Protein AF-A0A1Q7HW95-F1 (afdb_monomer_lite)

pLDDT: mean 87.51, std 7.27, range [52.12, 97.31]

Secondary structure (DSSP, 8-state):
-GGGTPPTT--EEEEEEEEE---HHHHHHHGGGHHHHTEEEEEEESSEEEEEEEPTTSSSEEEEEEEEEGGGEEEEEEETTEEEEEESEE--EEEEES-HHHHHHHHHHHHHHHTTTTTT-GGGPPEEPEEE-TTT--EE-SS-SB-TTT--BB--HHHHHHHHHHSTTHHHHHHT-HHHHHHHHHHHHHHHHHHHHHHHHS-TTTTHHHHHHHHHHHHHHHHHHHHHHHHHHHSS-PBPPTTHHHHHHHHHHHHHHHHHHHHHHHHHHHHHHS----EEEE-TTSTTSEEEESBGGG-SS-TT-TTEEEEEEETTT--EEEEEEEEPPTT--HHHHHHHHHHHHHHH-SEEEEEE----TT-EEEEEEEEEE-TTS-EEEEEEEEEE-TTS-EEEEEEEEEEGGGHHHHHHHHHHHHHH-EEEE----B-

Radius of gyration: 36.48 Å; chains: 1; bounding box: 68×52×101 Å

Sequence (431 aa):
MVRRLLQPGEHVLHVVYAQQAPPLLHCIGLGHFVYAYHQVILVITDQRIIEALLNFRASGAGTRLRSYPYRHLSGLRLSLGKLTAVPAQGRKQGWRLRTRGDKKLLNLLLPRVQTRLLAEGAARAEALPLWHCPRCGAGVPPAPEACSACRTRFRSTRLATVLSLAFPGAGLFYLGYPFLAAHDFLIESMVFVIWLALITGSSETDGIAPALLLGGLFLLLTKIESIHLGRVVGARSIPEPEGRRELAGRLAIAGGVLSALLVVGAFPLAAAVRPRLERDLDVSTVDGAWSGSRRAADWAFSKDDPAARSQWTHARSGARLTVFAHPQSLLHDQEEFHRDYSAEMKQKVVRTLVDDEQIPAPFHGFRYVGEMRSKTGQEVALVSYFLYDQDGHDIHQVSLAVPREDAEAGEALVQDFLHHARFIEAIAPQR

Foldseek 3Di:
DCVLQADVVKAFPDKFWWFWDDDPLLCVLCPVLSRLQRTWIWGDILFWTKTFGAHSVNPGTDFWIWIGGQLQFPDWDADPQKTWTHGLAEDIIIIRTDDPVVSVSCVVCRVVSNVNHNPVHSVPHDYDTFTAGPPRGDTDDFLDQADPPPRFGFQHLVLLLLLCLLAFLRSVVSLPNVVVSVVSRVVLVVLVVVLLVQCLPADPPPRNVVSCVVSVVVNVVSSVSSSSNSVVSSSGRHGDDPPVSVVSVVVSVVSNVVVVCCVVVSVVVSVVNHQDQFKDKDLPPPDPQKDWALALVPDPPCSVPPQWGIWIAGPPPRFIKTKGKDFDDPPADQVNVLVVVVVVVVVAAPDWDDWAFDADPPWGHIWTWGWHADPVRFIKIKTWDWTADPVNGMIMIIIGIGGPVCRVVRNVVSNVSVVSMDMDTRDNRND

Structure (mmCIF, N/CA/C/O backbone):
data_AF-A0A1Q7HW95-F1
#
_entry.id   AF-A0A1Q7HW95-F1
#
loop_
_atom_site.group_PDB
_atom_site.id
_atom_site.type_symbol
_atom_site.label_atom_id
_atom_site.label_alt_id
_atom_site.label_comp_id
_atom_site.label_asym_id
_atom_site.label_entity_id
_atom_site.label_seq_id
_atom_site.pdbx_PDB_ins_code
_atom_site.Cartn_x
_atom_site.Cartn_y
_atom_site.Cartn_z
_atom_site.occupancy
_atom_site.B_iso_or_equiv
_atom_site.auth_seq_id
_atom_site.auth_comp_id
_atom_site.auth_asym_id
_atom_site.auth_atom_id
_atom_site.pdbx_PDB_model_num
ATOM 1 N N . MET A 1 1 ? -25.682 -5.755 26.253 1.00 71.69 1 MET A N 1
ATOM 2 C CA . MET A 1 1 ? -24.246 -5.730 26.617 1.00 71.69 1 MET A CA 1
ATOM 3 C C . MET A 1 1 ? -24.014 -5.030 27.954 1.00 71.69 1 MET A C 1
ATOM 5 O O . MET A 1 1 ? -23.618 -5.706 28.889 1.00 71.69 1 MET A O 1
ATOM 9 N N . VAL A 1 2 ? -24.337 -3.736 28.096 1.00 74.25 2 VAL A N 1
ATOM 10 C CA . VAL A 1 2 ? -24.021 -2.953 29.315 1.00 74.25 2 VAL A CA 1
ATOM 11 C C . VAL A 1 2 ? -24.715 -3.448 30.594 1.00 74.25 2 VAL A C 1
ATOM 13 O O . VAL A 1 2 ? -24.100 -3.415 31.649 1.00 74.25 2 VAL A O 1
ATOM 16 N N . ARG A 1 3 ? -25.934 -4.005 30.519 1.00 80.25 3 ARG A N 1
ATOM 17 C CA . ARG A 1 3 ? -26.644 -4.553 31.697 1.00 80.25 3 ARG A CA 1
ATOM 18 C C . ARG A 1 3 ? -25.838 -5.605 32.477 1.00 80.25 3 ARG A C 1
ATOM 20 O O . ARG A 1 3 ? -26.013 -5.715 33.676 1.00 80.25 3 ARG A O 1
ATOM 27 N N . ARG A 1 4 ? -24.948 -6.348 31.805 1.00 82.50 4 ARG A N 1
ATOM 28 C CA . ARG A 1 4 ? -24.073 -7.355 32.437 1.00 82.50 4 ARG A CA 1
ATOM 29 C C . ARG A 1 4 ? -22.896 -6.742 33.196 1.00 82.50 4 ARG A C 1
ATOM 31 O O . ARG A 1 4 ? -22.261 -7.439 33.970 1.00 82.50 4 ARG A O 1
ATOM 38 N N . LEU A 1 5 ? -22.571 -5.480 32.918 1.00 86.06 5 LEU A N 1
ATOM 39 C CA . LEU A 1 5 ? -21.505 -4.765 33.610 1.00 86.06 5 LEU A CA 1
ATOM 40 C C . LEU A 1 5 ? -21.999 -4.132 34.902 1.00 86.06 5 LEU A C 1
ATOM 42 O O . LEU A 1 5 ? -21.179 -3.968 35.796 1.00 86.06 5 LEU A O 1
ATOM 46 N N . LEU A 1 6 ? -23.284 -3.766 34.985 1.00 90.62 6 LEU A N 1
ATOM 47 C CA . LEU A 1 6 ? -23.845 -3.098 36.157 1.00 90.62 6 LEU A CA 1
ATOM 48 C C . LEU A 1 6 ? -23.667 -3.969 37.401 1.00 90.62 6 LEU A C 1
ATOM 50 O O . LEU A 1 6 ? -24.044 -5.141 37.406 1.00 90.62 6 LEU A O 1
ATOM 54 N N . GLN A 1 7 ? -23.076 -3.386 38.439 1.00 89.25 7 GLN A N 1
ATOM 55 C CA . GLN A 1 7 ? -22.958 -4.030 39.740 1.00 89.25 7 GLN A CA 1
ATOM 56 C C . GLN A 1 7 ? -24.327 -4.064 40.440 1.00 89.25 7 GLN A C 1
ATOM 58 O O . GLN A 1 7 ? -25.201 -3.248 40.128 1.00 89.25 7 GLN A O 1
ATOM 63 N N . PRO A 1 8 ? -24.547 -4.991 41.389 1.00 88.50 8 PRO A N 1
ATOM 64 C CA . PRO A 1 8 ? -25.745 -4.969 42.222 1.00 88.50 8 PRO A CA 1
ATOM 65 C C . PRO A 1 8 ? -25.912 -3.597 42.897 1.00 88.50 8 PRO A C 1
ATOM 67 O O . PRO A 1 8 ? -24.991 -3.113 43.549 1.00 88.50 8 PRO A O 1
ATOM 70 N N . GLY A 1 9 ? -27.069 -2.958 42.702 1.00 90.19 9 GLY A N 1
ATOM 71 C CA . GLY A 1 9 ? -27.355 -1.615 43.229 1.00 90.19 9 GLY A CA 1
ATOM 72 C C . GLY A 1 9 ? -26.767 -0.443 42.428 1.00 90.19 9 GLY A C 1
ATOM 73 O O . GLY A 1 9 ? -26.959 0.702 42.819 1.00 90.19 9 GLY A O 1
ATOM 74 N N . GLU A 1 10 ? -26.074 -0.688 41.311 1.00 93.69 10 GLU A N 1
ATOM 75 C CA . GLU A 1 10 ? -25.609 0.375 40.412 1.00 93.69 10 GLU A CA 1
ATOM 76 C C . GLU A 1 10 ? -26.767 0.871 39.527 1.00 93.69 10 GLU A C 1
ATOM 78 O O . GLU A 1 10 ? -27.371 0.097 38.775 1.00 93.69 10 GLU A O 1
ATOM 83 N N . HIS A 1 11 ? -27.064 2.172 39.581 1.00 93.69 11 HIS A N 1
ATOM 84 C CA . HIS A 1 11 ? -28.187 2.774 38.861 1.00 93.69 11 HIS A CA 1
ATOM 85 C C . HIS A 1 11 ? -27.714 3.597 37.660 1.00 93.69 11 HIS A C 1
ATOM 87 O O . HIS A 1 11 ? -26.792 4.409 37.751 1.00 93.69 11 HIS A O 1
ATOM 93 N N . VAL A 1 12 ? -28.378 3.420 36.514 1.00 95.19 12 VAL A N 1
ATOM 94 C CA . VAL A 1 12 ? -28.127 4.233 35.315 1.00 95.19 12 VAL A CA 1
ATOM 95 C C . VAL A 1 12 ? -28.781 5.600 35.492 1.00 95.19 12 VAL A C 1
ATOM 97 O O . VAL A 1 12 ? -29.993 5.690 35.653 1.00 95.19 12 VAL A O 1
ATOM 100 N N . LEU A 1 13 ? -27.974 6.660 35.431 1.00 94.50 13 LEU A N 1
ATOM 101 C CA . LEU A 1 13 ? -28.434 8.045 35.525 1.00 94.50 13 LEU A CA 1
ATOM 102 C C . LEU A 1 13 ? -28.739 8.630 34.147 1.00 94.50 13 LEU A C 1
ATOM 104 O O . LEU A 1 13 ? -29.725 9.339 33.981 1.00 94.50 13 LEU A O 1
ATOM 108 N N . HIS A 1 14 ? -27.871 8.363 33.165 1.00 94.88 14 HIS A N 1
ATOM 109 C CA . HIS A 1 14 ? -28.048 8.846 31.796 1.00 94.88 14 HIS A CA 1
ATOM 110 C C . HIS A 1 14 ? -27.266 8.014 30.778 1.00 94.88 14 HIS A C 1
ATOM 112 O O . HIS A 1 14 ? -26.239 7.413 31.101 1.00 94.88 14 HIS A O 1
ATOM 118 N N . VAL A 1 15 ? -27.718 8.024 29.526 1.00 93.94 15 VAL A N 1
ATOM 119 C CA . VAL A 1 15 ? -27.044 7.378 28.395 1.00 93.94 15 VAL A CA 1
ATOM 120 C C . VAL A 1 15 ? -26.785 8.415 27.315 1.00 93.94 15 VAL A C 1
ATOM 122 O O . VAL A 1 15 ? -27.698 9.103 26.875 1.00 93.94 15 VAL A O 1
ATOM 125 N N . VAL A 1 16 ? -25.532 8.518 26.882 1.00 94.31 16 VAL A N 1
ATOM 126 C CA . VAL A 1 16 ? -25.067 9.581 25.991 1.00 94.31 16 VAL A CA 1
ATOM 127 C C . VAL A 1 16 ? -24.410 8.986 24.762 1.00 94.31 16 VAL A C 1
ATOM 129 O O . VAL A 1 16 ? -23.506 8.154 24.874 1.00 94.31 16 VAL A O 1
ATOM 132 N N . TYR A 1 17 ? -24.803 9.468 23.586 1.00 93.69 17 TYR A N 1
ATOM 133 C CA . TYR A 1 17 ? -24.079 9.176 22.357 1.00 93.69 17 TYR A CA 1
ATOM 134 C C . TYR A 1 17 ? -22.936 10.176 22.166 1.00 93.69 17 TYR A C 1
ATOM 136 O O . TYR A 1 17 ? -23.133 11.395 22.093 1.00 93.69 17 TYR A O 1
ATOM 144 N N . ALA A 1 18 ? -21.715 9.658 22.087 1.00 94.62 18 ALA A N 1
ATOM 145 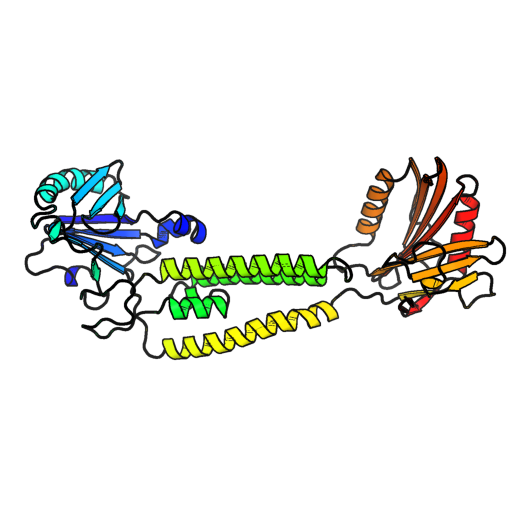C CA . ALA A 1 18 ? -20.519 10.472 22.002 1.00 94.62 18 ALA A CA 1
ATOM 146 C C . ALA A 1 18 ? -19.500 9.879 21.030 1.00 94.62 18 ALA A C 1
ATOM 148 O O . ALA A 1 18 ? -19.612 8.757 20.540 1.00 94.62 18 ALA A O 1
ATOM 149 N N . GLN A 1 19 ? -18.466 10.658 20.759 1.00 92.88 19 GLN A N 1
ATOM 150 C CA . GLN A 1 19 ? -17.311 10.216 20.005 1.00 92.88 19 GLN A CA 1
ATOM 151 C C . GLN A 1 19 ? -16.078 10.311 20.893 1.00 92.88 19 GLN A C 1
ATOM 153 O O . GLN A 1 19 ? -15.790 11.371 21.452 1.00 92.88 19 GLN A O 1
ATOM 158 N N . GLN A 1 20 ? -15.335 9.216 21.022 1.00 91.94 20 GLN A N 1
ATOM 159 C CA . GLN A 1 20 ? -14.041 9.238 21.691 1.00 91.94 20 GLN A CA 1
ATOM 160 C C . GLN A 1 20 ? -13.112 10.180 20.918 1.00 91.94 20 GLN A C 1
ATOM 162 O O . GLN A 1 20 ? -13.013 10.065 19.700 1.00 91.94 20 GLN A O 1
ATOM 167 N N . ALA A 1 21 ? -12.434 11.102 21.603 1.00 85.62 21 ALA A N 1
ATOM 168 C CA . ALA A 1 21 ? -11.427 11.944 20.963 1.00 85.62 21 ALA A CA 1
ATOM 169 C C . ALA A 1 21 ? -10.250 11.055 20.510 1.00 85.62 21 ALA A C 1
ATOM 171 O O . ALA A 1 21 ? -9.570 10.494 21.378 1.00 85.62 21 ALA A O 1
ATOM 172 N N . PRO A 1 22 ? -10.034 10.869 19.194 1.00 80.75 22 PRO A N 1
ATOM 173 C CA . PRO A 1 22 ? -8.967 10.010 18.705 1.00 80.75 22 PRO A CA 1
ATOM 174 C C . PRO A 1 22 ? -7.600 10.692 18.898 1.00 80.75 22 PRO A C 1
ATOM 176 O O . PRO A 1 22 ? -7.502 11.916 18.780 1.00 80.75 22 PRO A O 1
ATOM 179 N N . PRO A 1 23 ? -6.530 9.931 19.187 1.00 81.56 23 PRO A N 1
ATOM 180 C CA . PRO A 1 23 ? -5.159 10.418 19.060 1.00 81.56 23 PRO A CA 1
ATOM 181 C C . PRO A 1 23 ? -4.866 10.905 17.634 1.00 81.56 23 PRO A C 1
ATOM 183 O O . PRO A 1 23 ? -5.392 10.338 16.678 1.00 81.56 23 PRO A O 1
ATOM 186 N N . LEU A 1 24 ? -3.975 11.891 17.478 1.00 82.12 24 LEU A N 1
ATOM 187 C CA . LEU A 1 24 ? -3.622 12.466 16.170 1.00 82.12 24 LEU A CA 1
ATOM 188 C C . LEU A 1 24 ? -3.193 11.398 15.150 1.00 82.12 24 LEU A C 1
ATOM 190 O O . LEU A 1 24 ? -3.670 11.397 14.020 1.00 82.12 24 LEU A O 1
ATOM 194 N N . LEU A 1 25 ? -2.376 10.431 15.576 1.00 79.81 25 LEU A N 1
ATOM 195 C CA . LEU A 1 25 ? -1.922 9.337 14.711 1.00 79.81 25 LEU A CA 1
ATOM 196 C C . LEU A 1 25 ? -3.071 8.450 14.203 1.00 79.81 25 LEU A C 1
ATOM 198 O O . LEU A 1 25 ? -2.942 7.834 13.152 1.00 79.81 25 LEU A O 1
ATOM 202 N N . HIS A 1 26 ? -4.200 8.368 14.917 1.00 82.81 26 HIS A N 1
ATOM 203 C CA . HIS A 1 26 ? -5.373 7.645 14.415 1.00 82.81 26 HIS A CA 1
ATOM 204 C C . HIS A 1 26 ? -6.076 8.443 13.314 1.00 82.81 26 HIS A C 1
ATOM 206 O O . HIS A 1 26 ? -6.631 7.837 12.406 1.00 82.81 26 HIS A O 1
ATOM 212 N N . CYS A 1 27 ? -6.071 9.779 13.394 1.00 83.69 27 CYS A N 1
ATOM 213 C CA . CYS A 1 27 ? -6.643 10.636 12.356 1.00 83.69 27 CYS A CA 1
ATOM 214 C C . CYS A 1 27 ? -5.856 10.540 11.049 1.00 83.69 27 CYS A C 1
ATOM 216 O O . CYS A 1 27 ? -6.475 10.546 9.996 1.00 83.69 27 CYS A O 1
ATOM 218 N N . ILE A 1 28 ? -4.526 10.425 11.126 1.00 79.44 28 ILE A N 1
ATOM 219 C CA . ILE A 1 28 ? -3.669 10.273 9.942 1.00 79.44 28 ILE A CA 1
ATOM 220 C C . ILE A 1 28 ? -3.994 8.955 9.226 1.00 79.44 28 ILE A C 1
ATOM 222 O O . ILE A 1 28 ? -4.388 8.991 8.071 1.00 79.44 28 ILE A O 1
ATOM 226 N N . GLY A 1 29 ? -3.939 7.815 9.926 1.00 76.00 29 GLY A N 1
ATOM 227 C CA . GLY A 1 29 ? -4.148 6.511 9.277 1.00 76.00 29 GLY A CA 1
ATOM 228 C C . GLY A 1 29 ? -5.602 6.193 8.903 1.00 76.00 29 GLY A C 1
ATOM 229 O O . GLY A 1 29 ? -5.857 5.515 7.921 1.00 76.00 29 GLY A O 1
ATOM 230 N N . LEU A 1 30 ? -6.598 6.654 9.671 1.00 80.88 30 LEU A N 1
ATOM 231 C CA . LEU A 1 30 ? -8.010 6.383 9.345 1.00 80.88 30 LEU A CA 1
ATOM 232 C C . LEU A 1 30 ? -8.650 7.478 8.484 1.00 80.88 30 LEU A C 1
ATOM 234 O O . LEU A 1 30 ? -9.785 7.297 8.037 1.00 80.88 30 LEU A O 1
ATOM 238 N N . GLY A 1 31 ? -7.993 8.627 8.310 1.00 85.38 31 GLY A N 1
ATOM 239 C CA . GLY A 1 31 ? -8.571 9.794 7.652 1.00 85.38 31 GLY A CA 1
ATOM 240 C C . GLY A 1 31 ? -9.970 10.121 8.187 1.00 85.38 31 GLY A C 1
ATOM 241 O O . GLY A 1 31 ? -10.226 10.150 9.395 1.00 85.38 31 GLY A O 1
ATOM 242 N N . HIS A 1 32 ? -10.924 10.297 7.274 1.00 83.88 32 HIS A N 1
ATOM 243 C CA . HIS A 1 32 ? -12.322 10.567 7.612 1.00 83.88 32 HIS A CA 1
ATOM 244 C C . HIS A 1 32 ? -13.040 9.376 8.284 1.00 83.88 32 HIS A C 1
ATOM 246 O O . HIS A 1 32 ? -14.024 9.575 9.002 1.00 83.88 32 HIS A O 1
ATOM 252 N N . PHE A 1 33 ? -12.543 8.140 8.159 1.00 85.50 33 PHE A N 1
ATOM 253 C CA . PHE A 1 33 ? -13.134 6.985 8.847 1.00 85.50 33 PHE A CA 1
ATOM 254 C C . PHE A 1 33 ? -12.911 7.016 10.362 1.00 85.50 33 PHE A C 1
ATOM 256 O O . PHE A 1 33 ? -13.611 6.315 11.103 1.00 85.50 33 PHE A O 1
ATOM 263 N N . VAL A 1 34 ? -11.996 7.859 10.859 1.00 86.31 34 VAL A N 1
ATOM 264 C CA . VAL A 1 34 ? -11.736 8.005 12.298 1.00 86.31 34 VAL A CA 1
ATOM 265 C C . VAL A 1 34 ? -13.018 8.323 13.074 1.00 86.31 34 VAL A C 1
ATOM 267 O O . VAL A 1 34 ? -13.200 7.820 14.186 1.00 86.31 34 VAL A O 1
ATOM 270 N N . TYR A 1 35 ? -13.939 9.084 12.469 1.00 85.25 35 TYR A N 1
ATOM 271 C CA . TYR A 1 35 ? -15.211 9.471 13.077 1.00 85.25 35 TYR A CA 1
ATOM 272 C C . TYR A 1 35 ? -16.158 8.290 13.271 1.00 85.25 35 TYR A C 1
ATOM 274 O O . TYR A 1 35 ? -16.799 8.206 14.316 1.00 85.25 35 TYR A O 1
ATOM 282 N N . ALA A 1 36 ? -16.219 7.366 12.311 1.00 86.94 36 ALA A N 1
ATOM 283 C CA . ALA A 1 36 ? -17.061 6.175 12.389 1.00 86.94 36 ALA A CA 1
ATOM 284 C C . ALA A 1 36 ? -16.479 5.130 13.355 1.00 86.94 36 ALA A C 1
ATOM 286 O O . ALA A 1 36 ? -17.200 4.505 14.127 1.00 86.94 36 ALA A O 1
ATOM 287 N N . TYR A 1 37 ? -15.152 4.987 13.387 1.00 87.19 37 TYR A N 1
ATOM 288 C CA . TYR A 1 37 ? -14.489 3.979 14.215 1.00 87.19 37 TYR A CA 1
ATOM 289 C C . TYR A 1 37 ? -14.325 4.349 15.693 1.00 87.19 37 TYR A C 1
ATOM 291 O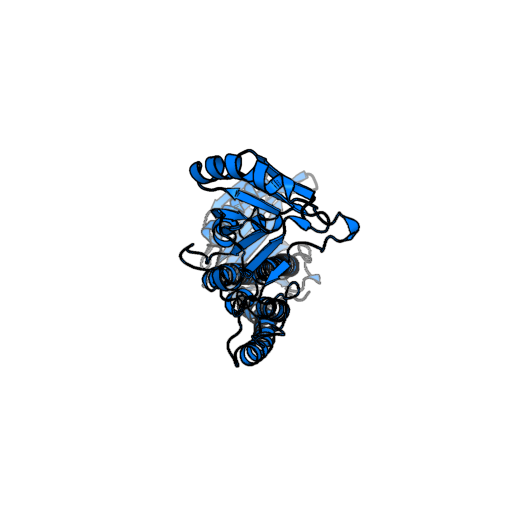 O . TYR A 1 37 ? -13.941 3.478 16.474 1.00 87.19 37 TYR A O 1
ATOM 299 N N . HIS A 1 38 ? -14.609 5.592 16.087 1.00 90.62 38 HIS A N 1
ATOM 300 C CA . HIS A 1 38 ? -14.502 6.069 17.474 1.00 90.62 38 HIS A CA 1
ATOM 301 C C . HIS A 1 38 ? -15.859 6.450 18.089 1.00 90.62 38 HIS A C 1
ATOM 303 O O . HIS A 1 38 ? -15.913 7.166 19.091 1.00 90.62 38 HIS A O 1
ATOM 309 N N . GLN A 1 39 ? -16.959 5.971 17.506 1.00 92.75 39 GLN A N 1
ATOM 310 C CA . GLN A 1 39 ? -18.309 6.155 18.038 1.00 92.75 39 GLN A CA 1
ATOM 311 C C . GLN A 1 39 ? -18.509 5.321 19.304 1.00 92.75 39 GLN A C 1
ATOM 313 O O . GLN A 1 39 ? -18.207 4.127 19.327 1.00 92.75 39 GLN A O 1
ATOM 318 N N . VAL A 1 40 ? -19.019 5.943 20.364 1.00 94.38 40 VAL A N 1
ATOM 319 C CA . VAL A 1 40 ? -19.237 5.293 21.658 1.00 94.38 40 VAL A CA 1
ATOM 320 C C . VAL A 1 40 ? -20.591 5.675 22.244 1.00 94.38 40 VAL A C 1
ATOM 322 O O . VAL A 1 40 ? -21.116 6.764 22.013 1.00 94.38 40 VAL A O 1
ATOM 325 N N . ILE A 1 41 ? -21.126 4.790 23.072 1.00 94.50 41 ILE A N 1
ATOM 326 C CA . ILE A 1 41 ? -22.150 5.128 24.053 1.00 94.50 41 ILE A CA 1
ATOM 327 C C . ILE A 1 41 ? -21.473 5.223 25.414 1.00 94.50 41 ILE A C 1
ATOM 329 O O . ILE A 1 41 ? -20.722 4.329 25.810 1.00 94.50 41 ILE A O 1
ATOM 333 N N . LEU A 1 42 ? -21.752 6.307 26.127 1.00 95.50 42 LEU A N 1
ATOM 334 C CA . LEU A 1 42 ? -21.390 6.470 27.525 1.00 95.50 42 LEU A CA 1
ATOM 335 C C . LEU A 1 42 ? -22.630 6.205 28.366 1.00 95.50 42 LEU A C 1
ATOM 337 O O . LEU A 1 42 ? -23.630 6.907 28.240 1.00 95.50 42 LEU A O 1
ATOM 341 N N . VAL A 1 43 ? -22.560 5.200 29.225 1.00 95.31 43 VAL A N 1
ATOM 342 C CA . VAL A 1 43 ? -23.572 4.952 30.247 1.00 95.31 43 VAL A CA 1
ATOM 343 C C . VAL A 1 43 ? -23.043 5.534 31.543 1.00 95.31 43 VAL A C 1
ATOM 345 O O . VAL A 1 43 ? -22.058 5.049 32.100 1.00 95.31 43 VAL A O 1
ATOM 348 N N . ILE A 1 44 ? -23.662 6.626 31.972 1.00 95.38 44 ILE A N 1
ATOM 349 C CA . ILE A 1 44 ? -23.326 7.314 33.210 1.00 95.38 44 ILE A CA 1
ATOM 350 C C . ILE A 1 44 ? -24.160 6.686 34.311 1.00 95.38 44 ILE A C 1
ATOM 352 O O . ILE A 1 44 ? -25.389 6.770 34.294 1.00 95.38 44 ILE A O 1
ATOM 356 N N . THR A 1 45 ? -23.482 6.049 35.253 1.00 95.69 45 THR A N 1
ATOM 357 C CA . THR A 1 45 ? -24.100 5.491 36.453 1.00 95.69 45 THR A CA 1
ATOM 358 C C . THR A 1 45 ? -23.798 6.379 37.643 1.00 95.69 45 THR A C 1
ATOM 360 O O . THR A 1 45 ? -23.069 7.373 37.539 1.00 95.69 45 THR A O 1
ATOM 363 N N . ASP A 1 46 ? -24.373 6.037 38.783 1.00 94.12 46 ASP A N 1
ATOM 364 C CA . ASP A 1 46 ? -24.075 6.694 40.041 1.00 94.12 46 ASP A CA 1
ATOM 365 C C . ASP A 1 46 ? -22.667 6.324 40.570 1.00 94.12 46 ASP A C 1
ATOM 367 O O . ASP A 1 46 ? -22.082 7.080 41.346 1.00 94.12 46 ASP A O 1
ATOM 371 N N . GLN A 1 47 ? -22.047 5.246 40.078 1.00 94.25 47 GLN A N 1
ATOM 372 C CA . GLN A 1 47 ? -20.718 4.794 40.518 1.00 94.25 47 GLN A CA 1
ATOM 373 C C . GLN A 1 47 ? -19.581 5.058 39.515 1.00 94.25 47 GLN A C 1
ATOM 375 O O . GLN A 1 47 ? -18.422 5.227 39.916 1.00 94.25 47 GLN A O 1
ATOM 380 N N . ARG A 1 48 ? -19.867 5.070 38.206 1.00 95.50 48 ARG A N 1
ATOM 381 C CA . ARG A 1 48 ? -18.839 5.153 37.157 1.00 95.50 48 ARG A CA 1
ATOM 382 C C . ARG A 1 48 ? -19.394 5.561 35.796 1.00 95.50 48 ARG A C 1
ATOM 384 O O . ARG A 1 48 ? -20.594 5.553 35.547 1.00 95.50 48 ARG A O 1
ATOM 391 N N . ILE A 1 49 ? -18.486 5.852 34.868 1.00 96.25 49 ILE A N 1
ATOM 392 C CA . ILE A 1 49 ? -18.818 5.948 33.440 1.00 96.25 49 ILE A CA 1
ATOM 393 C C . ILE A 1 49 ? -18.453 4.629 32.773 1.00 96.25 49 ILE A C 1
ATOM 395 O O . ILE A 1 49 ? -17.305 4.193 32.857 1.00 96.25 49 ILE A O 1
ATOM 399 N N . ILE A 1 50 ? -19.405 4.014 32.078 1.00 95.62 50 ILE A N 1
ATOM 400 C CA . ILE A 1 50 ? -19.174 2.837 31.242 1.00 95.62 50 ILE A CA 1
ATOM 401 C C . ILE A 1 50 ? -19.136 3.284 29.780 1.00 95.62 50 ILE A C 1
ATOM 403 O O . ILE A 1 50 ? -20.118 3.791 29.248 1.00 95.62 50 ILE A O 1
ATOM 407 N N . GLU A 1 51 ? -17.996 3.093 29.124 1.00 94.94 51 GLU A N 1
ATOM 408 C CA . GLU A 1 51 ? -17.825 3.341 27.694 1.00 94.94 51 GLU A CA 1
ATOM 409 C C . GLU A 1 51 ? -18.038 2.034 26.925 1.00 94.94 51 GLU A C 1
ATOM 411 O O . GLU A 1 51 ? -17.303 1.060 27.113 1.00 94.94 51 GLU A O 1
ATOM 416 N N . ALA A 1 52 ? -19.009 2.036 26.014 1.00 93.56 52 ALA A N 1
ATOM 417 C CA . ALA A 1 52 ? -19.213 0.978 25.039 1.00 93.56 52 ALA A CA 1
ATOM 418 C C . ALA A 1 52 ? -18.940 1.509 23.631 1.00 93.56 52 ALA A C 1
ATOM 420 O O . ALA A 1 52 ? -19.632 2.404 23.150 1.00 93.56 52 ALA A O 1
ATOM 421 N N . LEU A 1 53 ? -17.939 0.946 22.956 1.00 92.56 53 LEU A N 1
ATOM 422 C CA . LEU A 1 53 ? -17.695 1.233 21.544 1.00 92.56 53 LEU A CA 1
ATOM 423 C C . LEU A 1 53 ? -18.867 0.718 20.707 1.00 92.56 53 LEU A C 1
ATOM 425 O O . LEU A 1 53 ? -19.369 -0.373 20.971 1.00 92.56 53 LEU A O 1
ATOM 429 N N . LEU A 1 54 ? -19.281 1.481 19.700 1.00 91.50 54 LEU A N 1
ATOM 430 C CA . LEU A 1 54 ? -20.274 1.058 18.718 1.00 91.50 54 LEU A CA 1
ATOM 431 C C . LEU A 1 54 ? -19.619 0.405 17.499 1.00 91.50 54 LEU A C 1
ATOM 433 O O . LEU A 1 54 ? -18.426 0.567 17.235 1.00 91.50 54 LEU A O 1
ATOM 437 N N . ASN A 1 55 ? -20.409 -0.360 16.751 1.00 87.12 55 ASN A N 1
ATOM 438 C CA . ASN A 1 55 ? -20.010 -0.799 15.421 1.00 87.12 55 ASN A CA 1
ATOM 439 C C . ASN A 1 55 ? -19.918 0.401 14.451 1.00 87.12 55 ASN A C 1
ATOM 441 O O . ASN A 1 55 ? -20.399 1.493 14.741 1.00 87.12 55 ASN A O 1
ATOM 445 N N . PHE A 1 56 ? -19.320 0.185 13.277 1.00 83.62 56 PHE A N 1
ATOM 446 C CA . PHE A 1 56 ? -19.096 1.235 12.272 1.00 83.62 56 PHE A CA 1
ATOM 447 C C . PHE A 1 56 ? -20.378 1.970 11.831 1.00 83.62 56 PHE A C 1
ATOM 449 O O . PHE A 1 56 ? -20.325 3.141 11.471 1.00 83.62 56 PHE A O 1
ATOM 456 N N . ARG A 1 57 ? -21.532 1.288 11.862 1.00 85.06 57 ARG A N 1
ATOM 457 C CA . ARG A 1 57 ? -22.837 1.838 11.459 1.00 85.06 57 ARG A CA 1
ATOM 458 C C . ARG A 1 57 ? -23.608 2.490 12.615 1.00 85.06 57 ARG A C 1
ATOM 460 O O . ARG A 1 57 ? -24.758 2.863 12.419 1.00 85.06 57 ARG A O 1
ATOM 467 N N . ALA A 1 58 ? -23.030 2.567 13.815 1.00 85.31 58 ALA A N 1
ATOM 468 C CA . ALA A 1 58 ? -23.713 2.952 15.053 1.00 85.31 58 ALA A CA 1
ATOM 469 C C . ALA A 1 58 ? -24.978 2.132 15.395 1.00 85.31 58 ALA A C 1
ATOM 471 O O . ALA A 1 58 ? -25.746 2.531 16.265 1.00 85.31 58 ALA A O 1
ATOM 472 N N . SER A 1 59 ? -25.216 0.990 14.743 1.00 83.75 59 SER A N 1
ATOM 473 C CA . SER A 1 59 ? -26.460 0.218 14.884 1.00 83.75 59 SER A CA 1
ATOM 474 C C . SER A 1 59 ? -26.434 -0.778 16.040 1.00 83.75 59 SER A C 1
ATOM 476 O O . SER A 1 59 ? -27.443 -1.398 16.363 1.00 83.75 59 SER A O 1
ATOM 478 N N . GLY A 1 60 ? -25.274 -0.969 16.664 1.00 84.12 60 GLY A N 1
ATOM 479 C CA . GLY A 1 60 ? -25.117 -1.944 17.726 1.00 84.12 60 GLY A CA 1
ATOM 480 C C . GLY A 1 60 ? -23.794 -1.825 18.460 1.00 84.12 60 GLY A C 1
ATOM 481 O O . GLY A 1 60 ? -22.879 -1.099 18.067 1.00 84.12 60 GLY A O 1
ATOM 482 N N . ALA A 1 61 ? -23.713 -2.578 19.549 1.00 81.25 61 ALA A N 1
ATOM 483 C CA . ALA A 1 61 ? -22.531 -2.683 20.379 1.00 81.25 61 ALA A CA 1
ATOM 484 C C . ALA A 1 61 ? -21.346 -3.283 19.601 1.00 81.25 61 ALA A C 1
ATOM 486 O O . ALA A 1 61 ? -21.457 -4.339 18.981 1.00 81.25 61 ALA A O 1
ATOM 487 N N . GLY A 1 62 ? -20.208 -2.600 19.656 1.00 82.81 62 GLY A N 1
ATOM 488 C CA . GLY A 1 62 ? -18.917 -3.093 19.200 1.00 82.81 62 GLY A CA 1
ATOM 489 C C . GLY A 1 62 ? -18.251 -3.999 20.238 1.00 82.81 62 GLY A C 1
ATOM 490 O O . GLY A 1 62 ? -18.885 -4.562 21.127 1.00 82.81 62 GLY A O 1
ATOM 491 N N . THR A 1 63 ? -16.934 -4.142 20.131 1.00 84.25 63 THR A N 1
ATOM 492 C CA . THR A 1 63 ? -16.158 -5.163 20.860 1.00 84.25 63 THR A CA 1
ATOM 493 C C . THR A 1 63 ? -15.316 -4.614 22.008 1.00 84.25 63 THR A C 1
ATOM 495 O O . THR A 1 63 ? -14.577 -5.360 22.648 1.00 84.25 63 THR A O 1
ATOM 498 N N . ARG A 1 64 ? -15.407 -3.310 22.288 1.00 90.12 64 ARG A N 1
ATOM 499 C CA . ARG A 1 64 ? -14.641 -2.653 23.351 1.00 90.12 64 ARG A CA 1
ATOM 500 C C . ARG A 1 64 ? -15.570 -2.120 24.433 1.00 90.12 64 ARG A C 1
ATOM 502 O O . ARG A 1 64 ? -16.455 -1.314 24.151 1.00 90.12 64 ARG A O 1
ATOM 509 N N . LEU A 1 65 ? -15.299 -2.543 25.664 1.00 91.94 65 LEU A N 1
ATOM 510 C CA . LEU A 1 65 ? -15.956 -2.085 26.882 1.00 91.94 65 LEU A CA 1
ATOM 511 C C . LEU A 1 65 ? -14.910 -1.603 27.871 1.00 91.94 65 LEU A C 1
ATOM 513 O O . LEU A 1 65 ? -13.922 -2.296 28.127 1.00 91.94 65 LEU A O 1
ATOM 517 N N . ARG A 1 66 ? -15.144 -0.424 28.434 1.00 93.31 66 ARG A N 1
ATOM 518 C CA . ARG A 1 66 ? -14.291 0.169 29.459 1.00 93.31 66 ARG A CA 1
ATOM 519 C C . ARG A 1 66 ? -15.137 0.796 30.548 1.00 93.31 66 ARG A C 1
ATOM 521 O O . ARG A 1 66 ? -16.266 1.205 30.291 1.00 93.31 66 ARG A O 1
ATOM 528 N N . SER A 1 67 ? -14.579 0.924 31.742 1.00 95.12 67 SER A N 1
ATOM 529 C CA . SER A 1 67 ? -15.195 1.718 32.799 1.00 95.12 67 SER A CA 1
ATOM 530 C C . SER A 1 67 ? -14.215 2.671 33.462 1.00 95.12 67 SER A C 1
ATOM 532 O O . SER A 1 67 ? -13.026 2.377 33.585 1.00 95.12 67 SER A O 1
ATOM 534 N N . TYR A 1 68 ? -14.760 3.777 33.953 1.00 95.69 68 TYR A N 1
ATOM 535 C CA . TYR A 1 68 ? -14.059 4.838 34.660 1.00 95.69 68 TYR A CA 1
ATOM 536 C C . TYR A 1 68 ? -14.772 5.081 35.999 1.00 95.69 68 TYR A C 1
ATOM 538 O O . TYR A 1 68 ? -15.688 5.907 36.052 1.00 95.69 68 TYR A O 1
ATOM 546 N N . PRO A 1 69 ? -14.430 4.323 37.058 1.00 95.12 69 PRO A N 1
ATOM 547 C CA . PRO A 1 69 ? -14.988 4.523 38.393 1.00 95.12 69 PRO A CA 1
ATOM 548 C C . PRO A 1 69 ? -14.676 5.903 38.948 1.00 95.12 69 PRO A C 1
ATOM 550 O O . PRO A 1 69 ? -13.524 6.335 38.898 1.00 95.12 69 PRO A O 1
ATOM 553 N N . TYR A 1 70 ? -15.683 6.585 39.503 1.00 95.06 70 TYR A N 1
ATOM 554 C CA . TYR A 1 70 ? -15.510 7.950 40.012 1.00 95.06 70 TYR A CA 1
ATOM 555 C C . TYR A 1 70 ? -14.458 8.019 41.118 1.00 95.06 70 TYR A C 1
ATOM 557 O O . TYR A 1 70 ? -13.622 8.920 41.111 1.00 95.06 70 TYR A O 1
ATOM 565 N N . ARG A 1 71 ? -14.397 6.994 41.975 1.00 93.19 71 ARG A N 1
ATOM 566 C CA . ARG A 1 71 ? -13.384 6.864 43.033 1.00 93.19 71 ARG A CA 1
ATOM 567 C C . ARG A 1 71 ? -11.926 6.896 42.548 1.00 93.19 71 ARG A C 1
ATOM 569 O O . ARG A 1 71 ? -11.041 7.152 43.351 1.00 93.19 71 ARG A O 1
ATOM 576 N N . HIS A 1 72 ? -11.662 6.670 41.259 1.00 94.31 72 HIS A N 1
ATOM 577 C CA . HIS A 1 72 ? -10.311 6.705 40.676 1.00 94.31 72 HIS A CA 1
ATOM 578 C C . HIS A 1 72 ? -10.077 7.924 39.758 1.00 94.31 72 HIS A C 1
ATOM 580 O O . HIS A 1 72 ? -9.013 8.064 39.148 1.00 94.31 72 HIS A O 1
ATOM 586 N N . LEU A 1 73 ? -11.062 8.819 39.634 1.00 94.94 73 LEU A N 1
ATOM 587 C CA . LEU A 1 73 ? -10.974 10.039 38.834 1.00 94.94 73 LEU A CA 1
ATOM 588 C C . LEU A 1 73 ? -10.654 11.244 39.720 1.00 94.94 73 LEU A C 1
ATOM 590 O O . LEU A 1 73 ? -11.387 11.523 40.659 1.00 94.94 73 LEU A O 1
ATOM 594 N N . SER A 1 74 ? -9.610 11.996 39.370 1.00 93.50 74 SER A N 1
ATOM 595 C CA . SER A 1 74 ? -9.250 13.275 40.000 1.00 93.50 74 SER A CA 1
ATOM 596 C C . SER A 1 74 ? -10.055 14.456 39.458 1.00 93.50 74 SER A C 1
ATOM 598 O O . SER A 1 74 ? -10.109 15.520 40.069 1.00 93.50 74 SER A O 1
ATOM 600 N N . GLY A 1 75 ? -10.700 14.287 38.303 1.00 93.44 75 GLY A N 1
ATOM 601 C CA . GLY A 1 75 ? -11.556 15.311 37.732 1.00 93.44 75 GLY A CA 1
ATOM 602 C C . GLY A 1 75 ? -12.480 14.775 36.653 1.00 93.44 75 GLY A C 1
ATOM 603 O O . GLY A 1 75 ? -12.113 13.908 35.860 1.00 93.44 75 GLY A O 1
ATOM 604 N N . LEU A 1 76 ? -13.675 15.353 36.580 1.00 95.00 76 LEU A N 1
ATOM 605 C CA . LEU A 1 76 ? -14.622 15.125 35.497 1.00 95.00 76 LEU A CA 1
ATOM 606 C C . LEU A 1 76 ? -15.181 16.478 35.047 1.00 95.00 76 LEU A C 1
ATOM 608 O O . LEU A 1 76 ? -15.869 17.162 35.806 1.00 95.00 76 LEU A O 1
ATOM 612 N N . ARG A 1 77 ? -14.822 16.897 33.828 1.00 94.00 77 ARG A N 1
ATOM 613 C CA . ARG A 1 77 ? -15.097 18.248 33.313 1.00 94.00 77 ARG A CA 1
ATOM 614 C C . ARG A 1 77 ? -15.867 18.191 32.004 1.00 94.00 77 ARG A C 1
ATOM 616 O O . ARG A 1 77 ? -15.507 17.421 31.116 1.00 94.00 77 ARG A O 1
ATOM 623 N N . LEU A 1 78 ? -16.866 19.054 31.854 1.00 94.00 78 LEU A N 1
ATOM 624 C CA . LEU A 1 78 ? -17.576 19.266 30.596 1.00 94.00 78 LEU A CA 1
ATOM 625 C C . LEU A 1 78 ? -17.306 20.685 30.100 1.00 94.00 78 LEU A C 1
ATOM 627 O O . LEU A 1 78 ? -17.697 21.653 30.738 1.00 94.00 78 LEU A O 1
ATOM 631 N N . SER A 1 79 ? -16.633 20.809 28.958 1.00 90.81 79 SER A N 1
ATOM 632 C CA . SER A 1 79 ? -16.352 22.104 28.327 1.00 90.81 79 SER A CA 1
ATOM 633 C C . SER A 1 79 ? -16.559 22.006 26.823 1.00 90.81 79 SER A C 1
ATOM 635 O O . SER A 1 79 ? -16.173 21.012 26.215 1.00 90.81 79 SER A O 1
ATOM 637 N N . LEU A 1 80 ? -17.220 23.003 26.224 1.00 88.38 80 LEU A N 1
ATOM 638 C CA . LEU A 1 80 ? -17.488 23.077 24.776 1.00 88.38 80 LEU A CA 1
ATOM 639 C C . LEU A 1 80 ? -18.064 21.776 24.169 1.00 88.38 80 LEU A C 1
ATOM 641 O O . LEU A 1 80 ? -17.729 21.383 23.056 1.00 88.38 80 LEU A O 1
ATOM 645 N N . GLY A 1 81 ? -18.929 21.077 24.918 1.00 89.50 81 GLY A N 1
ATOM 646 C CA . GLY A 1 81 ? -19.518 19.806 24.472 1.00 89.50 81 GLY A CA 1
ATOM 647 C C . GLY A 1 81 ? -18.544 18.621 24.482 1.00 89.50 81 GLY A C 1
ATOM 648 O O . GLY A 1 81 ? -18.831 17.595 23.877 1.00 89.50 81 GLY A O 1
ATOM 649 N N . LYS A 1 82 ? -17.398 18.739 25.157 1.00 93.81 82 LYS A N 1
ATOM 650 C CA . LYS A 1 82 ? -16.439 17.661 25.401 1.00 93.81 82 LYS A CA 1
ATOM 651 C C . LYS A 1 82 ? -16.441 17.286 26.881 1.00 93.81 82 LYS A C 1
ATOM 653 O O . LYS A 1 82 ? -16.049 18.093 27.724 1.00 93.81 82 LYS A O 1
ATOM 658 N N . LEU A 1 83 ? -16.850 16.059 27.187 1.00 95.56 83 LEU A N 1
ATOM 659 C CA . LEU A 1 83 ? -16.705 15.460 28.510 1.00 95.56 83 LEU A CA 1
ATOM 660 C C . LEU A 1 83 ? -15.288 14.895 28.635 1.00 95.56 83 LEU A C 1
ATOM 662 O O . LEU A 1 83 ? -14.843 14.159 27.761 1.00 95.56 83 LEU A O 1
ATOM 666 N N . THR A 1 84 ? -14.565 15.244 29.692 1.00 95.81 84 THR A N 1
ATOM 667 C CA . THR A 1 84 ? -13.192 14.787 29.929 1.00 95.81 84 THR A CA 1
ATOM 668 C C . THR A 1 84 ? -13.081 14.183 31.319 1.00 95.81 84 THR A C 1
ATOM 670 O O . THR A 1 84 ? -13.281 14.883 32.311 1.00 95.81 84 THR A O 1
ATOM 673 N N . ALA A 1 85 ? -12.731 12.901 31.372 1.00 95.12 85 ALA A N 1
ATOM 674 C CA . ALA A 1 85 ? -12.331 12.207 32.585 1.00 95.12 85 ALA A CA 1
ATOM 675 C C . ALA A 1 85 ? -10.815 12.339 32.770 1.00 95.12 85 ALA A C 1
ATOM 677 O O . ALA A 1 85 ? -10.029 12.057 31.858 1.00 95.12 85 ALA A O 1
ATOM 678 N N . VAL A 1 86 ? -10.413 12.777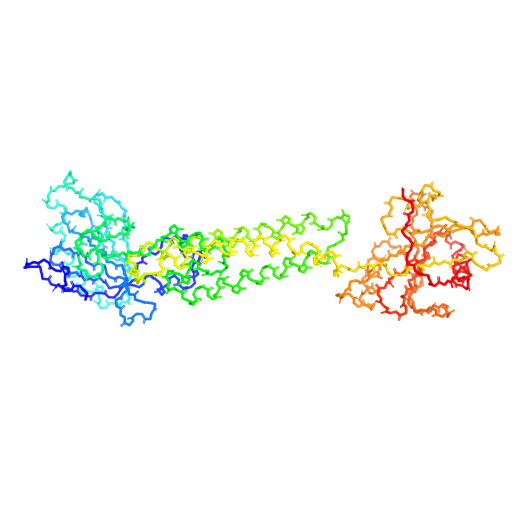 33.957 1.00 94.88 86 VAL A N 1
ATOM 679 C CA . VAL A 1 86 ? -9.023 12.892 34.391 1.00 94.88 86 VAL A CA 1
ATOM 680 C C . VAL A 1 86 ? -8.802 11.832 35.467 1.00 94.88 86 VAL A C 1
ATOM 682 O O . VAL A 1 86 ? -9.280 12.000 36.587 1.00 94.88 86 VAL A O 1
ATOM 685 N N . PRO A 1 87 ? -8.146 10.710 35.135 1.00 93.06 87 PRO A N 1
ATOM 686 C CA . PRO A 1 87 ? -7.744 9.722 36.126 1.00 93.06 87 PRO A CA 1
ATOM 687 C C . PRO A 1 87 ? -6.722 10.285 37.109 1.00 93.06 87 PRO A C 1
ATOM 689 O O . PRO A 1 87 ? -5.934 11.161 36.751 1.00 93.06 87 PRO A O 1
ATOM 692 N N . ALA A 1 88 ? -6.705 9.749 38.327 1.00 91.75 88 ALA A N 1
ATOM 693 C CA . ALA A 1 88 ? -5.582 9.951 39.239 1.00 91.75 88 ALA A CA 1
ATOM 694 C C . ALA A 1 88 ? -4.329 9.197 38.760 1.00 91.75 88 ALA A C 1
ATOM 696 O O . ALA A 1 88 ? -3.226 9.726 38.851 1.00 91.75 88 ALA A O 1
ATOM 697 N N . GLN A 1 89 ? -4.513 8.011 38.167 1.00 88.44 89 GLN A N 1
ATOM 698 C CA . GLN A 1 89 ? -3.466 7.247 37.489 1.00 88.44 89 GLN A CA 1
ATOM 699 C C . GLN A 1 89 ? -3.926 6.826 36.086 1.00 88.44 89 GLN A C 1
ATOM 701 O O . GLN A 1 89 ? -5.037 6.327 35.898 1.00 88.44 89 GLN A O 1
ATOM 706 N N . GLY A 1 90 ? -3.070 7.022 35.081 1.00 87.00 90 GLY A N 1
ATOM 707 C CA . GLY A 1 90 ? -3.353 6.682 33.683 1.00 87.00 90 GLY A CA 1
ATOM 708 C C . GLY A 1 90 ? -3.542 7.899 32.774 1.00 87.00 90 GLY A C 1
ATOM 709 O O . GLY A 1 90 ? -3.107 9.010 33.073 1.00 87.00 90 GLY A O 1
ATOM 710 N N . ARG A 1 91 ? -4.160 7.684 31.605 1.00 87.75 91 ARG A N 1
ATOM 711 C CA . ARG A 1 91 ? -4.291 8.719 30.564 1.00 87.75 91 ARG A CA 1
ATOM 712 C C . ARG A 1 91 ? -5.653 9.404 30.615 1.00 87.75 91 ARG A C 1
ATOM 714 O O . ARG A 1 91 ? -6.686 8.749 30.734 1.00 87.75 91 ARG A O 1
ATOM 721 N N . LYS A 1 92 ? -5.656 10.730 30.443 1.00 92.44 92 LYS A N 1
ATOM 722 C CA . LYS A 1 92 ? -6.883 11.527 30.286 1.00 92.44 92 LYS A CA 1
ATOM 723 C C . LYS A 1 92 ? -7.705 10.991 29.114 1.00 92.44 92 LYS A C 1
ATOM 725 O O . LYS A 1 92 ? -7.162 10.763 28.034 1.00 92.44 92 LYS A O 1
ATOM 730 N N . GLN A 1 93 ? -9.014 10.854 29.310 1.00 93.62 93 GLN A N 1
ATOM 731 C CA . GLN A 1 93 ? -9.933 10.422 28.263 1.00 93.62 93 GLN A CA 1
ATOM 732 C C . GLN A 1 93 ? -10.979 11.503 28.006 1.00 93.62 93 GLN A C 1
ATOM 734 O O . GLN A 1 93 ? -11.622 11.996 28.927 1.00 93.62 93 GLN A O 1
ATOM 739 N N . GLY A 1 94 ? -11.141 11.874 26.736 1.00 94.12 94 GLY A N 1
ATOM 740 C CA . GLY A 1 94 ? -12.142 12.839 26.294 1.00 94.12 94 GLY A CA 1
ATOM 741 C C . GLY A 1 94 ? -13.163 12.226 25.344 1.00 94.12 94 GLY A C 1
ATOM 742 O O . GLY A 1 94 ? -12.816 11.378 24.517 1.00 94.12 94 GLY A O 1
ATOM 743 N N . TRP A 1 95 ? -14.394 12.719 25.421 1.00 95.81 95 TRP A N 1
ATOM 744 C CA . TRP A 1 95 ? -15.499 12.366 24.541 1.00 95.81 95 TRP A CA 1
ATOM 745 C C . TRP A 1 95 ? -16.212 13.623 24.066 1.00 95.81 95 TRP A C 1
ATOM 747 O O . TRP A 1 95 ? -16.618 14.454 24.877 1.00 95.81 95 TRP A O 1
ATOM 757 N N . ARG A 1 96 ? -16.373 13.775 22.754 1.00 94.38 96 ARG A N 1
ATOM 758 C CA . ARG A 1 96 ? -17.178 14.842 22.162 1.00 94.38 96 ARG A CA 1
ATOM 759 C C . ARG A 1 96 ? -18.629 14.376 22.091 1.00 94.38 96 ARG A C 1
ATOM 761 O O . ARG A 1 96 ? -18.932 13.376 21.446 1.00 94.38 96 ARG A O 1
ATOM 768 N N . LEU A 1 97 ? -19.507 15.095 22.774 1.00 93.69 97 LEU A N 1
ATOM 769 C CA . LEU A 1 97 ? -20.942 14.848 22.778 1.00 93.69 97 LEU A CA 1
ATOM 770 C C . LEU A 1 97 ? -21.531 15.262 21.430 1.00 93.69 97 LEU A C 1
ATOM 772 O O . LEU A 1 97 ? -21.150 16.305 20.892 1.00 93.69 97 LEU A O 1
ATOM 776 N N . ARG A 1 98 ? -22.455 14.464 20.882 1.00 87.12 98 ARG A N 1
ATOM 777 C CA . ARG A 1 98 ? -23.078 14.788 19.588 1.00 87.12 98 ARG A CA 1
ATOM 778 C C . ARG A 1 98 ? -24.359 15.599 19.718 1.00 87.12 98 ARG A C 1
ATOM 780 O O . ARG A 1 98 ? -24.666 16.365 18.810 1.00 87.12 98 ARG A O 1
ATOM 787 N N . THR A 1 99 ? -25.080 15.479 20.833 1.00 87.38 99 THR A N 1
ATOM 788 C CA . THR A 1 99 ? -26.346 16.193 21.032 1.00 87.38 99 THR A CA 1
ATOM 789 C C . THR A 1 99 ? -26.198 17.332 22.045 1.00 87.38 99 THR A C 1
ATOM 791 O O . THR A 1 99 ? -25.507 17.227 23.062 1.00 87.38 99 THR A O 1
ATOM 794 N N . ARG A 1 100 ? -26.869 18.460 21.777 1.00 84.00 100 ARG A N 1
ATOM 795 C CA . ARG A 1 100 ? -26.927 19.587 22.727 1.00 84.00 100 ARG A CA 1
ATOM 796 C C . ARG A 1 100 ? -27.761 19.249 23.970 1.00 84.00 100 ARG A C 1
ATOM 798 O O . ARG A 1 100 ? -27.483 19.801 25.032 1.00 84.00 100 ARG A O 1
ATOM 805 N N . GLY A 1 101 ? -28.750 18.359 23.843 1.00 88.25 101 GLY A N 1
ATOM 806 C CA . GLY A 1 101 ? -29.579 17.884 24.955 1.00 88.25 101 GLY A CA 1
ATOM 807 C C . GLY A 1 101 ? -28.753 17.160 26.016 1.00 88.25 101 GLY A C 1
ATOM 808 O O . GLY A 1 101 ? -28.816 17.528 27.188 1.00 88.25 101 GLY A O 1
ATOM 809 N N . ASP A 1 102 ? -27.875 16.246 25.591 1.00 91.25 102 ASP A N 1
ATOM 810 C CA . ASP A 1 102 ? -26.973 15.527 26.499 1.00 91.25 102 ASP A CA 1
ATOM 811 C C . ASP A 1 102 ? -26.076 16.483 27.286 1.00 91.25 102 ASP A C 1
ATOM 813 O O . ASP A 1 102 ? -25.886 16.317 28.487 1.00 91.25 102 ASP A O 1
ATOM 817 N N . LYS A 1 103 ? -25.569 17.541 26.640 1.00 91.50 103 LYS A N 1
ATOM 818 C CA . LYS A 1 103 ? -24.765 18.564 27.323 1.00 91.50 103 LYS A CA 1
ATOM 819 C C . LYS A 1 103 ? -25.543 19.229 28.465 1.00 91.50 103 LYS A C 1
ATOM 821 O O . LYS A 1 103 ? -24.974 19.440 29.534 1.00 91.50 103 LYS A O 1
ATOM 826 N N . LYS A 1 104 ? -26.819 19.571 28.247 1.00 91.00 104 LYS A N 1
ATOM 827 C CA . LYS A 1 104 ? -27.661 20.210 29.273 1.00 91.00 104 LYS A CA 1
ATOM 828 C C . LYS A 1 104 ? -27.877 19.278 30.463 1.00 91.00 104 LYS A C 1
ATOM 830 O O . LYS A 1 104 ? -27.662 19.698 31.594 1.00 91.00 104 LYS A O 1
ATOM 835 N N . LEU A 1 105 ? -28.234 18.019 30.210 1.00 91.94 105 LEU A N 1
ATOM 836 C CA . LEU A 1 105 ? -28.473 17.055 31.283 1.00 91.94 105 LEU A CA 1
ATOM 837 C C . LEU A 1 105 ? -27.188 16.747 32.066 1.00 91.94 105 LEU A C 1
ATOM 839 O O . LEU A 1 105 ? -27.190 16.733 33.293 1.00 91.94 105 LEU A O 1
ATOM 843 N N . LEU A 1 106 ? -26.061 16.579 31.369 1.00 92.88 106 LEU A N 1
ATOM 844 C CA . LEU A 1 106 ? -24.773 16.344 32.018 1.00 92.88 106 LEU A CA 1
ATOM 845 C C . LEU A 1 106 ? -24.319 17.520 32.879 1.00 92.88 106 LEU A C 1
ATOM 847 O O . LEU A 1 106 ? -23.766 17.285 33.947 1.00 92.88 106 LEU A O 1
ATOM 851 N N . ASN A 1 107 ? -24.583 18.764 32.471 1.00 92.44 107 ASN A N 1
ATOM 852 C CA . ASN A 1 107 ? -24.310 19.933 33.312 1.00 92.44 107 ASN A CA 1
ATOM 853 C C . ASN A 1 107 ? -25.065 19.884 34.652 1.00 92.44 107 ASN A C 1
ATOM 855 O O . ASN A 1 107 ? -24.537 20.365 35.649 1.00 92.44 107 ASN A O 1
ATOM 859 N N . LEU A 1 108 ? -26.260 19.285 34.692 1.00 92.31 108 LEU A N 1
ATOM 860 C CA . LEU A 1 108 ? -27.033 19.104 35.927 1.00 92.31 108 LEU A CA 1
ATOM 861 C C . LEU A 1 108 ? -26.532 17.914 36.762 1.00 92.31 108 LEU A C 1
ATOM 863 O O . LEU A 1 108 ? -26.553 17.964 37.990 1.00 92.31 108 LEU A O 1
ATOM 867 N N . LEU A 1 109 ? -26.074 16.842 36.108 1.00 91.75 109 LEU A N 1
ATOM 868 C CA . LEU A 1 109 ? -25.599 15.624 36.777 1.00 91.75 109 LEU A CA 1
ATOM 869 C C . LEU A 1 109 ? -24.173 15.753 37.329 1.00 91.75 109 LEU A C 1
ATOM 871 O O . LEU A 1 109 ? -23.871 15.203 38.388 1.00 91.75 109 LEU A O 1
ATOM 875 N N . LEU A 1 110 ? -23.291 16.474 36.633 1.00 92.00 110 LEU A N 1
ATOM 876 C CA . LEU A 1 110 ? -21.866 16.564 36.960 1.00 92.00 110 LEU A CA 1
ATOM 877 C C . LEU A 1 110 ? -21.579 17.048 38.387 1.00 92.00 110 LEU A C 1
ATOM 879 O O . LEU A 1 110 ? -20.778 16.385 39.040 1.00 92.00 110 LEU A O 1
ATOM 883 N N . PRO A 1 111 ? -22.223 18.108 38.918 1.00 92.19 111 PRO A N 1
ATOM 884 C CA . PRO A 1 111 ? -21.993 18.540 40.298 1.00 92.19 111 PRO A CA 1
ATOM 885 C C . PRO A 1 111 ? -22.275 17.439 41.330 1.00 92.19 111 PRO A C 1
ATOM 887 O O . PRO A 1 111 ? -21.535 17.294 42.297 1.00 92.19 111 PRO A O 1
ATOM 890 N N . ARG A 1 112 ? -23.299 16.605 41.095 1.00 90.12 112 ARG A N 1
ATOM 891 C CA . ARG A 1 112 ? -23.653 15.484 41.986 1.00 90.12 112 ARG A CA 1
ATOM 892 C C . ARG A 1 112 ? -22.662 14.327 41.900 1.00 90.12 112 ARG A C 1
ATOM 894 O O . ARG A 1 112 ? -22.444 13.631 42.882 1.00 90.12 112 ARG A O 1
ATOM 901 N N . VAL A 1 113 ? -22.085 14.106 40.723 1.00 90.25 113 VAL A N 1
ATOM 902 C CA . VAL A 1 113 ? -21.060 13.078 40.501 1.00 90.25 113 VAL A CA 1
ATOM 903 C C . VAL A 1 113 ? -19.698 13.533 41.033 1.00 90.25 113 VAL A C 1
ATOM 905 O O . VAL A 1 113 ? -18.922 12.710 41.512 1.00 90.25 113 VAL A O 1
ATOM 908 N N . GLN A 1 114 ? -19.406 14.836 40.981 1.00 90.75 114 GLN A N 1
ATOM 909 C CA . GLN A 1 114 ? -18.123 15.398 41.408 1.00 90.75 114 GLN A CA 1
ATOM 910 C C . GLN A 1 114 ? -17.805 15.129 42.882 1.00 90.75 114 GLN A C 1
ATOM 912 O O . GLN A 1 114 ? -16.643 14.914 43.210 1.00 90.75 114 GLN A O 1
ATOM 917 N N . THR A 1 115 ? -18.816 15.050 43.749 1.00 89.69 115 THR A N 1
ATOM 918 C CA . THR A 1 115 ? -18.636 14.722 45.175 1.00 89.69 115 THR A CA 1
ATOM 919 C C . THR A 1 115 ? -18.152 13.289 45.419 1.00 89.69 115 THR A C 1
ATOM 921 O O . THR A 1 115 ? -17.688 12.980 46.510 1.00 89.69 115 THR A O 1
ATOM 924 N N . ARG A 1 116 ? -18.237 12.409 44.412 1.00 89.19 116 ARG A N 1
ATOM 925 C CA . ARG A 1 116 ? -17.805 11.001 44.479 1.00 89.19 116 ARG A CA 1
ATOM 926 C C . ARG A 1 116 ? -16.405 10.777 43.899 1.00 89.19 116 ARG A C 1
ATOM 928 O O . ARG A 1 116 ? -15.912 9.647 43.890 1.00 89.19 116 ARG A O 1
ATOM 935 N N . LEU A 1 117 ? -15.779 11.823 43.362 1.00 91.25 117 LEU A N 1
ATOM 936 C CA . LEU A 1 117 ? -14.449 11.742 42.767 1.00 91.25 117 LEU A CA 1
ATOM 937 C C . LEU A 1 117 ? -13.393 11.525 43.848 1.00 91.25 117 LEU A C 1
ATOM 939 O O . LEU A 1 117 ? -13.442 12.168 44.891 1.00 91.25 117 LEU A O 1
ATOM 943 N N . LEU A 1 118 ? -12.436 10.626 43.592 1.00 88.75 118 LEU A N 1
ATOM 944 C CA . LEU A 1 118 ? -11.327 10.333 44.513 1.00 88.75 118 LEU A CA 1
ATOM 945 C C . LEU A 1 118 ? -11.745 10.030 45.968 1.00 88.75 118 LEU A C 1
ATOM 947 O O . LEU A 1 118 ? -10.958 10.248 46.885 1.00 88.75 118 LEU A O 1
ATOM 951 N N . ALA A 1 119 ? -12.944 9.485 46.197 1.00 79.69 119 ALA A N 1
ATOM 952 C CA . ALA A 1 119 ? -13.462 9.238 47.548 1.00 79.69 119 ALA A CA 1
ATOM 953 C C . ALA A 1 119 ? -12.534 8.372 48.433 1.00 79.69 119 ALA A C 1
ATOM 955 O O . ALA A 1 119 ? -12.528 8.521 49.649 1.00 79.69 119 ALA A O 1
ATOM 956 N N . GLU A 1 120 ? -11.721 7.495 47.832 1.00 80.31 120 GLU A N 1
ATOM 957 C CA . GLU A 1 120 ? -10.768 6.610 48.528 1.00 80.31 120 GLU A CA 1
ATOM 958 C C . GLU A 1 120 ? -9.324 7.168 48.569 1.00 80.31 120 GLU A C 1
ATOM 960 O O . GLU A 1 120 ? -8.414 6.512 49.081 1.00 80.31 120 GLU A O 1
ATOM 965 N N . GLY A 1 121 ? -9.102 8.376 48.037 1.00 84.19 121 GLY A N 1
ATOM 966 C CA . GLY A 1 121 ? -7.795 9.025 47.930 1.00 84.19 121 GLY A CA 1
ATOM 967 C C . GLY A 1 121 ? -6.954 8.567 46.729 1.00 84.19 121 GLY A C 1
ATOM 968 O O . GLY A 1 121 ? -7.122 7.479 46.180 1.00 84.19 121 GLY A O 1
ATOM 969 N N . ALA A 1 122 ? -6.007 9.412 46.303 1.00 83.75 122 ALA A N 1
ATOM 970 C CA . ALA A 1 122 ? -5.191 9.164 45.106 1.00 83.75 122 ALA A CA 1
ATOM 971 C C . ALA A 1 122 ? -4.243 7.956 45.237 1.00 83.75 122 ALA A C 1
ATOM 973 O O . ALA A 1 122 ? -3.933 7.310 44.236 1.00 83.75 122 ALA A O 1
ATOM 974 N N . ALA A 1 123 ? -3.814 7.623 46.459 1.00 84.69 123 ALA A N 1
ATOM 975 C CA . ALA A 1 123 ? -2.899 6.511 46.725 1.00 84.69 123 ALA A CA 1
ATOM 976 C C . ALA A 1 123 ? -3.515 5.129 46.439 1.00 84.69 123 ALA A C 1
ATOM 978 O O . ALA A 1 123 ? -2.792 4.191 46.127 1.00 84.69 123 ALA A O 1
ATOM 979 N N . ARG A 1 124 ? -4.847 5.006 46.517 1.00 85.88 124 ARG A N 1
ATOM 980 C CA . ARG A 1 124 ? -5.589 3.761 46.247 1.00 85.88 124 ARG A CA 1
ATOM 981 C C . ARG A 1 124 ? -6.179 3.712 44.835 1.00 85.88 124 ARG A C 1
ATOM 983 O O . ARG A 1 124 ? -6.959 2.820 44.517 1.00 85.88 124 ARG A O 1
ATOM 990 N N . ALA A 1 125 ? -5.856 4.689 43.989 1.00 86.94 125 ALA A N 1
ATOM 991 C CA . ALA A 1 125 ? -6.414 4.759 42.650 1.00 86.94 125 ALA A CA 1
ATOM 992 C C . ALA A 1 125 ? -5.746 3.758 41.700 1.00 86.94 125 ALA A C 1
ATOM 994 O O . ALA A 1 125 ? -4.528 3.750 41.550 1.00 86.94 125 ALA A O 1
ATOM 995 N N . GLU A 1 126 ? -6.558 2.963 41.006 1.00 88.44 126 GLU A N 1
ATOM 996 C CA . GLU A 1 126 ? -6.092 2.075 39.941 1.00 88.44 126 GLU A CA 1
ATOM 997 C C . GLU A 1 126 ? -5.857 2.839 38.627 1.00 88.44 126 GLU A C 1
ATOM 999 O O . GLU A 1 126 ? -6.482 3.871 38.353 1.00 88.44 126 GLU A O 1
ATOM 1004 N N . ALA A 1 127 ? -4.981 2.302 37.772 1.00 90.38 127 ALA A N 1
ATOM 1005 C CA . ALA A 1 127 ? -4.731 2.854 36.447 1.00 90.38 127 ALA A CA 1
ATOM 1006 C C . ALA A 1 127 ? -5.958 2.692 35.532 1.00 90.38 127 ALA A C 1
ATOM 1008 O O . ALA A 1 127 ? -6.424 1.583 35.272 1.00 90.38 127 ALA A O 1
ATOM 1009 N N . LEU A 1 128 ? -6.463 3.807 34.994 1.00 91.31 128 LEU A N 1
ATOM 1010 C CA . LEU A 1 128 ? -7.623 3.815 34.097 1.00 91.31 128 LEU A CA 1
ATOM 1011 C C . LEU A 1 128 ? -7.231 3.885 32.610 1.00 91.31 128 LEU A C 1
ATOM 1013 O O . LEU A 1 128 ? -6.225 4.514 32.259 1.00 91.31 128 LEU A O 1
ATOM 1017 N N . PRO A 1 129 ? -8.066 3.336 31.700 1.00 92.94 129 PRO A N 1
ATOM 1018 C CA . PRO A 1 129 ? -9.358 2.676 31.948 1.00 92.94 129 PRO A CA 1
ATOM 1019 C C . PRO A 1 129 ? -9.264 1.232 32.449 1.00 92.94 129 PRO A C 1
ATOM 1021 O O . PRO A 1 129 ? -8.359 0.500 32.057 1.00 92.94 129 PRO A O 1
ATOM 1024 N N . LEU A 1 130 ? -10.295 0.796 33.182 1.00 92.56 130 LEU A N 1
ATOM 1025 C CA . LEU A 1 130 ? -10.539 -0.628 33.426 1.00 92.56 130 LEU A CA 1
ATOM 1026 C C . LEU A 1 130 ? -11.203 -1.245 32.193 1.00 92.56 130 LEU A C 1
ATOM 1028 O O . LEU A 1 130 ? -12.179 -0.690 31.678 1.00 92.56 130 LEU A O 1
ATOM 1032 N N . TRP A 1 131 ? -10.689 -2.376 31.716 1.00 92.75 131 TRP A N 1
ATOM 1033 C CA . TRP A 1 131 ? -11.182 -3.056 30.517 1.00 92.75 131 TRP A CA 1
ATOM 1034 C C . TRP A 1 131 ? -12.055 -4.249 30.878 1.00 92.75 131 TRP A C 1
ATOM 1036 O O . TRP A 1 131 ? -11.765 -4.968 31.831 1.00 92.75 131 TRP A O 1
ATOM 1046 N N . HIS A 1 132 ? -13.098 -4.485 30.080 1.00 92.56 132 HIS A N 1
ATOM 1047 C CA . HIS A 1 132 ? -14.058 -5.564 30.324 1.00 92.56 132 HIS A CA 1
ATOM 1048 C C . HIS A 1 132 ? -14.226 -6.476 29.115 1.00 92.56 132 HIS A C 1
ATOM 1050 O O . HIS A 1 132 ? -14.171 -6.044 27.960 1.00 92.56 132 HIS A O 1
ATOM 1056 N N . CYS A 1 133 ? -14.484 -7.753 29.383 1.00 91.69 133 CYS A N 1
ATOM 1057 C CA . CYS A 1 133 ? -14.810 -8.742 28.368 1.00 91.69 133 CYS A CA 1
ATOM 1058 C C . CYS A 1 133 ? -16.192 -8.451 27.749 1.00 91.69 133 CYS A C 1
ATOM 1060 O O . CYS A 1 133 ? -17.185 -8.407 28.476 1.00 91.69 133 CYS A O 1
ATOM 1062 N N . PRO A 1 134 ? -16.324 -8.341 26.414 1.00 89.44 134 PRO A N 1
ATOM 1063 C CA . PRO A 1 134 ? -17.616 -8.085 25.770 1.00 89.44 134 PRO A CA 1
ATOM 1064 C C . PRO A 1 134 ? -18.614 -9.245 25.851 1.00 89.44 134 PRO A C 1
ATOM 1066 O O . PRO A 1 134 ? -19.814 -9.027 25.682 1.00 89.44 134 PRO A O 1
ATOM 1069 N N . ARG A 1 135 ? -18.154 -10.474 26.124 1.00 89.56 135 ARG A N 1
ATOM 1070 C CA . ARG A 1 135 ? -19.030 -11.645 26.285 1.00 89.56 135 ARG A CA 1
ATOM 1071 C C . ARG A 1 135 ? -19.645 -11.714 27.685 1.00 89.56 135 ARG A C 1
ATOM 1073 O O . ARG A 1 135 ? -20.872 -11.743 27.800 1.00 89.56 135 ARG A O 1
ATOM 1080 N N . CYS A 1 136 ? -18.810 -11.733 28.728 1.00 90.62 136 CYS A N 1
ATOM 1081 C CA . CYS A 1 136 ? -19.249 -11.962 30.111 1.00 90.62 136 CYS A CA 1
ATOM 1082 C C . CYS A 1 136 ? -19.202 -10.730 31.027 1.00 90.62 136 CYS A C 1
ATOM 1084 O O . CYS A 1 136 ? -19.797 -10.771 32.092 1.00 90.62 136 CYS A O 1
ATOM 1086 N N . GLY A 1 137 ? -18.524 -9.645 30.639 1.00 90.25 137 GLY A N 1
ATOM 1087 C CA . GLY A 1 137 ? -18.384 -8.437 31.460 1.00 90.25 137 GLY A CA 1
ATOM 1088 C C . GLY A 1 137 ? -17.272 -8.479 32.514 1.00 90.25 137 GLY A C 1
ATOM 1089 O O . GLY A 1 137 ? -17.058 -7.477 33.182 1.00 90.25 137 GLY A O 1
ATOM 1090 N N . ALA A 1 138 ? -16.541 -9.590 32.654 1.00 92.25 138 ALA A N 1
ATOM 1091 C CA . ALA A 1 138 ? -15.428 -9.685 33.600 1.00 92.25 138 ALA A CA 1
ATOM 1092 C C . ALA A 1 138 ? -14.273 -8.738 33.234 1.00 92.25 138 ALA A C 1
ATOM 1094 O O . ALA A 1 138 ? -14.017 -8.501 32.047 1.00 92.25 138 ALA A O 1
ATOM 1095 N N . GLY A 1 139 ? -13.551 -8.258 34.249 1.00 91.38 139 GLY A N 1
ATOM 1096 C CA . GLY A 1 139 ? -12.340 -7.462 34.066 1.00 91.38 139 GLY A CA 1
ATOM 1097 C C . GLY A 1 139 ? -11.268 -8.233 33.293 1.00 91.38 139 GLY A C 1
ATOM 1098 O O . GLY A 1 139 ? -11.073 -9.431 33.501 1.00 91.38 139 GLY A O 1
ATOM 1099 N N . VAL A 1 140 ? -10.589 -7.554 32.372 1.00 92.00 140 VAL A N 1
ATOM 1100 C CA . VAL A 1 140 ? -9.499 -8.114 31.561 1.00 92.00 140 VAL A CA 1
ATOM 1101 C C . VAL A 1 140 ? -8.340 -7.117 31.477 1.00 92.00 140 VAL A C 1
ATOM 1103 O O . VAL A 1 140 ? -8.577 -5.913 31.559 1.00 92.00 140 VAL A O 1
ATOM 1106 N N . PRO A 1 141 ? -7.086 -7.573 31.305 1.00 88.81 141 PRO A N 1
ATOM 1107 C CA . PRO A 1 141 ? -5.971 -6.666 31.043 1.00 88.81 141 PRO A CA 1
ATOM 1108 C C . PRO A 1 141 ? -6.135 -5.958 29.684 1.00 88.81 141 PRO A C 1
ATOM 1110 O O . PRO A 1 141 ? -6.936 -6.394 28.849 1.00 88.81 141 PRO A O 1
ATOM 1113 N N . PRO A 1 142 ? -5.382 -4.874 29.419 1.00 81.12 142 PRO A N 1
ATOM 1114 C CA . PRO A 1 142 ? -5.327 -4.275 28.089 1.00 81.12 142 PRO A CA 1
ATOM 1115 C C . PRO A 1 142 ? -4.770 -5.288 27.072 1.00 81.12 142 PRO A C 1
ATOM 1117 O O . PRO A 1 142 ? -3.721 -5.878 27.302 1.00 81.12 142 PRO A O 1
ATOM 1120 N N . ALA A 1 143 ? -5.469 -5.473 25.946 1.00 81.75 143 ALA A N 1
ATOM 1121 C CA . ALA A 1 143 ? -5.145 -6.456 24.897 1.00 81.75 143 ALA A CA 1
ATOM 1122 C C . ALA A 1 143 ? -5.009 -7.918 25.404 1.00 81.75 143 ALA A C 1
ATOM 1124 O O . ALA A 1 143 ? -3.952 -8.531 25.256 1.00 81.75 143 ALA A O 1
ATOM 1125 N N . PRO A 1 144 ? -6.075 -8.498 25.989 1.00 87.56 144 PRO A N 1
ATOM 1126 C CA . PRO A 1 144 ? -6.040 -9.862 26.511 1.00 87.56 144 PRO A CA 1
ATOM 1127 C C . PRO A 1 144 ? -6.032 -10.892 25.372 1.00 87.56 144 PRO A C 1
ATOM 1129 O O . PRO A 1 144 ? -6.762 -10.736 24.396 1.00 87.56 144 PRO A O 1
ATOM 1132 N N . GLU A 1 145 ? -5.291 -11.993 25.514 1.00 88.81 145 GLU A N 1
ATOM 1133 C CA . GLU A 1 145 ? -5.379 -13.115 24.562 1.00 88.81 145 GLU A CA 1
ATOM 1134 C C . GLU A 1 145 ? -6.658 -13.943 24.756 1.00 88.81 145 GLU A C 1
ATOM 1136 O O . GLU A 1 145 ? -7.262 -14.416 23.789 1.00 88.81 145 GLU A O 1
ATOM 1141 N N . ALA A 1 146 ? -7.089 -14.098 26.010 1.00 91.81 146 ALA A N 1
ATOM 1142 C CA . ALA A 1 146 ? -8.324 -14.767 26.392 1.00 91.81 146 ALA A CA 1
ATOM 1143 C C . ALA A 1 146 ? -8.885 -14.191 27.701 1.00 91.81 146 ALA A C 1
ATOM 1145 O O . ALA A 1 146 ? -8.162 -13.619 28.515 1.00 91.81 146 ALA A O 1
ATOM 1146 N N . CYS A 1 147 ? -10.190 -14.348 27.917 1.00 92.81 147 CYS A N 1
ATOM 1147 C CA . CYS A 1 147 ? -10.835 -13.999 29.180 1.00 92.81 147 CYS A CA 1
ATOM 1148 C C . CYS A 1 147 ? -10.642 -15.124 30.210 1.00 92.81 147 CYS A C 1
ATOM 1150 O O . CYS A 1 147 ? -10.985 -16.270 29.931 1.00 92.81 147 CYS A O 1
ATOM 1152 N N . SER A 1 148 ? -10.168 -14.807 31.418 1.00 93.75 148 SER A N 1
ATOM 1153 C CA . SER A 1 148 ? -10.008 -15.791 32.501 1.00 93.75 148 SER A CA 1
ATOM 1154 C C . SER A 1 148 ? -11.339 -16.398 32.958 1.00 93.75 148 SER A C 1
ATOM 1156 O O . SER A 1 148 ? -11.392 -17.592 33.227 1.00 93.75 148 SER A O 1
ATOM 1158 N N . ALA A 1 149 ? -12.417 -15.606 32.972 1.00 94.12 149 ALA A N 1
ATOM 1159 C CA . ALA A 1 149 ? -13.728 -16.029 33.465 1.00 94.12 149 ALA A CA 1
ATOM 1160 C C . ALA A 1 149 ? -14.518 -16.893 32.466 1.00 94.12 149 ALA A C 1
ATOM 1162 O O . ALA A 1 149 ? -15.016 -17.951 32.823 1.00 94.12 149 ALA A O 1
ATOM 1163 N N . CYS A 1 150 ? -14.652 -16.452 31.208 1.00 92.88 150 CYS A N 1
ATOM 1164 C CA . CYS A 1 150 ? -15.471 -17.157 30.204 1.00 92.88 150 CYS A CA 1
ATOM 1165 C C . CYS A 1 150 ? -14.657 -17.877 29.123 1.00 92.88 150 CYS A C 1
ATOM 1167 O O . CYS A 1 150 ? -15.235 -18.357 28.152 1.00 92.88 150 CYS A O 1
ATOM 1169 N N . ARG A 1 151 ? -13.321 -17.880 29.235 1.00 93.06 151 ARG A N 1
ATOM 1170 C CA . ARG A 1 151 ? -12.370 -18.548 28.323 1.00 93.06 151 ARG A CA 1
ATOM 1171 C C . ARG A 1 151 ? -12.452 -18.124 26.850 1.00 93.06 151 ARG A C 1
ATOM 1173 O O . ARG A 1 151 ? -11.726 -18.659 26.020 1.00 93.06 151 ARG A O 1
ATOM 1180 N N . THR A 1 152 ? -13.265 -17.114 26.522 1.00 91.31 152 THR A N 1
ATOM 1181 C CA . THR A 1 152 ? -13.352 -16.538 25.174 1.00 91.31 152 THR A CA 1
ATOM 1182 C C . THR A 1 152 ? -11.980 -16.029 24.750 1.00 91.31 152 THR A C 1
ATOM 1184 O O . THR A 1 152 ? -11.406 -15.179 25.434 1.00 91.31 152 THR A O 1
ATOM 1187 N N . ARG A 1 153 ? -11.481 -16.525 23.615 1.00 92.19 153 ARG A N 1
ATOM 1188 C CA . ARG A 1 153 ? -10.264 -16.026 22.969 1.00 92.19 153 ARG A CA 1
ATOM 1189 C C . ARG A 1 153 ? -10.563 -14.754 22.186 1.00 92.19 153 ARG A C 1
ATOM 1191 O O . ARG A 1 153 ? -11.652 -14.598 21.629 1.00 92.19 153 ARG A O 1
ATOM 1198 N N . PHE A 1 154 ? -9.590 -13.857 22.135 1.00 91.25 154 PHE A N 1
ATOM 1199 C CA . PHE A 1 154 ? -9.678 -12.618 21.374 1.00 91.25 154 PHE A CA 1
ATOM 1200 C C . PHE A 1 154 ? -8.692 -12.619 20.217 1.00 91.25 154 PHE A C 1
ATOM 1202 O O . PHE A 1 154 ? -7.641 -13.256 20.281 1.00 91.25 154 PHE A O 1
ATOM 1209 N N . ARG A 1 155 ? -9.028 -11.887 19.157 1.00 90.44 155 ARG A N 1
ATOM 1210 C CA . ARG A 1 155 ? -8.144 -11.728 18.003 1.00 90.44 155 ARG A CA 1
ATOM 1211 C C . ARG A 1 155 ? -6.833 -11.066 18.410 1.00 90.44 155 ARG A C 1
ATOM 1213 O O . ARG A 1 155 ? -6.825 -10.107 19.177 1.00 90.44 155 ARG A O 1
ATOM 1220 N N . SER A 1 156 ? -5.732 -11.574 17.866 1.00 88.44 156 SER A N 1
ATOM 1221 C CA . SER A 1 156 ? -4.387 -11.129 18.228 1.00 88.44 156 SER A CA 1
ATOM 1222 C C . SER A 1 156 ? -3.891 -10.014 17.311 1.00 88.44 156 SER A C 1
ATOM 1224 O O . SER A 1 156 ? -3.782 -10.198 16.099 1.00 88.44 156 SER A O 1
ATOM 1226 N N . THR A 1 157 ? -3.493 -8.881 17.892 1.00 88.69 157 THR A N 1
ATOM 1227 C CA . THR A 1 157 ? -2.805 -7.804 17.160 1.00 88.69 157 THR A CA 1
ATOM 1228 C C . THR A 1 157 ? -1.480 -8.278 16.564 1.00 88.69 157 THR A C 1
ATOM 1230 O O . THR A 1 157 ? -1.087 -7.813 15.496 1.00 88.69 157 THR A O 1
ATOM 1233 N N . ARG A 1 158 ? -0.796 -9.230 17.221 1.00 89.06 158 ARG A N 1
ATOM 1234 C CA . ARG A 1 158 ? 0.450 -9.816 16.702 1.00 89.06 158 ARG A CA 1
ATOM 1235 C C . ARG A 1 158 ? 0.180 -10.594 15.418 1.00 89.06 158 ARG A C 1
ATOM 1237 O O . ARG A 1 158 ? 0.826 -10.331 14.414 1.00 89.06 158 ARG A O 1
ATOM 1244 N N . LEU A 1 159 ? -0.824 -11.473 15.422 1.00 90.19 159 LEU A N 1
ATOM 1245 C CA . LEU A 1 159 ? -1.200 -12.224 14.221 1.00 90.19 159 LEU A CA 1
ATOM 1246 C C . LEU A 1 159 ? -1.704 -11.298 13.107 1.00 90.19 159 LEU A C 1
ATOM 1248 O O . LEU A 1 159 ? -1.323 -11.473 11.958 1.00 90.19 159 LEU A O 1
ATOM 1252 N N . ALA A 1 160 ? -2.493 -10.274 13.447 1.00 91.44 160 ALA A N 1
ATOM 1253 C CA . ALA A 1 160 ? -2.918 -9.262 12.481 1.00 91.44 160 ALA A CA 1
ATOM 1254 C C . ALA A 1 160 ? -1.725 -8.539 11.833 1.00 91.44 160 ALA A C 1
ATOM 1256 O O . ALA A 1 160 ? -1.723 -8.331 10.628 1.00 91.44 160 ALA A O 1
ATOM 1257 N N . THR A 1 161 ? -0.696 -8.204 12.620 1.00 90.62 161 THR A N 1
ATOM 1258 C CA . THR A 1 161 ? 0.540 -7.572 12.123 1.00 90.62 161 THR A CA 1
ATOM 1259 C C . THR A 1 161 ? 1.256 -8.485 11.128 1.00 90.62 161 THR A C 1
ATOM 1261 O O . THR A 1 161 ? 1.600 -8.045 10.037 1.00 90.62 161 THR A O 1
ATOM 1264 N N . VAL A 1 162 ? 1.437 -9.763 11.480 1.00 91.38 162 VAL A N 1
ATOM 1265 C CA . VAL A 1 162 ? 2.082 -10.750 10.595 1.00 91.38 162 VAL A CA 1
ATOM 1266 C C . VAL A 1 162 ? 1.276 -10.934 9.306 1.00 91.38 162 VAL A C 1
ATOM 1268 O O . VAL A 1 162 ? 1.852 -10.972 8.226 1.00 91.38 162 VAL A O 1
ATOM 1271 N N . LEU A 1 163 ? -0.054 -10.978 9.399 1.00 90.75 163 LEU A N 1
ATOM 1272 C CA . LEU A 1 163 ? -0.928 -11.062 8.230 1.00 90.75 163 LEU A CA 1
ATOM 1273 C C . LEU A 1 163 ? -0.835 -9.830 7.328 1.00 90.75 163 LEU A C 1
ATOM 1275 O O . LEU A 1 163 ? -0.763 -10.004 6.121 1.00 90.75 163 LEU A O 1
ATOM 1279 N N . SER A 1 164 ? -0.809 -8.614 7.882 1.00 90.56 164 SER A N 1
ATOM 1280 C CA . SER A 1 164 ? -0.626 -7.383 7.093 1.00 90.56 164 SER A CA 1
ATOM 1281 C C . SER A 1 164 ? 0.732 -7.329 6.392 1.00 90.56 164 SER A C 1
ATOM 1283 O O . SER A 1 164 ? 0.833 -6.808 5.285 1.00 90.56 164 SER A O 1
ATOM 1285 N N . LEU A 1 165 ? 1.779 -7.891 7.001 1.00 88.81 165 LEU A N 1
ATOM 1286 C CA . LEU A 1 165 ? 3.077 -8.036 6.339 1.00 88.81 165 LEU A CA 1
ATOM 1287 C C . LEU A 1 165 ? 3.012 -9.046 5.189 1.00 88.81 165 LEU A C 1
ATOM 1289 O O . LEU A 1 165 ? 3.518 -8.765 4.108 1.00 88.81 165 LEU A O 1
ATOM 1293 N N . ALA A 1 166 ? 2.361 -10.188 5.415 1.00 87.88 166 ALA A N 1
ATOM 1294 C CA . ALA A 1 166 ? 2.256 -11.269 4.441 1.00 87.88 166 ALA A CA 1
ATOM 1295 C C . ALA A 1 166 ? 1.389 -10.908 3.229 1.00 87.88 166 ALA A C 1
ATOM 1297 O O . ALA A 1 166 ? 1.750 -11.237 2.104 1.00 87.88 166 ALA A O 1
ATOM 1298 N N . PHE A 1 167 ? 0.255 -10.246 3.455 1.00 86.50 167 PHE A N 1
ATOM 1299 C CA . PHE A 1 167 ? -0.722 -9.934 2.422 1.00 86.50 167 PHE A CA 1
ATOM 1300 C C . PHE A 1 167 ? -1.322 -8.541 2.620 1.00 86.50 167 PHE A C 1
ATOM 1302 O O . PHE A 1 167 ? -1.674 -8.179 3.751 1.00 86.50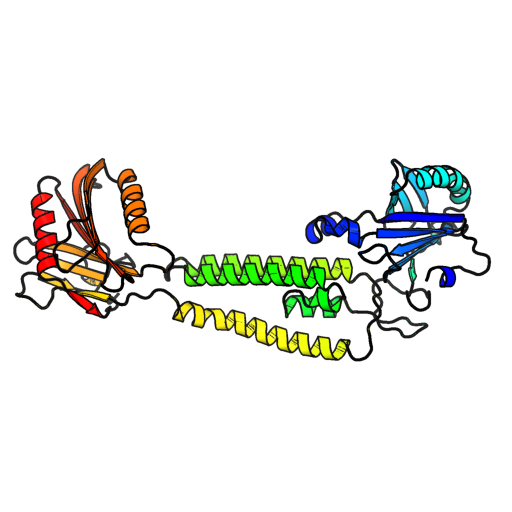 167 PHE A O 1
ATOM 1309 N N . PRO A 1 168 ? -1.524 -7.796 1.526 1.00 88.44 168 PRO A N 1
ATOM 1310 C CA . PRO A 1 168 ? -2.159 -6.489 1.584 1.00 88.44 168 PRO A CA 1
ATOM 1311 C C . PRO A 1 168 ? -3.589 -6.604 2.146 1.00 88.44 168 PRO A C 1
ATOM 1313 O O . PRO A 1 168 ? -4.356 -7.486 1.750 1.00 88.44 168 PRO A O 1
ATOM 1316 N N . GLY A 1 169 ? -3.944 -5.791 3.147 1.00 88.31 169 GLY A N 1
ATOM 1317 C CA . GLY A 1 169 ? -5.269 -5.821 3.793 1.00 88.31 169 GLY A CA 1
ATOM 1318 C C . GLY A 1 169 ? -5.563 -6.983 4.753 1.00 88.31 169 GLY A C 1
ATOM 1319 O O . GLY A 1 169 ? -6.529 -6.919 5.527 1.00 88.31 169 GLY A O 1
ATOM 1320 N N . ALA A 1 170 ? -4.762 -8.053 4.781 1.00 91.19 170 ALA A N 1
ATOM 1321 C CA . ALA A 1 170 ? -5.153 -9.288 5.469 1.00 91.19 170 ALA A CA 1
ATOM 1322 C C . ALA A 1 170 ? -5.238 -9.157 6.997 1.00 91.19 170 ALA A C 1
ATOM 1324 O O . ALA A 1 170 ? -6.119 -9.761 7.621 1.00 91.19 170 ALA A O 1
ATOM 1325 N N . GLY A 1 171 ? -4.385 -8.342 7.622 1.00 91.56 171 GLY A N 1
ATOM 1326 C CA . GLY A 1 171 ? -4.469 -8.078 9.060 1.00 91.56 171 GLY A CA 1
ATOM 1327 C C . GLY A 1 171 ? -5.780 -7.397 9.454 1.00 91.56 171 GLY A C 1
ATOM 1328 O O . GLY A 1 171 ? -6.426 -7.791 10.429 1.00 91.56 171 GLY A O 1
ATOM 1329 N N . LEU A 1 172 ? -6.237 -6.432 8.654 1.00 91.00 172 LEU A N 1
ATOM 1330 C CA . LEU A 1 172 ? -7.510 -5.737 8.862 1.00 91.00 172 LEU A CA 1
ATOM 1331 C C . LEU A 1 172 ? -8.702 -6.664 8.610 1.00 91.00 172 LEU A C 1
ATOM 1333 O O . LEU A 1 172 ? -9.677 -6.643 9.371 1.00 91.00 172 LEU A O 1
ATOM 1337 N N . PHE A 1 173 ? -8.599 -7.541 7.609 1.00 91.12 173 PHE A N 1
ATOM 1338 C CA . PHE A 1 173 ? -9.612 -8.555 7.334 1.00 91.12 173 PHE A CA 1
ATOM 1339 C C . PHE A 1 173 ? -9.736 -9.546 8.495 1.00 91.12 173 PHE A C 1
ATOM 1341 O O . PHE A 1 173 ? -10.841 -9.822 8.975 1.00 91.12 173 PHE A O 1
ATOM 1348 N N . TYR A 1 174 ? -8.601 -10.024 9.014 1.00 90.56 174 TYR A N 1
ATOM 1349 C CA . TYR A 1 174 ? -8.551 -10.870 10.203 1.00 90.56 174 TYR A CA 1
ATOM 1350 C C . TYR A 1 174 ? -9.183 -10.174 11.405 1.00 90.56 174 TYR A C 1
ATOM 1352 O O . TYR A 1 174 ? -10.006 -10.780 12.090 1.00 90.56 174 TYR A O 1
ATOM 1360 N N . LEU A 1 175 ? -8.896 -8.886 11.612 1.00 89.00 175 LEU A N 1
ATOM 1361 C CA . LEU A 1 175 ? -9.511 -8.074 12.660 1.00 89.00 175 LEU A CA 1
ATOM 1362 C C . LEU A 1 175 ? -10.995 -7.763 12.411 1.00 89.00 175 LEU A C 1
ATOM 1364 O O . LEU A 1 175 ? -11.668 -7.314 13.334 1.00 89.00 175 LEU A O 1
ATOM 1368 N N . GLY A 1 176 ? -11.570 -8.146 11.266 1.00 86.62 176 GLY A N 1
ATOM 1369 C CA . GLY A 1 176 ? -13.008 -8.055 10.985 1.00 86.62 176 GLY A CA 1
ATOM 1370 C C . GLY A 1 176 ? -13.434 -6.732 10.378 1.00 86.62 176 GLY A C 1
ATOM 1371 O O . GLY A 1 176 ? -14.591 -6.346 10.531 1.00 86.62 176 GLY A O 1
ATOM 1372 N N . TYR A 1 177 ? -12.512 -6.050 9.706 1.00 87.38 177 TYR A N 1
ATOM 1373 C CA . TYR A 1 177 ? -12.751 -4.789 9.020 1.00 87.38 177 TYR A CA 1
ATOM 1374 C C . TYR A 1 177 ? -12.590 -4.984 7.508 1.00 87.38 177 TYR A C 1
ATOM 1376 O O . TYR A 1 177 ? -11.627 -4.481 6.938 1.00 87.38 177 TYR A O 1
ATOM 1384 N N . PRO A 1 178 ? -13.509 -5.710 6.840 1.00 88.62 178 PRO A N 1
ATOM 1385 C CA . PRO A 1 178 ? -13.361 -6.062 5.427 1.00 88.62 178 PRO A CA 1
ATOM 1386 C C . PRO A 1 178 ? -13.310 -4.836 4.511 1.00 88.62 178 PRO A C 1
ATOM 1388 O O . PRO A 1 178 ? -12.588 -4.851 3.527 1.00 88.62 178 PRO A O 1
ATOM 1391 N N . PHE A 1 179 ? -14.017 -3.755 4.854 1.00 86.50 179 PHE A N 1
ATOM 1392 C CA . PHE A 1 179 ? -13.973 -2.520 4.070 1.00 86.50 179 PHE A CA 1
ATOM 1393 C C . PHE A 1 179 ? -12.603 -1.829 4.147 1.00 86.50 179 PHE A C 1
ATOM 1395 O O . PHE A 1 179 ? -12.060 -1.433 3.122 1.00 86.50 179 PHE A O 1
ATOM 1402 N N . LEU A 1 180 ? -12.012 -1.734 5.347 1.00 88.06 180 LEU A N 1
ATOM 1403 C CA . LEU A 1 180 ? -10.651 -1.201 5.486 1.00 88.06 180 LEU A CA 1
ATOM 1404 C C . LEU A 1 180 ? -9.627 -2.126 4.828 1.00 88.06 180 LEU A C 1
ATOM 1406 O O . LEU A 1 180 ? -8.704 -1.640 4.200 1.00 88.06 180 LEU A O 1
ATOM 1410 N N . ALA A 1 181 ? -9.818 -3.442 4.939 1.00 90.19 181 ALA A N 1
ATOM 1411 C CA . ALA A 1 181 ? -8.967 -4.424 4.284 1.00 90.19 181 ALA A CA 1
ATOM 1412 C C . ALA A 1 181 ? -8.995 -4.299 2.757 1.00 90.19 181 ALA A C 1
ATOM 1414 O O . ALA A 1 181 ? -7.948 -4.367 2.134 1.00 90.19 181 ALA A O 1
ATOM 1415 N N . ALA A 1 182 ? -10.173 -4.098 2.160 1.00 89.75 182 ALA A N 1
ATOM 1416 C CA . ALA A 1 182 ? -10.303 -3.898 0.721 1.00 89.75 182 ALA A CA 1
ATOM 1417 C C . ALA A 1 182 ? -9.624 -2.598 0.269 1.00 89.75 182 ALA A C 1
ATOM 1419 O O . ALA A 1 182 ? -8.943 -2.583 -0.747 1.00 89.75 182 ALA A O 1
ATOM 1420 N N . HIS A 1 183 ? -9.769 -1.520 1.039 1.00 88.62 183 HIS A N 1
ATOM 1421 C CA . HIS A 1 183 ? -9.104 -0.253 0.745 1.00 88.62 183 HIS A CA 1
ATOM 1422 C C . HIS A 1 183 ? -7.573 -0.364 0.838 1.00 88.62 183 HIS A C 1
ATOM 1424 O O . HIS A 1 183 ? -6.873 0.052 -0.078 1.00 88.62 183 HIS A O 1
ATOM 1430 N N . ASP A 1 184 ? -7.067 -0.971 1.914 1.00 90.31 184 ASP A N 1
ATOM 1431 C CA . ASP A 1 184 ? -5.643 -1.280 2.116 1.00 90.31 184 ASP A CA 1
ATOM 1432 C C . ASP A 1 184 ? -5.111 -2.157 0.969 1.00 90.31 184 ASP A C 1
ATOM 1434 O O . ASP A 1 184 ? -4.094 -1.843 0.360 1.00 90.31 184 ASP A O 1
ATOM 1438 N N . PHE A 1 185 ? -5.881 -3.180 0.574 1.00 92.44 185 PHE A N 1
ATOM 1439 C CA . PHE A 1 185 ? -5.574 -4.035 -0.570 1.00 92.44 185 PHE A CA 1
ATOM 1440 C C . PHE A 1 185 ? -5.425 -3.258 -1.880 1.00 92.44 185 PHE A C 1
ATOM 1442 O O . PHE A 1 185 ? -4.446 -3.453 -2.599 1.00 92.44 185 PHE A O 1
ATOM 1449 N N . LEU A 1 186 ? -6.384 -2.385 -2.197 1.00 91.56 186 LEU A N 1
ATOM 1450 C CA . LEU A 1 186 ? -6.378 -1.611 -3.437 1.00 91.56 186 LEU A CA 1
ATOM 1451 C C . LEU A 1 186 ? -5.197 -0.640 -3.493 1.00 91.56 186 LEU A C 1
ATOM 1453 O O . LEU A 1 186 ? -4.531 -0.566 -4.523 1.00 91.56 186 LEU A O 1
ATOM 1457 N N . ILE A 1 187 ? -4.911 0.066 -2.395 1.00 90.56 187 ILE A N 1
ATOM 1458 C CA . ILE A 1 187 ? -3.789 1.012 -2.336 1.00 90.56 187 ILE A CA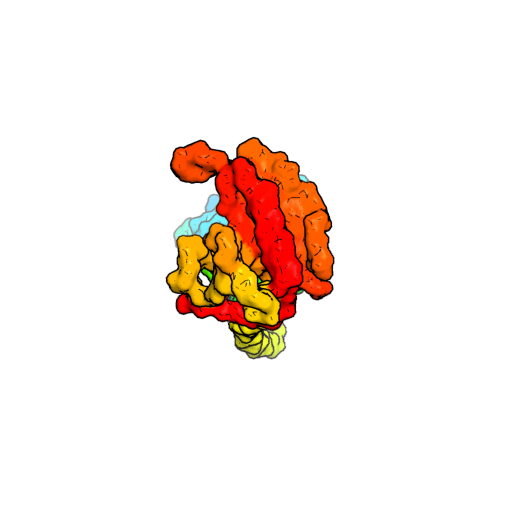 1
ATOM 1459 C C . ILE A 1 187 ? -2.457 0.279 -2.472 1.00 90.56 187 ILE A C 1
ATOM 1461 O O . ILE A 1 187 ? -1.644 0.661 -3.310 1.00 90.56 187 ILE A O 1
ATOM 1465 N N . GLU A 1 188 ? -2.236 -0.787 -1.698 1.00 90.75 188 GLU A N 1
ATOM 1466 C CA . GLU A 1 188 ? -0.996 -1.563 -1.789 1.00 90.75 188 GLU A CA 1
ATOM 1467 C C . GLU A 1 188 ? -0.809 -2.176 -3.185 1.00 90.75 188 GLU A C 1
ATOM 1469 O O . GLU A 1 188 ? 0.293 -2.130 -3.730 1.00 90.75 188 GLU A O 1
ATOM 1474 N N . SER A 1 189 ? -1.883 -2.690 -3.795 1.00 90.38 189 SER A N 1
ATOM 1475 C CA . SER A 1 189 ? -1.834 -3.252 -5.152 1.00 90.38 189 SER A CA 1
ATOM 1476 C C . SER A 1 189 ? -1.517 -2.184 -6.198 1.00 90.38 189 SER A C 1
ATOM 1478 O O . SER A 1 189 ? -0.695 -2.416 -7.078 1.00 90.38 189 SER A O 1
ATOM 1480 N N . MET A 1 190 ? -2.121 -0.998 -6.091 1.00 91.31 190 MET A N 1
ATOM 1481 C CA . MET A 1 190 ? -1.844 0.123 -6.990 1.00 91.31 190 MET A CA 1
ATOM 1482 C C . MET A 1 190 ? -0.384 0.579 -6.879 1.00 91.31 190 MET A C 1
ATOM 1484 O O . MET A 1 190 ? 0.276 0.746 -7.899 1.00 91.31 190 MET A O 1
ATOM 1488 N N . VAL A 1 191 ? 0.142 0.722 -5.657 1.00 91.06 191 VAL A N 1
ATOM 1489 C CA . VAL A 1 191 ? 1.557 1.062 -5.421 1.00 91.06 191 VAL A CA 1
ATOM 1490 C C . VAL A 1 191 ? 2.481 0.000 -6.016 1.00 91.06 191 VAL A C 1
ATOM 1492 O O . VAL A 1 191 ? 3.469 0.348 -6.657 1.00 91.06 191 VAL A O 1
ATOM 1495 N N . PHE A 1 192 ? 2.149 -1.283 -5.858 1.00 89.06 192 PHE A N 1
ATOM 1496 C CA . PHE A 1 192 ? 2.921 -2.378 -6.446 1.00 89.06 192 PHE A CA 1
ATOM 1497 C C . PHE A 1 192 ? 2.911 -2.345 -7.982 1.00 89.06 192 PHE A C 1
ATOM 1499 O O . PHE A 1 192 ? 3.960 -2.511 -8.598 1.00 89.06 192 PHE A O 1
ATOM 1506 N N . VAL A 1 193 ? 1.760 -2.083 -8.609 1.00 88.69 193 VAL A N 1
ATOM 1507 C CA . VAL A 1 193 ? 1.647 -1.962 -10.073 1.00 88.69 193 VAL A CA 1
ATOM 1508 C C . VAL A 1 193 ? 2.429 -0.756 -10.595 1.00 88.69 193 VAL A C 1
ATOM 1510 O O . VAL A 1 193 ? 3.165 -0.891 -11.567 1.00 88.69 193 VAL A O 1
ATOM 1513 N N . ILE A 1 194 ? 2.325 0.403 -9.934 1.00 88.25 194 ILE A N 1
ATOM 1514 C CA . ILE A 1 194 ? 3.112 1.597 -10.284 1.00 88.25 194 ILE A CA 1
ATOM 1515 C C . ILE A 1 194 ? 4.606 1.298 -10.155 1.00 88.25 194 ILE A C 1
ATOM 1517 O O . ILE A 1 194 ? 5.388 1.653 -11.032 1.00 88.25 194 ILE A O 1
ATOM 1521 N N . TRP A 1 195 ? 5.012 0.615 -9.086 1.00 88.38 195 TRP A N 1
ATOM 1522 C CA . TRP A 1 195 ? 6.400 0.213 -8.910 1.00 88.38 195 TRP A CA 1
ATOM 1523 C C . TRP A 1 195 ? 6.875 -0.716 -10.029 1.00 88.38 195 TRP A C 1
ATOM 1525 O O . TRP A 1 195 ? 7.943 -0.481 -10.589 1.00 88.38 195 TRP A O 1
ATOM 1535 N N . LEU A 1 196 ? 6.073 -1.715 -10.405 1.00 85.06 196 LEU A N 1
ATOM 1536 C CA . LEU A 1 196 ? 6.392 -2.601 -11.522 1.00 85.06 196 LEU A CA 1
ATOM 1537 C C . LEU A 1 196 ? 6.558 -1.810 -12.827 1.00 85.06 196 LEU A C 1
ATOM 1539 O O . LEU A 1 196 ? 7.552 -2.010 -13.519 1.00 85.06 196 LEU A O 1
ATOM 1543 N N . ALA A 1 197 ? 5.652 -0.867 -13.104 1.00 83.44 197 ALA A N 1
ATOM 1544 C CA . ALA A 1 197 ? 5.726 0.011 -14.270 1.00 83.44 197 ALA A CA 1
ATOM 1545 C C . ALA A 1 197 ? 7.012 0.863 -14.286 1.00 83.44 197 ALA A C 1
ATOM 1547 O O . ALA A 1 197 ? 7.649 1.009 -15.330 1.00 83.44 197 ALA A O 1
ATOM 1548 N N . LEU A 1 198 ? 7.441 1.376 -13.125 1.00 84.12 198 LEU A N 1
ATOM 1549 C CA . LEU A 1 198 ? 8.700 2.119 -12.993 1.00 84.12 198 LEU A CA 1
ATOM 1550 C C . LEU A 1 198 ? 9.923 1.236 -13.279 1.00 84.12 198 LEU A C 1
ATOM 1552 O O . LEU A 1 198 ? 10.846 1.686 -13.949 1.00 84.12 198 LEU A O 1
ATOM 1556 N N . ILE A 1 199 ? 9.940 -0.019 -12.813 1.00 83.12 199 ILE A N 1
ATOM 1557 C CA . ILE A 1 199 ? 11.051 -0.953 -13.083 1.00 83.12 199 ILE A CA 1
ATOM 1558 C C . ILE A 1 199 ? 11.091 -1.371 -14.560 1.00 83.12 199 ILE A C 1
ATOM 1560 O O . ILE A 1 199 ? 12.175 -1.588 -15.112 1.00 83.12 199 ILE A O 1
ATOM 1564 N N . THR A 1 200 ? 9.929 -1.535 -15.197 1.00 80.12 200 THR A N 1
ATOM 1565 C CA . THR A 1 200 ? 9.852 -1.886 -16.622 1.00 80.12 200 THR A CA 1
ATOM 1566 C C . THR A 1 200 ? 10.234 -0.716 -17.521 1.00 80.12 200 THR A C 1
ATOM 1568 O O . THR A 1 200 ? 10.843 -0.944 -18.558 1.00 80.12 200 THR A O 1
ATOM 1571 N N . GLY A 1 201 ? 9.921 0.520 -17.117 1.00 73.62 201 GLY A N 1
ATOM 1572 C CA . GLY A 1 201 ? 10.272 1.734 -17.861 1.00 73.62 201 GLY A CA 1
ATOM 1573 C C . GLY A 1 201 ? 11.680 2.278 -17.587 1.00 73.62 201 GLY A C 1
ATOM 1574 O O . GLY A 1 201 ? 12.133 3.170 -18.295 1.00 73.62 201 GLY A O 1
ATOM 1575 N N . SER A 1 202 ? 12.384 1.783 -16.564 1.00 75.88 202 SER A N 1
ATOM 1576 C CA . SER A 1 202 ? 13.720 2.275 -16.208 1.00 75.88 202 SER A CA 1
ATOM 1577 C C . SER A 1 202 ? 14.816 1.759 -17.150 1.00 75.88 202 SER A C 1
ATOM 1579 O O . SER A 1 202 ? 14.874 0.553 -17.405 1.00 75.88 202 SER A O 1
ATOM 1581 N N . SER A 1 203 ? 15.738 2.634 -17.569 1.00 66.69 203 SER A N 1
ATOM 1582 C CA . SER A 1 203 ? 16.938 2.264 -18.338 1.00 66.69 203 SER A CA 1
ATOM 1583 C C . SER A 1 203 ? 17.913 1.391 -17.530 1.00 66.69 203 SER A C 1
ATOM 1585 O O . SER A 1 203 ? 17.964 1.478 -16.299 1.00 66.69 203 SER A O 1
ATOM 1587 N N . GLU A 1 204 ? 18.705 0.553 -18.218 1.00 62.38 204 GLU A N 1
ATOM 1588 C CA . GLU A 1 204 ? 19.630 -0.402 -17.582 1.00 62.38 204 GLU A CA 1
ATOM 1589 C C . GLU A 1 204 ? 20.746 0.251 -16.761 1.00 62.38 204 GLU A C 1
ATOM 1591 O O . GLU A 1 204 ? 21.135 -0.299 -15.731 1.00 62.38 204 GLU A O 1
ATOM 1596 N N . THR A 1 205 ? 21.254 1.405 -17.197 1.00 59.34 205 THR A N 1
ATOM 1597 C CA . THR A 1 205 ? 22.459 2.009 -16.614 1.00 59.34 205 THR A CA 1
ATOM 1598 C C . THR A 1 205 ? 22.169 2.853 -15.378 1.00 59.34 205 THR A C 1
ATOM 1600 O O . THR A 1 205 ? 22.939 2.786 -14.425 1.00 59.34 205 THR A O 1
ATOM 1603 N N . ASP A 1 206 ? 21.041 3.576 -15.342 1.00 63.91 206 ASP A N 1
ATOM 1604 C CA . ASP A 1 206 ? 20.817 4.612 -14.318 1.00 63.91 206 ASP A CA 1
ATOM 1605 C C . ASP A 1 206 ? 19.431 4.579 -13.654 1.00 63.91 206 ASP A C 1
ATOM 1607 O O . ASP A 1 206 ? 19.242 5.151 -12.579 1.00 63.91 206 ASP A O 1
ATOM 1611 N N . GLY A 1 207 ? 18.443 3.893 -14.239 1.00 70.56 207 GLY A N 1
ATOM 1612 C CA . GLY A 1 207 ? 17.057 3.974 -13.766 1.00 70.56 207 GLY A CA 1
ATOM 1613 C C . GLY A 1 207 ? 16.659 2.933 -12.712 1.00 70.56 207 GLY A C 1
ATOM 1614 O O . GLY A 1 207 ? 15.742 3.171 -11.921 1.00 70.56 207 GLY A O 1
ATOM 1615 N N . ILE A 1 208 ? 17.331 1.776 -12.671 1.00 76.31 208 ILE A N 1
ATOM 1616 C CA . ILE A 1 208 ? 16.871 0.624 -11.873 1.00 76.31 208 ILE A CA 1
ATOM 1617 C C . ILE A 1 208 ? 17.036 0.872 -10.375 1.00 76.31 208 ILE A C 1
ATOM 1619 O O . ILE A 1 208 ? 16.097 0.673 -9.605 1.00 76.31 208 ILE A O 1
ATOM 1623 N N . ALA A 1 209 ? 18.228 1.284 -9.939 1.00 81.00 209 ALA A N 1
ATOM 1624 C CA . ALA A 1 209 ? 18.500 1.462 -8.515 1.00 81.00 209 ALA A CA 1
ATOM 1625 C C . ALA A 1 209 ? 17.581 2.528 -7.877 1.00 81.00 209 ALA A C 1
ATOM 1627 O O . ALA A 1 209 ? 16.983 2.230 -6.838 1.00 81.00 209 ALA A O 1
ATOM 1628 N N . PRO A 1 210 ? 17.357 3.706 -8.498 1.00 83.62 210 PRO A N 1
ATOM 1629 C CA . PRO A 1 210 ? 16.356 4.660 -8.024 1.00 83.62 210 PRO A CA 1
ATOM 1630 C C . PRO A 1 210 ? 14.933 4.088 -7.986 1.00 83.62 210 PRO A C 1
ATOM 1632 O O . PRO A 1 210 ? 14.243 4.267 -6.981 1.00 83.62 210 PRO A O 1
ATOM 1635 N N . ALA A 1 211 ? 14.498 3.360 -9.024 1.00 85.06 211 ALA A N 1
ATOM 1636 C CA . ALA A 1 211 ? 13.164 2.752 -9.068 1.00 85.06 211 ALA A CA 1
ATOM 1637 C C . ALA A 1 211 ? 12.957 1.713 -7.949 1.00 85.06 211 ALA A C 1
ATOM 1639 O O . ALA A 1 211 ? 11.896 1.668 -7.318 1.00 85.06 211 ALA A O 1
ATOM 1640 N N . LEU A 1 212 ? 13.982 0.909 -7.647 1.00 84.00 212 LEU A N 1
ATOM 1641 C CA . LEU A 1 212 ? 13.958 -0.059 -6.548 1.00 84.00 212 LEU A CA 1
ATOM 1642 C C . LEU A 1 212 ? 13.907 0.617 -5.182 1.00 84.00 212 LEU A C 1
ATOM 1644 O O . LEU A 1 212 ? 13.093 0.228 -4.345 1.00 84.00 212 LEU A O 1
ATOM 1648 N N . LEU A 1 213 ? 14.745 1.630 -4.957 1.00 87.75 213 LEU A N 1
ATOM 1649 C CA . LEU A 1 213 ? 14.763 2.367 -3.695 1.00 87.75 213 LEU A CA 1
ATOM 1650 C C . LEU A 1 213 ? 13.427 3.067 -3.449 1.00 87.75 213 LEU A C 1
ATOM 1652 O O . LEU A 1 213 ? 12.861 2.950 -2.362 1.00 87.75 213 LEU A O 1
ATOM 1656 N N . LEU A 1 214 ? 12.904 3.754 -4.464 1.00 88.62 214 LEU A N 1
ATOM 1657 C CA . LEU A 1 214 ? 11.668 4.514 -4.352 1.00 88.62 214 LEU A CA 1
ATOM 1658 C C . LEU A 1 214 ? 10.462 3.597 -4.125 1.00 88.62 214 LEU A C 1
ATOM 1660 O O . LEU A 1 214 ? 9.686 3.816 -3.196 1.00 88.62 214 LEU A O 1
ATOM 1664 N N . GLY A 1 215 ? 10.309 2.541 -4.925 1.00 87.62 215 GLY A N 1
ATOM 1665 C CA . GLY A 1 215 ? 9.183 1.629 -4.748 1.00 87.62 215 GLY A CA 1
ATOM 1666 C C . GLY A 1 215 ? 9.289 0.754 -3.506 1.00 87.62 215 GLY A C 1
ATOM 1667 O O . GLY A 1 215 ? 8.290 0.558 -2.816 1.00 87.62 215 GLY A O 1
ATOM 1668 N N . GLY A 1 216 ? 10.496 0.310 -3.146 1.00 86.88 216 GLY A N 1
ATOM 1669 C CA . GLY A 1 216 ? 10.742 -0.371 -1.876 1.00 86.88 216 GLY A CA 1
ATOM 1670 C C . GLY A 1 216 ? 10.372 0.505 -0.676 1.00 86.88 216 GLY A C 1
ATOM 1671 O O . GLY A 1 216 ? 9.725 0.028 0.259 1.00 86.88 216 GLY A O 1
ATOM 1672 N N . LEU A 1 217 ? 10.701 1.801 -0.724 1.00 90.44 217 LEU A N 1
A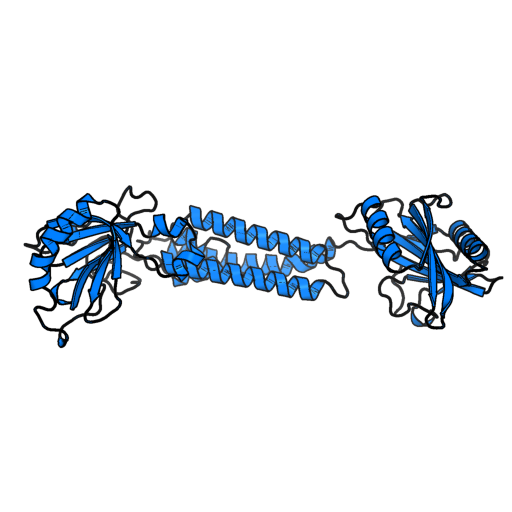TOM 1673 C CA . LEU A 1 217 ? 10.296 2.773 0.290 1.00 90.44 217 LEU A CA 1
ATOM 1674 C C . LEU A 1 217 ? 8.771 2.919 0.359 1.00 90.44 217 LEU A C 1
ATOM 1676 O O . LEU A 1 217 ? 8.213 2.865 1.455 1.00 90.44 217 LEU A O 1
ATOM 1680 N N . PHE A 1 218 ? 8.085 3.068 -0.777 1.00 89.94 218 PHE A N 1
ATOM 1681 C CA . PHE A 1 218 ? 6.624 3.180 -0.788 1.00 89.94 218 PHE A CA 1
ATOM 1682 C C . PHE A 1 218 ? 5.941 1.930 -0.229 1.00 89.94 218 PHE A C 1
ATOM 1684 O O . PHE A 1 218 ? 5.063 2.058 0.623 1.00 89.94 218 PHE A O 1
ATOM 1691 N N . LEU A 1 219 ? 6.380 0.733 -0.626 1.00 87.69 219 LEU A N 1
ATOM 1692 C CA . LEU A 1 219 ? 5.862 -0.525 -0.082 1.00 87.69 219 LEU A CA 1
ATOM 1693 C C . LEU A 1 219 ? 6.129 -0.651 1.424 1.00 87.69 219 LEU A C 1
ATOM 1695 O O . LEU A 1 219 ? 5.276 -1.122 2.173 1.00 87.69 219 LEU A O 1
ATOM 1699 N N . LEU A 1 220 ? 7.288 -0.202 1.910 1.00 89.69 220 LEU A N 1
ATOM 1700 C CA . LEU A 1 220 ? 7.566 -0.185 3.345 1.00 89.69 220 LEU A CA 1
ATOM 1701 C C . LEU A 1 220 ? 6.615 0.761 4.093 1.00 89.69 220 LEU A C 1
ATOM 1703 O O . LEU A 1 220 ? 6.096 0.405 5.154 1.00 89.69 220 LEU A O 1
ATOM 1707 N N . LEU A 1 221 ? 6.379 1.957 3.548 1.00 90.00 221 LEU A N 1
ATOM 1708 C CA . LEU A 1 221 ? 5.478 2.942 4.141 1.00 90.00 221 LEU A CA 1
ATOM 1709 C C . LEU A 1 221 ? 4.040 2.422 4.206 1.00 90.00 221 LEU A C 1
ATOM 1711 O O . LEU A 1 221 ? 3.421 2.538 5.267 1.00 90.00 221 LEU A O 1
ATOM 1715 N N . THR A 1 222 ? 3.540 1.784 3.140 1.00 89.56 222 THR A N 1
ATOM 1716 C CA . THR A 1 222 ? 2.201 1.180 3.160 1.00 89.56 222 THR A CA 1
ATOM 1717 C C . THR A 1 222 ? 2.113 0.083 4.220 1.00 89.56 222 THR A C 1
ATOM 1719 O O . THR A 1 222 ? 1.194 0.102 5.032 1.00 89.56 222 THR A O 1
ATOM 1722 N N . LYS A 1 223 ? 3.124 -0.790 4.353 1.00 89.62 223 LYS A N 1
ATOM 1723 C CA . LYS A 1 223 ? 3.146 -1.802 5.427 1.00 89.62 223 LYS A CA 1
ATOM 1724 C C . LYS A 1 223 ? 3.127 -1.195 6.828 1.00 89.62 223 LYS A C 1
ATOM 1726 O O . LYS A 1 223 ? 2.423 -1.701 7.707 1.00 89.62 223 LYS A O 1
ATOM 1731 N N . ILE A 1 224 ? 3.895 -0.133 7.069 1.00 90.12 224 ILE A N 1
ATOM 1732 C CA . ILE A 1 224 ? 3.902 0.563 8.365 1.00 90.12 224 ILE A CA 1
ATOM 1733 C C . ILE A 1 224 ? 2.511 1.131 8.665 1.00 90.12 224 ILE A C 1
ATOM 1735 O O . ILE A 1 224 ? 2.022 0.987 9.792 1.00 90.12 224 ILE A O 1
ATOM 1739 N N . GLU A 1 225 ? 1.861 1.727 7.666 1.00 88.31 225 GLU A N 1
ATOM 1740 C CA . GLU A 1 225 ? 0.496 2.231 7.770 1.00 88.31 225 GLU A CA 1
ATOM 1741 C C . GLU A 1 225 ? -0.496 1.104 8.104 1.00 88.31 225 GLU A C 1
ATOM 1743 O O . GLU A 1 225 ? -1.187 1.197 9.125 1.00 88.31 225 GLU A O 1
ATOM 1748 N N . SER A 1 226 ? -0.512 -0.003 7.357 1.00 87.38 226 SER A N 1
ATOM 1749 C CA . SER A 1 226 ? -1.420 -1.135 7.599 1.00 87.38 226 SER A CA 1
ATOM 1750 C C . SER A 1 226 ? -1.236 -1.732 8.999 1.00 87.38 226 SER A C 1
ATOM 1752 O O . SER A 1 226 ? -2.212 -2.032 9.697 1.00 87.38 226 SER A O 1
ATOM 1754 N N . ILE A 1 227 ? 0.013 -1.855 9.472 1.00 88.06 227 ILE A N 1
ATOM 1755 C CA . ILE A 1 227 ? 0.324 -2.305 10.840 1.00 88.06 227 ILE A CA 1
ATOM 1756 C C . ILE A 1 227 ? -0.206 -1.311 11.870 1.00 88.06 227 ILE A C 1
ATOM 1758 O O . ILE A 1 227 ? -0.782 -1.714 12.888 1.00 88.06 227 ILE A O 1
ATOM 1762 N N . HIS A 1 228 ? -0.011 -0.015 11.639 1.00 87.75 228 HIS A N 1
ATOM 1763 C CA . HIS A 1 228 ? -0.502 1.032 12.525 1.00 87.75 228 HIS A CA 1
ATOM 1764 C C . HIS A 1 228 ? -2.031 1.008 12.617 1.00 87.75 228 HIS A C 1
ATOM 1766 O O . HIS A 1 228 ? -2.568 0.911 13.725 1.00 87.75 228 HIS A O 1
ATOM 1772 N N . LEU A 1 229 ? -2.741 0.973 11.485 1.00 85.25 229 LEU A N 1
ATOM 1773 C CA . LEU A 1 229 ? -4.196 0.791 11.444 1.00 85.25 229 LEU A CA 1
ATOM 1774 C C . LEU A 1 229 ? -4.618 -0.480 12.189 1.00 85.25 229 LEU A C 1
ATOM 1776 O O . LEU A 1 229 ? -5.518 -0.432 13.035 1.00 85.25 229 LEU A O 1
ATOM 1780 N N . GLY A 1 230 ? -3.924 -1.595 11.945 1.00 85.12 230 GLY A N 1
ATOM 1781 C CA . GLY A 1 230 ? -4.138 -2.871 12.620 1.00 85.12 230 GLY A CA 1
ATOM 1782 C C . GLY A 1 230 ? -3.997 -2.773 14.139 1.00 85.12 230 GLY A C 1
ATOM 1783 O O . GLY A 1 230 ? -4.824 -3.313 14.871 1.00 85.12 230 GLY A O 1
ATOM 1784 N N . ARG A 1 231 ? -3.016 -2.024 14.653 1.00 84.19 231 ARG A N 1
ATOM 1785 C CA . ARG A 1 231 ? -2.850 -1.777 16.097 1.00 84.19 231 ARG A CA 1
ATOM 1786 C C . ARG A 1 231 ? -3.968 -0.910 16.668 1.00 84.19 231 ARG A C 1
ATOM 1788 O O . ARG A 1 231 ? -4.478 -1.211 17.750 1.00 84.19 231 ARG A O 1
ATOM 1795 N N . VAL A 1 232 ? -4.390 0.123 15.939 1.00 81.69 232 VAL A N 1
ATOM 1796 C CA . VAL A 1 232 ? -5.483 1.019 16.346 1.00 81.69 232 VAL A CA 1
ATOM 1797 C C . VAL A 1 232 ? -6.803 0.261 16.489 1.00 81.69 232 VAL A C 1
ATOM 1799 O O . VAL A 1 232 ? -7.506 0.402 17.497 1.00 81.69 232 VAL A O 1
ATOM 1802 N N . VAL A 1 233 ? -7.152 -0.561 15.497 1.00 80.19 233 VAL A N 1
ATOM 1803 C CA . VAL A 1 233 ? -8.417 -1.313 15.501 1.00 80.19 233 VAL A CA 1
ATOM 1804 C C . VAL A 1 233 ? -8.316 -2.648 16.244 1.00 80.19 233 VAL A C 1
ATOM 1806 O O . VAL A 1 233 ? -9.330 -3.148 16.730 1.00 80.19 233 VAL A O 1
ATOM 1809 N N . GLY A 1 234 ? -7.109 -3.197 16.388 1.00 74.38 234 GLY A N 1
ATOM 1810 C CA . GLY A 1 234 ? -6.800 -4.428 17.118 1.00 74.38 234 GLY A CA 1
ATOM 1811 C C . GLY A 1 234 ? -6.739 -4.256 18.634 1.00 74.38 234 GLY A C 1
ATOM 1812 O O . GLY A 1 234 ? -6.931 -5.224 19.360 1.00 74.38 234 GLY A O 1
ATOM 1813 N N . ALA A 1 235 ? -6.607 -3.027 19.148 1.00 66.88 235 ALA A N 1
ATOM 1814 C CA . ALA A 1 235 ? -6.751 -2.704 20.577 1.00 66.88 235 ALA A CA 1
ATOM 1815 C C . ALA A 1 235 ? -8.196 -2.878 21.117 1.00 66.88 235 ALA A C 1
ATOM 1817 O O . ALA A 1 235 ? -8.620 -2.205 22.063 1.00 66.88 235 ALA A O 1
ATOM 1818 N N . ARG A 1 236 ? -8.988 -3.748 20.486 1.00 75.50 236 ARG A N 1
ATOM 1819 C CA . ARG A 1 236 ? -10.386 -4.051 20.776 1.00 75.50 236 ARG A CA 1
ATOM 1820 C C . ARG A 1 236 ? -10.487 -5.544 21.075 1.00 75.50 236 ARG A C 1
ATOM 1822 O O . ARG A 1 236 ? -9.937 -6.355 20.339 1.00 75.50 236 ARG A O 1
ATOM 1829 N N . SER A 1 237 ? -11.220 -5.911 22.122 1.00 75.62 237 SER A N 1
ATOM 1830 C CA . SER A 1 237 ? -11.378 -7.301 22.574 1.00 75.62 237 SER A CA 1
ATOM 1831 C C . SER A 1 237 ? -12.337 -8.081 21.664 1.00 75.62 237 SER A C 1
ATOM 1833 O O . SER A 1 237 ? -13.405 -8.514 22.088 1.00 75.62 237 SER A O 1
ATOM 1835 N N . ILE A 1 238 ? -12.001 -8.217 20.379 1.00 85.25 238 ILE A N 1
ATOM 1836 C CA . ILE A 1 238 ? -12.843 -8.868 19.368 1.00 85.25 238 ILE A CA 1
ATOM 1837 C C . ILE A 1 238 ? -12.823 -10.379 19.608 1.00 85.25 238 ILE A C 1
ATOM 1839 O O . ILE A 1 238 ? -11.749 -10.970 19.488 1.00 85.25 238 ILE A O 1
ATOM 1843 N N . PRO A 1 239 ? -13.965 -11.020 19.927 1.00 86.44 239 PRO A N 1
ATOM 1844 C CA . PRO A 1 239 ? -14.013 -12.466 20.103 1.00 86.44 239 PRO A CA 1
ATOM 1845 C C . PRO A 1 239 ? -13.567 -13.193 18.832 1.00 86.44 239 PRO A C 1
ATOM 1847 O O . PRO A 1 239 ? -13.973 -12.838 17.723 1.00 86.44 239 PRO A O 1
ATOM 1850 N N . GLU A 1 240 ? -12.736 -14.212 18.999 1.00 87.00 240 GLU A N 1
ATOM 1851 C CA . GLU A 1 240 ? -12.244 -15.043 17.907 1.00 87.00 240 GLU A CA 1
ATOM 1852 C C . GLU A 1 240 ? -13.078 -16.333 17.801 1.00 87.00 240 GLU A C 1
ATOM 1854 O O . GLU A 1 240 ? -13.231 -17.027 18.807 1.00 87.00 240 GLU A O 1
ATOM 1859 N N . PRO A 1 241 ? -13.635 -16.662 16.619 1.00 83.50 241 PRO A N 1
ATOM 1860 C CA . PRO A 1 241 ? -14.261 -17.962 16.378 1.00 83.50 241 PRO A CA 1
ATOM 1861 C C . PRO A 1 241 ? -13.249 -19.109 16.493 1.00 83.50 241 PRO A C 1
ATOM 1863 O O . PRO A 1 241 ? -12.070 -18.931 16.173 1.00 83.50 241 PRO A O 1
ATOM 1866 N N . GLU A 1 242 ? -13.711 -20.291 16.897 1.00 81.44 242 GLU A N 1
ATOM 1867 C CA . GLU A 1 242 ? -12.874 -21.494 16.983 1.00 81.44 242 GLU A CA 1
ATOM 1868 C C . GLU A 1 242 ? -12.257 -21.861 15.618 1.00 81.44 242 GLU A C 1
ATOM 1870 O O . GLU A 1 242 ? -12.823 -21.575 14.564 1.00 81.44 242 GLU A O 1
ATOM 1875 N N . GLY A 1 243 ? -11.037 -22.413 15.628 1.00 79.06 243 GLY A N 1
ATOM 1876 C CA . GLY A 1 243 ? -10.290 -22.831 14.427 1.00 79.06 243 GLY A CA 1
ATOM 1877 C C . GLY A 1 243 ? -9.699 -21.707 13.556 1.00 79.06 243 GLY A C 1
ATOM 1878 O O . GLY A 1 243 ? -8.705 -21.918 12.863 1.00 79.06 243 GLY A O 1
ATOM 1879 N N . ARG A 1 244 ? -10.226 -20.475 13.619 1.00 83.69 244 ARG A N 1
ATOM 1880 C CA . ARG A 1 244 ? -9.815 -19.381 12.713 1.00 83.69 244 ARG A CA 1
ATOM 1881 C C . ARG A 1 244 ? -8.357 -18.942 12.881 1.00 83.69 244 ARG A C 1
ATOM 1883 O O . ARG A 1 244 ? -7.738 -18.535 11.901 1.00 83.69 244 ARG A O 1
ATOM 1890 N N . ARG A 1 245 ? -7.807 -19.020 14.097 1.00 84.12 245 ARG A N 1
ATOM 1891 C CA . ARG A 1 245 ? -6.421 -18.612 14.389 1.00 84.12 245 ARG A CA 1
ATOM 1892 C C . ARG A 1 245 ? -5.400 -19.470 13.648 1.00 84.12 245 ARG A C 1
ATOM 1894 O O . ARG A 1 245 ? -4.441 -18.938 13.103 1.00 84.12 245 ARG A O 1
ATOM 1901 N N . GLU A 1 246 ? -5.610 -20.781 13.640 1.00 85.56 246 GLU A N 1
ATOM 1902 C CA . GLU A 1 246 ? -4.687 -21.729 13.017 1.00 85.56 246 GLU A CA 1
ATOM 1903 C C . GLU A 1 246 ? -4.709 -21.590 11.495 1.00 85.56 246 GLU A C 1
ATOM 1905 O O . GLU A 1 246 ? -3.656 -21.457 10.873 1.00 85.56 246 GLU A O 1
ATOM 1910 N N . LEU A 1 247 ? -5.908 -21.497 10.909 1.00 86.25 247 LEU A N 1
ATOM 1911 C CA . LEU A 1 247 ? -6.076 -21.209 9.486 1.00 86.25 247 LEU A CA 1
ATOM 1912 C C . LEU A 1 247 ? -5.394 -19.890 9.100 1.00 86.25 247 LEU A C 1
ATOM 1914 O O . LEU A 1 247 ? -4.637 -19.843 8.136 1.00 86.25 247 LEU A O 1
ATOM 1918 N N . ALA A 1 248 ? -5.622 -18.826 9.873 1.00 85.00 248 ALA A N 1
ATOM 1919 C CA . ALA A 1 248 ? -5.010 -17.526 9.630 1.00 85.00 248 ALA A CA 1
ATOM 1920 C C . ALA A 1 248 ? -3.476 -17.573 9.757 1.00 85.00 248 ALA A C 1
ATOM 1922 O O . ALA A 1 248 ? -2.785 -16.950 8.958 1.00 85.00 248 ALA A O 1
ATOM 1923 N N . GLY A 1 249 ? -2.933 -18.346 10.701 1.00 81.06 249 GLY A N 1
ATOM 1924 C CA . GLY A 1 249 ? -1.491 -18.578 10.813 1.00 81.06 249 GLY A CA 1
ATOM 1925 C C . GLY A 1 249 ? -0.905 -19.278 9.583 1.00 81.06 249 GLY A C 1
ATOM 1926 O O . GLY A 1 249 ? 0.098 -18.820 9.043 1.00 81.06 249 GLY A O 1
ATOM 1927 N N . ARG A 1 250 ? -1.561 -20.337 9.087 1.00 85.12 250 ARG A N 1
ATOM 1928 C CA . ARG A 1 250 ? -1.137 -21.044 7.862 1.00 85.12 250 ARG A CA 1
ATOM 1929 C C . ARG A 1 250 ? -1.194 -20.135 6.633 1.00 85.12 250 ARG A C 1
ATOM 1931 O O . ARG A 1 250 ? -0.251 -20.114 5.847 1.00 85.12 250 ARG A O 1
ATOM 1938 N N . LEU A 1 251 ? -2.260 -19.342 6.504 1.00 83.94 251 LEU A N 1
ATOM 1939 C CA . LEU A 1 251 ? -2.393 -18.350 5.435 1.00 83.94 251 LEU A CA 1
ATOM 1940 C C . LEU A 1 251 ? -1.297 -17.284 5.512 1.00 83.94 251 LEU A C 1
ATOM 1942 O O . LEU A 1 251 ? -0.745 -16.927 4.481 1.00 83.94 251 LEU A O 1
ATOM 1946 N N . ALA A 1 252 ? -0.935 -16.810 6.707 1.00 81.19 252 ALA A N 1
ATOM 1947 C CA . ALA A 1 252 ? 0.142 -15.835 6.864 1.00 81.19 252 ALA A CA 1
ATOM 1948 C C . ALA A 1 252 ? 1.487 -16.363 6.338 1.00 81.19 252 ALA A C 1
ATOM 1950 O O . ALA A 1 252 ? 2.204 -15.636 5.658 1.00 81.19 252 ALA A O 1
ATOM 1951 N N . ILE A 1 253 ? 1.811 -17.630 6.614 1.00 81.38 253 ILE A N 1
ATOM 1952 C CA . ILE A 1 253 ? 3.043 -18.263 6.121 1.00 81.38 253 ILE A CA 1
ATOM 1953 C C . ILE A 1 253 ? 2.994 -18.403 4.597 1.00 81.38 253 ILE A C 1
ATOM 1955 O O . ILE A 1 253 ? 3.908 -17.944 3.915 1.00 81.38 253 ILE A O 1
ATOM 1959 N N . ALA A 1 254 ? 1.915 -18.983 4.060 1.00 83.94 254 ALA A N 1
ATOM 1960 C CA . ALA A 1 254 ? 1.752 -19.166 2.618 1.00 83.94 254 ALA A CA 1
ATOM 1961 C C . ALA A 1 254 ? 1.806 -17.828 1.861 1.00 83.94 254 ALA A C 1
ATOM 1963 O O . ALA A 1 254 ? 2.434 -17.728 0.812 1.00 83.94 254 ALA A O 1
ATOM 1964 N N . GLY A 1 255 ? 1.206 -16.781 2.430 1.00 79.12 255 GLY A N 1
ATOM 1965 C CA . GLY A 1 255 ? 1.252 -15.432 1.882 1.00 79.12 255 GLY A CA 1
ATOM 1966 C C . GLY A 1 255 ? 2.597 -14.763 1.944 1.00 79.12 255 GLY A C 1
ATOM 1967 O O . GLY A 1 255 ? 3.001 -14.150 0.966 1.00 79.12 255 GLY A O 1
ATOM 1968 N N . GLY A 1 256 ? 3.311 -14.911 3.059 1.00 78.88 256 GLY A N 1
ATOM 1969 C CA . GLY A 1 256 ? 4.676 -14.410 3.168 1.00 78.88 256 GLY A CA 1
ATOM 1970 C C . GLY A 1 256 ? 5.570 -15.005 2.080 1.00 78.88 256 GLY A C 1
ATOM 1971 O O . GLY A 1 256 ? 6.303 -14.269 1.425 1.00 78.88 256 GLY A O 1
ATOM 1972 N N . VAL A 1 257 ? 5.445 -16.313 1.831 1.00 84.19 257 VAL A N 1
ATOM 1973 C CA . VAL A 1 257 ? 6.168 -16.994 0.746 1.00 84.19 257 VAL A CA 1
ATOM 1974 C C . VAL A 1 257 ? 5.729 -16.478 -0.624 1.00 84.19 257 VAL A C 1
ATOM 1976 O O . VAL A 1 257 ? 6.584 -16.114 -1.424 1.00 84.19 257 VAL A O 1
ATOM 1979 N N . LEU A 1 258 ? 4.424 -16.393 -0.900 1.00 83.94 258 LEU A N 1
ATOM 1980 C CA . LEU A 1 258 ? 3.925 -15.921 -2.196 1.00 83.94 258 LEU A CA 1
ATOM 1981 C C . LEU A 1 258 ? 4.333 -14.471 -2.485 1.00 83.94 258 LEU A C 1
ATOM 1983 O O . LEU A 1 258 ? 4.780 -14.176 -3.586 1.00 83.94 258 LEU A O 1
ATOM 1987 N N . SER A 1 259 ? 4.226 -13.575 -1.505 1.00 79.88 259 SER A N 1
ATOM 1988 C CA . SER A 1 259 ? 4.643 -12.178 -1.641 1.00 79.88 259 SER A CA 1
ATOM 1989 C C . SER A 1 259 ? 6.147 -12.063 -1.881 1.00 79.88 259 SER A C 1
ATOM 1991 O O . SER A 1 259 ? 6.565 -11.292 -2.741 1.00 79.88 259 SER A O 1
ATOM 1993 N N . ALA A 1 260 ? 6.967 -12.868 -1.195 1.00 81.00 260 ALA A N 1
ATOM 1994 C CA . ALA A 1 260 ? 8.401 -12.931 -1.469 1.00 81.00 260 ALA A CA 1
ATOM 1995 C C . ALA A 1 260 ? 8.682 -13.432 -2.895 1.00 81.00 260 ALA A C 1
ATOM 1997 O O . ALA A 1 260 ? 9.494 -12.837 -3.597 1.00 81.00 260 ALA A O 1
ATOM 1998 N N . LEU A 1 261 ? 7.973 -14.470 -3.352 1.00 82.88 261 LEU A N 1
ATOM 1999 C CA . LEU A 1 261 ? 8.086 -14.980 -4.721 1.00 82.88 261 LEU A CA 1
ATOM 2000 C C . LEU A 1 261 ? 7.629 -13.961 -5.766 1.00 82.88 261 LEU A C 1
ATOM 2002 O O . LEU A 1 261 ? 8.250 -13.880 -6.815 1.00 82.88 261 LEU A O 1
ATOM 2006 N N . LEU A 1 262 ? 6.588 -13.169 -5.499 1.00 80.12 262 LEU A N 1
ATOM 2007 C CA . LEU A 1 262 ? 6.137 -12.109 -6.404 1.00 80.12 262 LEU A CA 1
ATOM 2008 C C . LEU A 1 262 ? 7.149 -10.968 -6.480 1.00 80.12 262 LEU A C 1
ATOM 2010 O O . LEU A 1 262 ? 7.443 -10.499 -7.572 1.00 80.12 262 LEU A O 1
ATOM 2014 N N . VAL A 1 263 ? 7.719 -10.550 -5.348 1.00 77.38 263 VAL A N 1
ATOM 2015 C CA . VAL A 1 263 ? 8.761 -9.513 -5.326 1.00 77.38 263 VAL A CA 1
ATOM 2016 C C . VAL A 1 263 ? 10.023 -9.998 -6.036 1.00 77.38 263 VAL A C 1
ATOM 2018 O O . VAL A 1 263 ? 10.548 -9.289 -6.884 1.00 77.38 263 VAL A O 1
ATOM 2021 N N . VAL A 1 264 ? 10.492 -11.214 -5.746 1.00 79.44 264 VAL A N 1
ATOM 2022 C CA . VAL A 1 264 ? 11.680 -11.796 -6.396 1.00 79.44 264 VAL A CA 1
ATOM 2023 C C . VAL A 1 264 ? 11.409 -12.121 -7.871 1.00 79.44 264 VAL A C 1
ATOM 2025 O O . VAL A 1 264 ? 12.271 -11.910 -8.717 1.00 79.44 264 VAL A O 1
ATOM 2028 N N . GLY A 1 265 ? 10.209 -12.596 -8.197 1.00 78.00 265 GLY A N 1
ATOM 2029 C CA . GLY A 1 265 ? 9.779 -12.940 -9.553 1.00 78.00 265 GLY A CA 1
ATOM 2030 C C . GLY A 1 265 ? 9.460 -11.729 -10.430 1.00 78.00 265 GLY A C 1
ATOM 2031 O O . GLY A 1 265 ? 9.543 -11.830 -11.652 1.00 78.00 265 GLY A O 1
ATOM 2032 N N . ALA A 1 266 ? 9.171 -10.567 -9.839 1.00 75.19 266 ALA A N 1
ATOM 2033 C CA . ALA A 1 266 ? 8.988 -9.323 -10.582 1.00 75.19 266 ALA A CA 1
ATOM 2034 C C . ALA A 1 266 ? 10.258 -8.916 -11.345 1.00 75.19 266 ALA A C 1
ATOM 2036 O O . ALA A 1 266 ? 10.152 -8.334 -12.418 1.00 75.19 266 ALA A O 1
ATOM 2037 N N . PHE A 1 267 ? 11.450 -9.267 -10.851 1.00 70.50 267 PHE A N 1
ATOM 2038 C CA . PHE A 1 267 ? 12.721 -8.944 -11.507 1.00 70.50 267 PHE A CA 1
ATOM 2039 C C . PHE A 1 267 ? 12.917 -9.644 -12.859 1.00 70.50 267 PHE A C 1
ATOM 2041 O O . PHE A 1 267 ? 13.113 -8.937 -13.847 1.00 70.50 267 PHE A O 1
ATOM 2048 N N . PRO A 1 268 ? 12.861 -10.989 -12.966 1.00 73.56 268 PRO A N 1
ATOM 2049 C CA . PRO A 1 268 ? 12.994 -11.656 -14.257 1.00 73.56 268 PRO A CA 1
ATOM 2050 C C . PRO A 1 268 ? 11.844 -11.305 -15.204 1.00 73.56 268 PRO A C 1
ATOM 2052 O O . PRO A 1 268 ? 12.083 -11.169 -16.399 1.00 73.56 268 PRO A O 1
ATOM 2055 N N . LEU A 1 269 ? 10.624 -11.098 -14.691 1.00 71.38 269 LEU A N 1
ATOM 2056 C CA . LEU A 1 269 ? 9.495 -10.653 -15.513 1.00 71.38 269 LEU A CA 1
ATOM 2057 C C . LEU A 1 269 ? 9.726 -9.246 -16.071 1.00 71.38 269 LEU A C 1
ATOM 2059 O O . LEU A 1 269 ? 9.578 -9.040 -17.271 1.00 71.38 269 LEU A O 1
ATOM 2063 N N . ALA A 1 270 ? 10.159 -8.297 -15.241 1.00 69.19 270 ALA A N 1
ATOM 2064 C CA . ALA A 1 270 ? 10.494 -6.960 -15.711 1.00 69.19 270 ALA A CA 1
ATOM 2065 C C . ALA A 1 270 ? 11.666 -6.996 -16.702 1.00 69.19 270 ALA A C 1
ATOM 2067 O O . ALA A 1 270 ? 11.610 -6.332 -17.726 1.00 69.19 270 ALA A O 1
ATOM 2068 N N . ALA A 1 271 ? 12.691 -7.816 -16.458 1.00 69.12 271 ALA A N 1
ATOM 2069 C CA . ALA A 1 271 ? 13.814 -7.989 -17.381 1.00 69.12 271 ALA A CA 1
ATOM 2070 C C . ALA A 1 271 ? 13.422 -8.645 -18.721 1.00 69.12 271 ALA A C 1
ATOM 2072 O O . ALA A 1 271 ? 14.083 -8.406 -19.733 1.00 69.12 271 ALA A O 1
ATOM 2073 N N . ALA A 1 272 ? 12.378 -9.479 -18.734 1.00 70.31 272 ALA A N 1
ATOM 2074 C CA . ALA A 1 272 ? 11.857 -10.122 -19.939 1.00 70.31 272 ALA A CA 1
ATOM 2075 C C . ALA A 1 272 ? 10.958 -9.195 -20.772 1.00 70.31 272 ALA A C 1
ATOM 2077 O O . ALA A 1 272 ? 10.908 -9.349 -21.984 1.00 70.31 272 ALA A O 1
ATOM 2078 N N . VAL A 1 273 ? 10.267 -8.250 -20.129 1.00 71.44 273 VAL A N 1
ATOM 2079 C CA . VAL A 1 273 ? 9.329 -7.311 -20.779 1.00 71.44 273 VAL A CA 1
ATOM 2080 C C . VAL A 1 273 ? 9.989 -5.960 -21.094 1.00 71.44 273 VAL A C 1
ATOM 2082 O O . VAL A 1 273 ? 9.376 -5.085 -21.697 1.00 71.44 273 VAL A O 1
ATOM 2085 N N . ARG A 1 274 ? 11.249 -5.761 -20.693 1.00 68.62 274 ARG A N 1
ATOM 2086 C CA . ARG A 1 274 ? 11.990 -4.540 -21.016 1.00 68.62 274 ARG A CA 1
ATOM 2087 C C . ARG A 1 274 ? 12.140 -4.371 -22.527 1.00 68.62 274 ARG A C 1
ATOM 2089 O O . ARG A 1 274 ? 12.499 -5.351 -23.181 1.00 68.62 274 ARG A O 1
ATOM 2096 N N . PRO A 1 275 ? 11.962 -3.143 -23.047 1.00 72.12 275 PRO A N 1
ATOM 2097 C CA . PRO A 1 275 ? 12.331 -2.818 -24.416 1.00 72.12 275 PRO A CA 1
ATOM 2098 C C . PRO A 1 275 ? 13.797 -3.191 -24.631 1.00 72.12 275 PRO A C 1
ATOM 2100 O O . PRO A 1 275 ? 14.680 -2.738 -23.894 1.00 72.12 275 PRO A O 1
ATOM 2103 N N . ARG A 1 276 ? 14.048 -4.076 -25.589 1.00 79.88 276 ARG A N 1
ATOM 2104 C CA . ARG A 1 276 ? 15.391 -4.446 -26.028 1.00 79.88 276 ARG A CA 1
ATOM 2105 C C . ARG A 1 276 ? 15.539 -3.960 -27.447 1.00 79.88 276 ARG A C 1
ATOM 2107 O O . ARG A 1 276 ? 14.579 -4.015 -28.197 1.00 79.88 276 ARG A O 1
ATOM 2114 N N . LEU A 1 277 ? 16.749 -3.534 -27.777 1.00 85.19 277 LEU A N 1
ATOM 2115 C CA . LEU A 1 277 ? 17.074 -3.217 -29.151 1.00 85.19 277 LEU A CA 1
ATOM 2116 C C . LEU A 1 277 ? 16.988 -4.504 -29.981 1.00 85.19 277 LEU A C 1
ATOM 2118 O O . LEU A 1 277 ? 17.669 -5.484 -29.660 1.00 85.19 277 LEU A O 1
ATOM 2122 N N . GLU A 1 278 ? 16.150 -4.505 -31.006 1.00 87.50 278 GLU A N 1
ATOM 2123 C CA . GLU A 1 278 ? 15.929 -5.635 -31.908 1.00 87.50 278 GLU A CA 1
ATOM 2124 C C . GLU A 1 278 ? 16.760 -5.479 -33.184 1.00 87.50 278 GLU A C 1
ATOM 2126 O O . GLU A 1 278 ? 17.255 -6.471 -33.738 1.00 87.50 278 GLU A O 1
ATOM 2131 N N . ARG A 1 279 ? 16.980 -4.233 -33.620 1.00 90.38 279 ARG A N 1
ATOM 2132 C CA . ARG A 1 279 ? 17.687 -3.890 -34.854 1.00 90.38 279 ARG A CA 1
ATOM 2133 C C . ARG A 1 279 ? 18.939 -3.052 -34.621 1.00 90.38 279 ARG A C 1
ATOM 2135 O O . ARG A 1 279 ? 19.105 -2.372 -33.621 1.00 90.38 279 ARG A O 1
ATOM 2142 N N . ASP A 1 280 ? 19.864 -3.105 -35.570 1.00 92.06 280 ASP A N 1
ATOM 2143 C CA . ASP A 1 280 ? 20.987 -2.172 -35.695 1.00 92.06 280 ASP A CA 1
ATOM 2144 C C . ASP A 1 280 ? 21.120 -1.725 -37.156 1.00 92.06 280 ASP A C 1
ATOM 2146 O O . ASP A 1 280 ? 20.656 -2.410 -38.066 1.00 92.06 280 ASP A O 1
ATOM 2150 N N . LEU A 1 281 ? 21.800 -0.602 -37.399 1.00 91.56 281 LEU A N 1
ATOM 2151 C CA . LEU A 1 281 ? 22.170 -0.182 -38.755 1.00 91.56 281 LEU A CA 1
ATOM 2152 C C . LEU A 1 281 ? 23.541 -0.726 -39.142 1.00 91.56 281 LEU A C 1
ATOM 2154 O O . LEU A 1 281 ? 24.479 -0.700 -38.339 1.00 91.56 281 LEU A O 1
ATOM 2158 N N . ASP A 1 282 ? 23.668 -1.185 -40.384 1.00 90.00 282 ASP A N 1
ATOM 2159 C CA . ASP A 1 282 ? 24.924 -1.664 -40.954 1.00 90.00 282 ASP A CA 1
ATOM 2160 C C . ASP A 1 282 ? 25.123 -1.198 -42.398 1.00 90.00 282 ASP A C 1
ATOM 2162 O O . ASP A 1 282 ? 24.179 -1.206 -43.184 1.00 90.00 282 ASP A O 1
ATOM 2166 N N . VAL A 1 283 ? 26.365 -0.838 -42.738 1.00 87.19 283 VAL A N 1
ATOM 2167 C CA . VAL A 1 283 ? 26.788 -0.399 -44.085 1.00 87.19 283 VAL A CA 1
ATOM 2168 C C . VAL A 1 283 ? 27.950 -1.235 -44.640 1.00 87.19 283 VAL A C 1
ATOM 2170 O O . VAL A 1 283 ? 28.526 -0.904 -45.671 1.00 87.19 283 VAL A O 1
ATOM 2173 N N . SER A 1 284 ? 28.330 -2.334 -43.976 1.00 75.00 284 SER A N 1
ATOM 2174 C CA . SER A 1 284 ? 29.573 -3.067 -44.277 1.00 75.00 284 SER A CA 1
ATOM 2175 C C . SER A 1 284 ? 29.571 -3.829 -45.609 1.00 75.00 284 SER A C 1
ATOM 2177 O O . SER A 1 284 ? 30.595 -4.380 -46.009 1.00 75.00 284 SER A O 1
ATOM 2179 N N . THR A 1 285 ? 28.429 -3.890 -46.297 1.00 61.94 285 THR A N 1
ATOM 2180 C CA . THR A 1 285 ? 28.192 -4.876 -47.364 1.00 61.94 285 THR A CA 1
ATOM 2181 C C . THR A 1 285 ? 28.149 -4.327 -48.782 1.00 61.94 285 THR A C 1
ATOM 2183 O O . THR A 1 285 ? 28.002 -5.115 -49.713 1.00 61.94 285 THR A O 1
ATOM 2186 N N . VAL A 1 286 ? 28.302 -3.015 -48.965 1.00 60.75 286 VAL A N 1
ATOM 2187 C CA . VAL A 1 286 ? 28.111 -2.378 -50.270 1.00 60.75 286 VAL A CA 1
ATOM 2188 C C . VAL A 1 286 ? 29.321 -1.483 -50.565 1.00 60.75 286 VAL A C 1
ATOM 2190 O O . VAL A 1 286 ? 29.499 -0.412 -49.996 1.00 60.75 286 VAL A O 1
ATOM 2193 N N . ASP A 1 287 ? 30.221 -2.000 -51.400 1.00 67.75 287 ASP A N 1
ATOM 2194 C CA . ASP A 1 287 ? 31.224 -1.252 -52.175 1.00 67.75 287 ASP A CA 1
ATOM 2195 C C . ASP A 1 287 ? 32.399 -0.576 -51.441 1.00 67.75 287 ASP A C 1
ATOM 2197 O O . ASP A 1 287 ? 33.219 0.092 -52.071 1.00 67.75 287 ASP A O 1
ATOM 2201 N N . GLY A 1 288 ? 32.554 -0.778 -50.128 1.00 77.62 288 GLY A N 1
ATOM 2202 C CA . GLY A 1 288 ? 33.724 -0.292 -49.377 1.00 77.62 288 GLY A CA 1
ATOM 2203 C C . GLY A 1 288 ? 33.817 1.236 -49.257 1.00 77.62 288 GLY A C 1
ATOM 2204 O O . GLY A 1 288 ? 34.852 1.759 -48.841 1.00 77.62 288 GLY A O 1
ATOM 2205 N N . ALA A 1 289 ? 32.740 1.955 -49.594 1.00 85.56 289 ALA A N 1
ATOM 2206 C CA . ALA A 1 289 ? 32.631 3.408 -49.442 1.00 85.56 289 ALA A CA 1
ATOM 2207 C C . ALA A 1 289 ? 32.720 3.848 -47.971 1.00 85.56 289 ALA A C 1
ATOM 2209 O O . ALA A 1 289 ? 33.212 4.938 -47.664 1.00 85.56 289 ALA A O 1
ATOM 2210 N N . TRP A 1 290 ? 32.306 2.966 -47.061 1.00 91.38 290 TRP A N 1
ATOM 2211 C CA . TRP A 1 290 ? 32.320 3.178 -45.623 1.00 91.38 290 TRP A CA 1
ATOM 2212 C C . TRP A 1 290 ? 33.100 2.073 -44.917 1.00 91.38 290 TRP A C 1
ATOM 2214 O O . TRP A 1 290 ? 32.955 0.888 -45.212 1.00 91.38 290 TRP A O 1
ATOM 2224 N N . SER A 1 291 ? 33.919 2.468 -43.946 1.00 89.62 291 SER A N 1
ATOM 2225 C CA . SER A 1 291 ? 34.629 1.551 -43.051 1.00 89.62 291 SER A CA 1
ATOM 2226 C C . SER A 1 291 ? 34.385 1.964 -41.609 1.00 89.62 291 SER A C 1
ATOM 2228 O O . SER A 1 291 ? 34.395 3.148 -41.290 1.00 89.62 291 SER A O 1
ATOM 2230 N N . GLY A 1 292 ? 34.119 1.017 -40.719 1.00 86.12 292 GLY A N 1
ATOM 2231 C CA . GLY A 1 292 ? 33.730 1.348 -39.354 1.00 86.12 292 GLY A CA 1
ATOM 2232 C C . GLY A 1 292 ? 33.900 0.189 -38.394 1.00 86.12 292 GLY A C 1
ATOM 2233 O O . GLY A 1 292 ? 34.221 -0.930 -38.792 1.00 86.12 292 GLY A O 1
ATOM 2234 N N . SER A 1 293 ? 33.707 0.482 -37.112 1.00 84.50 293 SER A N 1
ATOM 2235 C CA . SER A 1 293 ? 33.845 -0.491 -36.032 1.00 84.50 293 SER A CA 1
ATOM 2236 C C . SER A 1 293 ? 32.667 -0.400 -35.069 1.00 84.50 293 SER A C 1
ATOM 2238 O O . SER A 1 293 ? 32.122 0.676 -34.814 1.00 84.50 293 SER A O 1
ATOM 2240 N N . ARG A 1 294 ? 32.302 -1.548 -34.494 1.00 88.12 294 ARG A N 1
ATOM 2241 C CA . ARG A 1 294 ? 31.371 -1.676 -33.358 1.00 88.12 294 ARG A CA 1
ATOM 2242 C C . ARG A 1 294 ? 32.105 -1.820 -32.018 1.00 88.12 294 ARG A C 1
ATOM 2244 O O . ARG A 1 294 ? 31.471 -2.061 -30.994 1.00 88.12 294 ARG A O 1
ATOM 2251 N N . ARG A 1 295 ? 33.440 -1.726 -32.016 1.00 86.56 295 ARG A N 1
ATOM 2252 C CA . ARG A 1 295 ? 34.252 -1.745 -30.796 1.00 86.56 295 ARG A CA 1
ATOM 2253 C C . ARG A 1 295 ? 34.405 -0.326 -30.279 1.00 86.56 295 ARG A C 1
ATOM 2255 O O . ARG A 1 295 ? 34.997 0.503 -30.965 1.00 86.56 295 ARG A O 1
ATOM 2262 N N . ALA A 1 296 ? 33.933 -0.067 -29.064 1.00 84.88 296 ALA A N 1
ATOM 2263 C CA . ALA A 1 296 ? 33.970 1.274 -28.480 1.00 84.88 296 ALA A CA 1
ATOM 2264 C C . ALA A 1 296 ? 35.402 1.830 -28.367 1.00 84.88 296 ALA A C 1
ATOM 2266 O O . ALA A 1 296 ? 35.621 3.030 -28.519 1.00 84.88 296 ALA A O 1
ATOM 2267 N N . ALA A 1 297 ? 36.388 0.947 -28.172 1.00 85.31 297 ALA A N 1
ATOM 2268 C CA . ALA A 1 297 ? 37.806 1.298 -28.134 1.00 85.31 297 ALA A CA 1
ATOM 2269 C C . ALA A 1 297 ? 38.334 1.920 -29.442 1.00 85.31 297 ALA A C 1
ATOM 2271 O O . ALA A 1 297 ? 39.291 2.692 -29.396 1.00 85.31 297 ALA A O 1
ATOM 2272 N N . ASP A 1 298 ? 37.706 1.619 -30.582 1.00 84.56 298 ASP A N 1
ATOM 2273 C CA . ASP A 1 298 ? 38.107 2.136 -31.895 1.00 84.56 298 ASP A CA 1
ATOM 2274 C C . ASP A 1 298 ? 37.446 3.492 -32.208 1.00 84.56 298 ASP A C 1
ATOM 2276 O O . ASP A 1 298 ? 37.788 4.139 -33.200 1.00 84.56 298 ASP A O 1
ATOM 2280 N N . TRP A 1 299 ? 36.476 3.929 -31.396 1.00 87.56 299 TRP A N 1
ATOM 2281 C CA . TRP A 1 299 ? 35.707 5.141 -31.663 1.00 87.56 299 TRP A CA 1
ATOM 2282 C C . TRP A 1 299 ? 36.454 6.383 -31.190 1.00 87.56 299 TRP A C 1
ATOM 2284 O O . TRP A 1 299 ? 36.911 6.488 -30.051 1.00 87.56 299 TRP A O 1
ATOM 2294 N N . ALA A 1 300 ? 36.514 7.385 -32.063 1.00 80.75 300 ALA A N 1
ATOM 2295 C CA . ALA A 1 300 ? 37.134 8.665 -31.750 1.00 80.75 300 ALA A CA 1
ATOM 2296 C C . ALA A 1 300 ? 36.287 9.521 -30.792 1.00 80.75 300 ALA A C 1
ATOM 2298 O O . ALA A 1 300 ? 36.828 10.354 -30.067 1.00 80.75 300 ALA A O 1
ATOM 2299 N N . PHE A 1 301 ? 34.967 9.318 -30.791 1.00 77.62 301 PHE A N 1
ATOM 2300 C CA . PHE A 1 301 ? 33.987 10.113 -30.049 1.00 77.62 301 PHE A CA 1
ATOM 2301 C C . PHE A 1 301 ? 32.889 9.200 -29.490 1.00 77.62 301 PHE A C 1
ATOM 2303 O O . PHE A 1 301 ? 32.653 8.127 -30.039 1.00 77.62 301 PHE A O 1
ATOM 2310 N N . SER A 1 302 ? 32.230 9.618 -28.406 1.00 82.62 302 SER A N 1
ATOM 2311 C CA . SER A 1 302 ? 31.070 8.925 -27.806 1.00 82.62 302 SER A CA 1
ATOM 2312 C C . SER A 1 302 ? 31.297 7.466 -27.375 1.00 82.62 302 SER A C 1
ATOM 2314 O O . SER A 1 302 ? 30.340 6.732 -27.172 1.00 82.62 302 SER A O 1
ATOM 2316 N N . LYS A 1 303 ? 32.552 7.042 -27.176 1.00 80.94 303 LYS A N 1
ATOM 2317 C CA . LYS A 1 303 ? 32.904 5.702 -26.661 1.00 80.94 303 LYS A CA 1
ATOM 2318 C C . LYS A 1 303 ? 32.311 5.382 -25.284 1.00 80.94 303 LYS A C 1
ATOM 2320 O O . LYS A 1 303 ? 32.073 4.220 -24.977 1.00 80.94 303 LYS A O 1
ATOM 2325 N N . ASP A 1 304 ? 32.065 6.419 -24.487 1.00 81.94 304 ASP A N 1
ATOM 2326 C CA . ASP A 1 304 ? 31.487 6.313 -23.147 1.00 81.94 304 ASP A CA 1
ATOM 2327 C C . ASP A 1 304 ? 29.948 6.424 -23.166 1.00 81.94 304 ASP A C 1
ATOM 2329 O O . ASP A 1 304 ? 29.308 6.297 -22.124 1.00 81.94 304 ASP A O 1
ATOM 2333 N N . ASP A 1 305 ? 29.340 6.668 -24.335 1.00 80.88 305 ASP A N 1
ATOM 2334 C CA . ASP A 1 305 ? 27.891 6.805 -24.471 1.00 80.88 305 ASP A CA 1
ATOM 2335 C C . ASP A 1 305 ? 27.221 5.419 -24.525 1.00 80.88 305 ASP A C 1
ATOM 2337 O O . ASP A 1 305 ? 27.541 4.602 -25.400 1.00 80.88 305 ASP A O 1
ATOM 2341 N N . PRO A 1 306 ? 26.276 5.119 -23.614 1.00 77.88 306 PRO A N 1
ATOM 2342 C CA . PRO A 1 306 ? 25.626 3.823 -23.571 1.00 77.88 306 PRO A CA 1
ATOM 2343 C C . PRO A 1 306 ? 24.735 3.529 -24.788 1.00 77.88 306 PRO A C 1
ATOM 2345 O O . PRO A 1 306 ? 24.493 2.351 -25.060 1.00 77.88 306 PRO A O 1
ATOM 2348 N N . ALA A 1 307 ? 24.278 4.548 -25.517 1.00 84.50 307 ALA A N 1
ATOM 2349 C CA . ALA A 1 307 ? 23.447 4.403 -26.707 1.00 84.50 307 ALA A CA 1
ATOM 2350 C C . ALA A 1 307 ? 24.259 4.311 -28.007 1.00 84.50 307 ALA A C 1
ATOM 2352 O O . ALA A 1 307 ? 23.718 3.888 -29.030 1.00 84.50 307 ALA A O 1
ATOM 2353 N N . ALA A 1 308 ? 25.547 4.672 -27.993 1.00 87.88 308 ALA A N 1
ATOM 2354 C CA . ALA A 1 308 ? 26.401 4.562 -29.170 1.00 87.88 308 ALA A CA 1
ATOM 2355 C C . ALA A 1 308 ? 26.599 3.087 -29.564 1.00 87.88 308 ALA A C 1
ATOM 2357 O O . ALA A 1 308 ? 26.912 2.224 -28.736 1.00 87.88 308 ALA A O 1
ATOM 2358 N N . ARG A 1 309 ? 26.390 2.801 -30.853 1.00 90.25 309 ARG A N 1
ATOM 2359 C CA . ARG A 1 309 ? 26.379 1.444 -31.425 1.00 90.25 309 ARG A CA 1
ATOM 2360 C C . ARG A 1 309 ? 27.560 1.187 -32.343 1.00 90.25 309 ARG A C 1
ATOM 2362 O O . ARG A 1 309 ? 28.132 0.100 -32.334 1.00 90.25 309 ARG A O 1
ATOM 2369 N N . SER A 1 310 ? 27.888 2.167 -33.180 1.00 92.19 310 SER A N 1
ATOM 2370 C CA . SER A 1 310 ? 28.957 2.052 -34.169 1.00 92.19 310 SER A CA 1
ATOM 2371 C C . SER A 1 310 ? 29.444 3.419 -34.632 1.00 92.19 310 SER A C 1
ATOM 2373 O O . SER A 1 310 ? 28.708 4.406 -34.575 1.00 92.19 310 SER A O 1
ATOM 2375 N N . GLN A 1 311 ? 30.683 3.462 -35.118 1.00 93.44 311 GLN A N 1
ATOM 2376 C CA . GLN A 1 311 ? 31.248 4.631 -35.779 1.00 93.44 311 GLN A CA 1
ATOM 2377 C C . GLN A 1 311 ? 31.794 4.235 -37.148 1.00 93.44 311 GLN A C 1
ATOM 2379 O O . GLN A 1 311 ? 32.518 3.243 -37.272 1.00 93.44 311 GLN A O 1
ATOM 2384 N N . TRP A 1 312 ? 31.463 5.035 -38.157 1.00 93.25 312 TRP A N 1
ATOM 2385 C CA . TRP A 1 312 ? 31.803 4.799 -39.555 1.00 93.25 312 TRP A CA 1
ATOM 2386 C C . TRP A 1 312 ? 32.568 5.983 -40.128 1.00 93.25 312 TRP A C 1
ATOM 2388 O O . TRP A 1 312 ? 32.315 7.132 -39.780 1.00 93.25 312 TRP A O 1
ATOM 2398 N N . THR A 1 313 ? 33.514 5.690 -41.008 1.00 92.94 313 THR A N 1
ATOM 2399 C CA . THR A 1 313 ? 34.385 6.647 -41.680 1.00 92.94 313 THR A CA 1
ATOM 2400 C C . THR A 1 313 ? 34.202 6.507 -43.183 1.00 92.94 313 THR A C 1
ATOM 2402 O O . THR A 1 313 ? 34.360 5.412 -43.733 1.00 92.94 313 THR A O 1
ATOM 2405 N N . HIS A 1 314 ? 33.891 7.616 -43.845 1.00 93.25 314 HIS A N 1
ATOM 2406 C CA . HIS A 1 314 ? 33.748 7.659 -45.294 1.00 93.25 314 HIS A CA 1
ATOM 2407 C C . HIS A 1 314 ? 35.124 7.633 -45.974 1.00 93.25 314 HIS A C 1
ATOM 2409 O O . HIS A 1 314 ? 36.005 8.429 -45.638 1.00 93.25 314 HIS A O 1
ATOM 2415 N N . ALA A 1 315 ? 35.313 6.751 -46.956 1.00 89.56 315 ALA A N 1
ATOM 2416 C CA . ALA A 1 315 ? 36.620 6.468 -47.550 1.00 89.56 315 ALA A CA 1
ATOM 2417 C C . ALA A 1 315 ? 37.251 7.672 -48.273 1.00 89.56 315 ALA A C 1
ATOM 2419 O O . ALA A 1 315 ? 38.472 7.812 -48.279 1.00 89.56 315 ALA A O 1
ATOM 2420 N N . ARG A 1 316 ? 36.437 8.546 -48.885 1.00 89.06 316 ARG A N 1
ATOM 2421 C CA . ARG A 1 316 ? 36.941 9.685 -49.678 1.00 89.06 316 ARG A CA 1
ATOM 2422 C C . ARG A 1 316 ? 37.117 10.964 -48.869 1.00 89.06 316 ARG A C 1
ATOM 2424 O O . ARG A 1 316 ? 38.090 11.677 -49.075 1.00 89.06 316 ARG A O 1
ATOM 2431 N N . SER A 1 317 ? 36.168 11.271 -47.987 1.00 90.25 317 SER A N 1
ATOM 2432 C CA . SER A 1 317 ? 36.185 12.522 -47.212 1.00 90.25 317 SER A CA 1
ATOM 2433 C C . SER A 1 317 ? 36.861 12.372 -45.851 1.00 90.25 317 SER A C 1
ATOM 2435 O O . SER A 1 317 ? 37.207 13.375 -45.235 1.00 90.25 317 SER A O 1
ATOM 2437 N N . GLY A 1 318 ? 37.021 11.143 -45.347 1.00 90.00 318 GLY A N 1
ATOM 2438 C CA . GLY A 1 318 ? 37.498 10.887 -43.987 1.00 90.00 318 GLY A CA 1
ATOM 2439 C C . GLY A 1 318 ? 36.514 11.315 -42.891 1.00 90.00 318 GLY A C 1
ATOM 2440 O O . GLY A 1 318 ? 36.849 11.235 -41.709 1.00 90.00 318 GLY A O 1
ATOM 2441 N N . ALA A 1 319 ? 35.310 11.767 -43.261 1.00 89.81 319 ALA A N 1
ATOM 2442 C CA . ALA A 1 319 ? 34.280 12.183 -42.320 1.00 89.81 319 ALA A CA 1
ATOM 2443 C C . ALA A 1 319 ? 33.828 11.000 -41.460 1.00 89.81 319 ALA A C 1
ATOM 2445 O O . ALA A 1 319 ? 33.692 9.880 -41.960 1.00 89.81 319 ALA A O 1
ATOM 2446 N N . ARG A 1 320 ? 33.594 11.260 -40.170 1.00 92.00 320 ARG A N 1
ATOM 2447 C CA . ARG A 1 320 ? 33.198 10.246 -39.189 1.00 92.00 320 ARG A CA 1
ATOM 2448 C C . ARG A 1 320 ? 31.777 10.474 -38.720 1.00 92.00 320 ARG A C 1
ATOM 2450 O O . ARG A 1 320 ? 31.452 11.557 -38.249 1.00 92.00 320 ARG A O 1
ATOM 2457 N N . LEU A 1 321 ? 30.981 9.423 -38.785 1.00 93.69 321 LEU A N 1
ATOM 2458 C CA . LEU A 1 321 ? 29.584 9.405 -38.401 1.00 93.69 321 LEU A CA 1
ATOM 2459 C C . LEU A 1 321 ? 29.396 8.419 -37.254 1.00 93.69 321 LEU A C 1
ATOM 2461 O O . LEU A 1 321 ? 29.958 7.322 -37.285 1.00 93.69 321 LEU A O 1
ATOM 2465 N N . THR A 1 322 ? 28.588 8.787 -36.265 1.00 94.38 322 THR A N 1
ATOM 2466 C CA . THR A 1 322 ? 28.242 7.896 -35.153 1.00 94.38 322 THR A CA 1
ATOM 2467 C C . THR A 1 322 ? 26.777 7.498 -35.252 1.00 94.38 322 THR A C 1
ATOM 2469 O O . THR A 1 322 ? 25.909 8.347 -35.458 1.00 94.38 322 THR A O 1
ATOM 2472 N N . VAL A 1 323 ? 26.511 6.204 -35.091 1.00 94.25 323 VAL A N 1
ATOM 2473 C CA . VAL A 1 323 ? 25.159 5.656 -34.993 1.00 94.25 323 VAL A CA 1
ATOM 2474 C C . VAL A 1 323 ? 24.855 5.351 -33.534 1.00 94.25 323 VAL A C 1
ATOM 2476 O O . VAL A 1 323 ? 25.592 4.602 -32.884 1.00 94.25 323 VAL A O 1
ATOM 2479 N N . PHE A 1 324 ? 23.747 5.891 -33.050 1.00 92.88 324 PHE A N 1
ATOM 2480 C CA . PHE A 1 324 ? 23.141 5.579 -31.764 1.00 92.88 324 PHE A CA 1
ATOM 2481 C C . PHE A 1 324 ? 21.846 4.804 -31.997 1.00 92.88 324 PHE A C 1
ATOM 2483 O O . PHE A 1 324 ? 21.244 4.901 -33.068 1.00 92.88 324 PHE A O 1
ATOM 2490 N N . ALA A 1 325 ? 21.425 4.023 -31.010 1.00 90.81 325 ALA A N 1
ATOM 2491 C CA . ALA A 1 325 ? 20.146 3.335 -31.064 1.00 90.81 325 ALA A CA 1
ATOM 2492 C C . ALA A 1 325 ? 19.495 3.285 -29.686 1.00 90.81 325 ALA A C 1
ATOM 2494 O O . ALA A 1 325 ? 20.166 3.056 -28.675 1.00 90.81 325 ALA A O 1
ATOM 2495 N N . HIS A 1 326 ? 18.183 3.483 -29.672 1.00 87.38 326 HIS A N 1
ATOM 2496 C CA . HIS A 1 326 ? 17.367 3.548 -28.475 1.00 87.38 326 HIS A CA 1
ATOM 2497 C C . HIS A 1 326 ? 16.143 2.654 -28.673 1.00 87.38 326 HIS A C 1
ATOM 2499 O O . HIS A 1 326 ? 15.391 2.897 -29.617 1.00 87.38 326 HIS A O 1
ATOM 2505 N N . PRO A 1 327 ? 15.908 1.659 -27.802 1.00 85.19 327 PRO A N 1
ATOM 2506 C CA . PRO A 1 327 ? 14.653 0.931 -27.845 1.00 85.19 327 PRO A CA 1
ATOM 2507 C C . PRO A 1 327 ? 13.527 1.881 -27.429 1.00 85.19 327 PRO A C 1
ATOM 2509 O O . PRO A 1 327 ? 13.589 2.530 -26.377 1.00 85.19 327 PRO A O 1
ATOM 2512 N N . GLN A 1 328 ? 12.508 1.988 -28.266 1.00 77.19 328 GLN A N 1
ATOM 2513 C CA . GLN A 1 328 ? 11.328 2.791 -28.013 1.00 77.19 328 GLN A CA 1
ATOM 2514 C C . GLN A 1 328 ? 10.486 2.095 -26.939 1.00 77.19 328 GLN A C 1
ATOM 2516 O O . GLN A 1 328 ? 10.104 0.930 -27.051 1.00 77.19 328 GLN A O 1
ATOM 2521 N N . SER A 1 329 ? 10.228 2.791 -25.829 1.00 65.31 329 SER A N 1
ATOM 2522 C CA . SER A 1 329 ? 9.324 2.247 -24.813 1.00 65.31 329 SER A CA 1
ATOM 2523 C C . SER A 1 329 ? 7.893 2.219 -25.351 1.00 65.31 329 SER A C 1
ATOM 2525 O O . SER A 1 329 ? 7.495 3.130 -26.072 1.00 65.31 329 SER A O 1
ATOM 2527 N N . LEU A 1 330 ? 7.086 1.258 -24.889 1.00 56.84 330 LEU A N 1
ATOM 2528 C CA . LEU A 1 330 ? 5.644 1.147 -25.182 1.00 56.84 330 LEU A CA 1
ATOM 2529 C C . LEU A 1 330 ? 4.821 2.422 -24.897 1.00 56.84 330 LEU A C 1
ATOM 2531 O O . LEU A 1 330 ? 3.639 2.464 -25.224 1.00 56.84 330 LEU A O 1
ATOM 2535 N N . LEU A 1 331 ? 5.399 3.414 -24.213 1.00 52.12 331 LEU A N 1
ATOM 2536 C CA . LEU A 1 331 ? 4.711 4.606 -23.727 1.00 52.12 331 LEU A CA 1
ATOM 2537 C C . LEU A 1 331 ? 5.041 5.889 -24.496 1.00 52.12 331 LEU A C 1
ATOM 2539 O O . LEU A 1 331 ? 4.412 6.892 -24.193 1.00 52.12 331 LEU A O 1
ATOM 2543 N N . HIS A 1 332 ? 6.004 5.885 -25.424 1.00 65.31 332 HIS A N 1
ATOM 2544 C CA . HIS A 1 332 ? 6.343 7.077 -26.213 1.00 65.31 332 HIS A CA 1
ATOM 2545 C C . HIS A 1 332 ? 6.023 6.807 -27.675 1.00 65.31 332 HIS A C 1
ATOM 2547 O O . HIS A 1 332 ? 6.645 5.933 -28.281 1.00 65.31 332 HIS A O 1
ATOM 2553 N N . ASP A 1 333 ? 5.069 7.542 -28.239 1.00 80.31 333 ASP A N 1
ATOM 2554 C CA . ASP A 1 333 ? 4.834 7.497 -29.679 1.00 80.31 333 ASP A CA 1
ATOM 2555 C C . ASP A 1 333 ? 5.933 8.272 -30.442 1.00 80.31 333 ASP A C 1
ATOM 2557 O O . ASP A 1 333 ? 6.715 9.038 -29.871 1.00 80.31 333 ASP A O 1
ATOM 2561 N N . GLN A 1 334 ? 6.074 7.988 -31.738 1.00 86.38 334 GLN A N 1
ATOM 2562 C CA . GLN A 1 334 ? 7.151 8.541 -32.569 1.00 86.38 334 GLN A CA 1
ATOM 2563 C C . GLN A 1 334 ? 7.034 10.066 -32.738 1.00 86.38 334 GLN A C 1
ATOM 2565 O O . GLN A 1 334 ? 8.052 10.762 -32.766 1.00 86.38 334 GLN A O 1
ATOM 2570 N N . GLU A 1 335 ? 5.805 10.587 -32.795 1.00 86.62 335 GLU A N 1
ATOM 2571 C CA . GLU A 1 335 ? 5.521 12.020 -32.927 1.00 86.62 335 GLU A CA 1
ATOM 2572 C C . GLU A 1 335 ? 5.872 12.794 -31.648 1.00 86.62 335 GLU A C 1
ATOM 2574 O O . GLU A 1 335 ? 6.387 13.913 -31.705 1.00 86.62 335 GLU A O 1
ATOM 2579 N N . GLU A 1 336 ? 5.594 12.212 -30.482 1.00 87.19 336 GLU A N 1
ATOM 2580 C CA . GLU A 1 336 ? 5.958 12.738 -29.171 1.00 87.19 336 GLU A CA 1
ATOM 2581 C C . GLU A 1 336 ? 7.478 12.773 -29.024 1.00 87.19 336 GLU A C 1
ATOM 2583 O O . GLU A 1 336 ? 8.023 13.818 -28.671 1.00 87.19 336 GLU A O 1
ATOM 2588 N N . PHE A 1 337 ? 8.178 11.700 -29.413 1.00 87.62 337 PHE A N 1
ATOM 2589 C CA . PHE A 1 337 ? 9.643 11.690 -29.424 1.00 87.62 337 PHE A CA 1
ATOM 2590 C C . PHE A 1 337 ? 10.226 12.804 -30.306 1.00 87.62 337 PHE A C 1
ATOM 2592 O O . PHE A 1 337 ? 11.110 13.541 -29.862 1.00 87.62 337 PHE A O 1
ATOM 2599 N N . HIS A 1 338 ? 9.732 12.958 -31.540 1.00 91.38 338 HIS A N 1
ATOM 2600 C CA . HIS A 1 338 ? 10.180 14.023 -32.444 1.00 91.38 338 HIS A CA 1
ATOM 2601 C C . HIS A 1 338 ? 9.951 15.404 -31.822 1.00 91.38 338 HIS A C 1
ATOM 2603 O O . HIS A 1 338 ? 10.865 16.229 -31.756 1.00 91.38 338 HIS A O 1
ATOM 2609 N N . ARG A 1 339 ? 8.752 15.644 -31.287 1.00 90.25 339 ARG A N 1
ATOM 2610 C CA . ARG A 1 339 ? 8.385 16.910 -30.646 1.00 90.25 339 ARG A CA 1
ATOM 2611 C C . ARG A 1 339 ? 9.278 17.243 -29.455 1.00 90.25 339 ARG A C 1
ATOM 2613 O O . ARG A 1 339 ? 9.730 18.387 -29.349 1.00 90.25 339 ARG A O 1
ATOM 2620 N N . ASP A 1 340 ? 9.523 16.270 -28.585 1.00 88.81 340 ASP A N 1
ATOM 2621 C CA . ASP A 1 340 ? 10.345 16.435 -27.389 1.00 88.81 340 ASP A CA 1
ATOM 2622 C C . ASP A 1 340 ? 11.806 16.686 -27.757 1.00 88.81 340 ASP A C 1
ATOM 2624 O O . ASP A 1 340 ? 12.416 17.629 -27.243 1.00 88.81 340 ASP A O 1
ATOM 2628 N N . TYR A 1 341 ? 12.342 15.932 -28.721 1.00 89.44 341 TYR A N 1
ATOM 2629 C CA . TYR A 1 341 ? 13.695 16.142 -29.226 1.00 89.44 341 TYR A CA 1
ATOM 2630 C C . TYR A 1 341 ? 13.861 17.541 -29.834 1.00 89.44 341 TYR A C 1
ATOM 2632 O O . TYR A 1 341 ? 14.787 18.277 -29.479 1.00 89.44 341 TYR A O 1
ATOM 2640 N N . SER A 1 342 ? 12.940 17.964 -30.703 1.00 89.19 342 SER A N 1
ATOM 2641 C CA . SER A 1 342 ? 12.978 19.300 -31.303 1.00 89.19 342 SER A CA 1
ATOM 2642 C C . SER A 1 342 ? 12.829 20.409 -30.255 1.00 89.19 342 SER A C 1
ATOM 2644 O O . SER A 1 342 ? 13.468 21.459 -30.368 1.00 89.19 342 SER A O 1
ATOM 2646 N N . ALA A 1 343 ? 12.016 20.206 -29.213 1.00 90.44 343 ALA A N 1
ATOM 2647 C CA . ALA A 1 343 ? 11.885 21.149 -28.103 1.00 90.44 343 ALA A CA 1
ATOM 2648 C C . ALA A 1 343 ? 13.173 21.254 -27.270 1.00 90.44 343 ALA A C 1
ATOM 2650 O O . ALA A 1 343 ? 13.587 22.366 -26.929 1.00 90.44 343 ALA A O 1
ATOM 2651 N N . GLU A 1 344 ? 13.828 20.129 -26.981 1.00 88.88 344 GLU A N 1
ATOM 2652 C CA . GLU A 1 344 ? 15.114 20.092 -26.283 1.00 88.88 344 GLU A CA 1
ATOM 2653 C C . GLU A 1 344 ? 16.210 20.774 -27.110 1.00 88.88 344 GLU A C 1
ATOM 2655 O O . GLU A 1 344 ? 16.950 21.625 -26.605 1.00 88.88 344 GLU A O 1
ATOM 2660 N N . MET A 1 345 ? 16.291 20.462 -28.403 1.00 88.38 345 MET A N 1
ATOM 2661 C CA . MET A 1 345 ? 17.316 21.023 -29.272 1.00 88.38 345 MET A CA 1
ATOM 2662 C C . MET A 1 345 ? 17.158 22.528 -29.463 1.00 88.38 345 MET A C 1
ATOM 2664 O O . MET A 1 345 ? 18.170 23.225 -29.440 1.00 88.38 345 MET A O 1
ATOM 2668 N N . LYS A 1 346 ? 15.933 23.067 -29.516 1.00 88.38 346 LYS A N 1
ATOM 2669 C CA . LYS A 1 346 ? 15.682 24.525 -29.522 1.00 88.38 346 LYS A CA 1
ATOM 2670 C C . LYS A 1 346 ? 16.288 25.264 -28.324 1.00 88.38 346 LYS A C 1
ATOM 2672 O O . LYS A 1 346 ? 16.540 26.460 -28.427 1.00 88.38 346 LYS A O 1
ATOM 2677 N N . GLN A 1 347 ? 16.525 24.583 -27.201 1.00 88.31 347 GLN A N 1
ATOM 2678 C CA . GLN A 1 347 ? 17.193 25.173 -26.035 1.00 88.31 347 GLN A CA 1
ATOM 2679 C C . GLN A 1 347 ? 18.724 25.105 -26.130 1.00 88.31 347 GLN A C 1
ATOM 2681 O O . GLN A 1 347 ? 19.413 25.889 -25.478 1.00 88.31 347 GLN A O 1
ATOM 2686 N N . LYS A 1 348 ? 19.262 24.158 -26.908 1.00 84.06 348 LYS A N 1
ATOM 2687 C CA . LYS A 1 348 ? 20.701 23.862 -26.994 1.00 84.06 348 LYS A CA 1
ATOM 2688 C C . LYS A 1 348 ? 21.379 24.455 -28.227 1.00 84.06 348 LYS A C 1
ATOM 2690 O O . LYS A 1 348 ? 22.570 24.759 -28.170 1.00 84.06 348 LYS A O 1
ATOM 2695 N N . VAL A 1 349 ? 20.658 24.588 -29.338 1.00 85.50 349 VAL A N 1
ATOM 2696 C CA . VAL A 1 349 ? 21.198 25.131 -30.590 1.00 85.50 349 VAL A CA 1
ATOM 2697 C C . VAL A 1 349 ? 21.019 26.641 -30.654 1.00 85.50 349 VAL A C 1
ATOM 2699 O O . VAL A 1 349 ? 20.078 27.202 -30.102 1.00 85.50 349 VAL A O 1
ATOM 2702 N N . VAL A 1 350 ? 21.924 27.304 -31.368 1.00 82.75 350 VAL A N 1
ATOM 2703 C CA . VAL A 1 350 ? 21.820 28.736 -31.672 1.00 82.75 350 VAL A CA 1
ATOM 2704 C C . VAL A 1 350 ? 20.697 28.975 -32.679 1.00 82.75 350 VAL A C 1
ATOM 2706 O O . VAL A 1 350 ? 19.969 29.962 -32.581 1.00 82.75 350 VAL A O 1
ATOM 2709 N N . ARG A 1 351 ? 20.549 28.062 -33.646 1.00 90.12 351 ARG A N 1
ATOM 2710 C CA . ARG A 1 351 ? 19.551 28.154 -34.710 1.00 90.12 351 ARG A CA 1
ATOM 2711 C C . ARG A 1 351 ? 19.203 26.774 -35.260 1.00 90.12 351 ARG A C 1
ATOM 2713 O O . ARG A 1 351 ? 20.094 25.983 -35.551 1.00 90.12 351 ARG A O 1
ATOM 2720 N N . THR A 1 352 ? 17.916 26.505 -35.453 1.00 92.44 352 THR A N 1
ATOM 2721 C CA . THR A 1 352 ? 17.441 25.340 -36.217 1.00 92.44 352 THR A CA 1
ATOM 2722 C C . THR A 1 352 ? 17.434 25.682 -37.706 1.00 92.44 352 THR A C 1
ATOM 2724 O O . THR A 1 352 ? 16.924 26.736 -38.094 1.00 92.44 352 THR A O 1
ATOM 2727 N N . LEU A 1 353 ? 18.019 24.812 -38.527 1.00 90.69 353 LEU A N 1
ATOM 2728 C CA . LEU A 1 353 ? 18.080 24.958 -39.982 1.00 90.69 353 LEU A CA 1
ATOM 2729 C C . LEU A 1 353 ? 17.057 24.080 -40.690 1.00 90.69 353 LEU A C 1
ATOM 2731 O O . LEU A 1 353 ? 16.376 24.560 -41.591 1.00 90.69 353 LEU A O 1
ATOM 2735 N N . VAL A 1 354 ? 16.951 22.822 -40.265 1.00 93.31 354 VAL A N 1
ATOM 2736 C CA . VAL A 1 354 ? 16.046 21.823 -40.840 1.00 93.31 354 VAL A CA 1
ATOM 2737 C C . VAL A 1 354 ? 15.425 21.021 -39.705 1.00 93.31 354 VAL A C 1
ATOM 2739 O O . VAL A 1 354 ? 16.117 20.674 -38.747 1.00 93.31 354 VAL A O 1
ATOM 2742 N N . ASP A 1 355 ? 14.128 20.764 -39.824 1.00 94.69 355 ASP A N 1
ATOM 2743 C CA . ASP A 1 355 ? 13.339 19.903 -38.944 1.00 94.69 355 ASP A CA 1
ATOM 2744 C C . ASP A 1 355 ? 12.134 19.399 -39.758 1.00 94.69 355 ASP A C 1
ATOM 2746 O O . ASP A 1 355 ? 11.130 20.103 -39.886 1.00 94.69 355 ASP A O 1
ATOM 2750 N N . ASP A 1 356 ? 12.291 18.262 -40.440 1.00 94.62 356 ASP A N 1
ATOM 2751 C CA . ASP A 1 356 ? 11.283 17.703 -41.350 1.00 94.62 356 ASP A CA 1
ATOM 2752 C C . ASP A 1 356 ? 11.371 16.164 -41.450 1.00 94.62 356 ASP A C 1
ATOM 2754 O O . ASP A 1 356 ? 12.297 15.537 -40.936 1.00 94.62 356 ASP A O 1
ATOM 2758 N N . GLU A 1 357 ? 10.402 15.550 -42.130 1.00 93.50 357 GLU A N 1
ATOM 2759 C CA . GLU A 1 357 ? 10.298 14.092 -42.327 1.00 93.50 357 GLU A CA 1
ATOM 2760 C C . GLU A 1 357 ? 10.935 13.610 -43.650 1.00 93.50 357 GLU A C 1
ATOM 2762 O O . GLU A 1 357 ? 10.617 12.535 -44.163 1.00 93.50 357 GLU A O 1
ATOM 2767 N N . GLN A 1 358 ? 11.824 14.401 -44.264 1.00 93.56 358 GLN A N 1
ATOM 2768 C CA . GLN A 1 358 ? 12.434 14.046 -45.551 1.00 93.56 358 GLN A CA 1
ATOM 2769 C C . GLN A 1 358 ? 13.616 13.090 -45.355 1.00 93.56 358 GLN A C 1
ATOM 2771 O O . GLN A 1 358 ? 14.782 13.492 -45.333 1.00 93.56 358 GLN A O 1
ATOM 2776 N N . ILE A 1 359 ? 13.305 11.799 -45.239 1.00 93.06 359 ILE A N 1
ATOM 2777 C CA . ILE A 1 359 ? 14.281 10.714 -45.084 1.00 93.06 359 ILE A CA 1
ATOM 2778 C C . ILE A 1 359 ? 14.407 9.895 -46.382 1.00 93.06 359 ILE A C 1
ATOM 2780 O O . ILE A 1 359 ? 13.396 9.628 -47.036 1.00 93.06 359 ILE A O 1
ATOM 2784 N N . PRO A 1 360 ? 15.626 9.475 -46.783 1.00 91.88 360 PRO A N 1
ATOM 2785 C CA . PRO A 1 360 ? 15.813 8.588 -47.928 1.00 91.88 360 PRO A CA 1
ATOM 2786 C C . PRO A 1 360 ? 15.072 7.254 -47.772 1.00 91.88 360 PRO A C 1
ATOM 2788 O O . PRO A 1 360 ? 15.185 6.577 -46.749 1.00 91.88 360 PRO A O 1
ATOM 2791 N N . ALA A 1 361 ? 14.378 6.827 -48.829 1.00 88.56 361 ALA A N 1
ATOM 2792 C CA . ALA A 1 361 ? 13.812 5.482 -48.896 1.00 88.56 361 ALA A CA 1
ATOM 2793 C C . ALA A 1 361 ? 14.927 4.413 -48.790 1.00 88.56 361 ALA A C 1
ATOM 2795 O O . ALA A 1 361 ? 16.012 4.625 -49.338 1.00 88.56 361 ALA A O 1
ATOM 2796 N N . PRO A 1 362 ? 14.680 3.257 -48.141 1.00 90.94 362 PRO A N 1
ATOM 2797 C CA . PRO A 1 362 ? 13.394 2.773 -47.623 1.00 90.94 362 PRO A CA 1
ATOM 2798 C C . PRO A 1 362 ? 13.106 3.155 -46.157 1.00 90.94 362 PRO A C 1
ATOM 2800 O O . PRO A 1 362 ? 12.251 2.532 -45.535 1.00 90.94 362 PRO A O 1
ATOM 2803 N N . PHE A 1 363 ? 13.833 4.111 -45.577 1.00 93.88 363 PHE A N 1
ATOM 2804 C CA . PHE A 1 363 ? 13.685 4.456 -44.164 1.00 93.88 363 PHE A CA 1
ATOM 2805 C C . PHE A 1 363 ? 12.519 5.417 -43.912 1.00 93.88 363 PHE A C 1
ATOM 2807 O O . PHE A 1 363 ? 12.097 6.164 -44.795 1.00 93.88 363 PHE A O 1
ATOM 2814 N N . HIS A 1 364 ? 12.041 5.417 -42.669 1.00 92.88 364 HIS A N 1
ATOM 2815 C CA . HIS A 1 364 ? 11.028 6.336 -42.158 1.00 92.88 364 HIS A CA 1
ATOM 2816 C C . HIS A 1 364 ? 11.561 7.045 -40.913 1.00 92.88 364 HIS A C 1
ATOM 2818 O O . HIS A 1 364 ? 12.321 6.451 -40.148 1.00 92.88 364 HIS A O 1
ATOM 2824 N N . GLY A 1 365 ? 11.172 8.303 -40.713 1.00 93.81 365 GLY A N 1
ATOM 2825 C CA . GLY A 1 365 ? 11.550 9.087 -39.543 1.00 93.81 365 GLY A CA 1
ATOM 2826 C C . GLY A 1 365 ? 11.668 10.573 -39.846 1.00 93.81 365 GLY A C 1
ATOM 2827 O O . GLY A 1 365 ? 10.970 11.081 -40.721 1.00 93.81 365 GLY A O 1
ATOM 2828 N N . PHE A 1 366 ? 12.565 11.261 -39.145 1.00 95.31 366 PHE A N 1
ATOM 2829 C CA . PHE A 1 366 ? 12.763 12.700 -39.302 1.00 95.31 366 PHE A CA 1
ATOM 2830 C C . PHE A 1 366 ? 14.238 13.077 -39.243 1.00 95.31 366 PHE A C 1
ATOM 2832 O O . PHE A 1 366 ? 15.081 12.357 -38.700 1.00 95.31 366 PHE A O 1
ATOM 2839 N N . ARG A 1 367 ? 14.572 14.216 -39.842 1.00 95.94 367 ARG A N 1
ATOM 2840 C CA . ARG A 1 367 ? 15.923 14.771 -39.826 1.00 95.94 367 ARG A CA 1
ATOM 2841 C C . ARG A 1 367 ? 15.917 16.122 -39.142 1.00 95.94 367 ARG A C 1
ATOM 2843 O O . ARG A 1 367 ? 14.993 16.919 -39.286 1.00 95.94 367 ARG A O 1
ATOM 2850 N N . TYR A 1 368 ? 16.999 16.378 -38.427 1.00 95.75 368 TYR A N 1
ATOM 2851 C CA . TYR A 1 368 ? 17.234 17.613 -37.711 1.00 95.75 368 TYR A CA 1
ATOM 2852 C C . TYR A 1 368 ? 18.626 18.145 -38.043 1.00 95.75 368 TYR A C 1
ATOM 2854 O O . TYR A 1 368 ? 19.629 17.440 -37.899 1.00 95.75 368 TYR A O 1
ATOM 2862 N N . VAL A 1 369 ? 18.694 19.414 -38.442 1.00 95.44 369 VAL A N 1
ATOM 2863 C CA . VAL A 1 369 ? 19.956 20.131 -38.645 1.00 95.44 369 VAL A CA 1
ATOM 2864 C C . VAL A 1 369 ? 19.940 21.400 -37.808 1.00 95.44 369 VAL A C 1
ATOM 2866 O O . VAL A 1 369 ? 19.078 22.265 -37.979 1.00 95.44 369 VAL A O 1
ATOM 2869 N N . GLY A 1 370 ? 20.905 21.527 -36.899 1.00 94.12 370 GLY A N 1
ATOM 2870 C CA . GLY A 1 370 ? 21.025 22.679 -36.007 1.00 94.12 370 GLY A CA 1
ATOM 2871 C C . GLY A 1 370 ? 22.430 23.267 -35.979 1.00 94.12 370 GLY A C 1
ATOM 2872 O O . GLY A 1 370 ? 23.421 22.545 -36.053 1.00 94.12 370 GLY A O 1
ATOM 2873 N N . GLU A 1 371 ? 22.518 24.585 -35.835 1.00 94.00 371 GLU A N 1
ATOM 2874 C CA . GLU A 1 371 ? 23.770 25.314 -35.630 1.00 94.00 371 GLU A CA 1
ATOM 2875 C C . GLU A 1 371 ? 24.098 25.381 -34.139 1.00 94.00 371 GLU A C 1
ATOM 2877 O O . GLU A 1 371 ? 23.304 25.863 -33.329 1.00 94.00 371 GLU A O 1
ATOM 2882 N N . MET A 1 372 ? 25.295 24.954 -33.764 1.00 92.06 372 MET A N 1
ATOM 2883 C CA . MET A 1 372 ? 25.800 25.045 -32.401 1.00 92.06 372 MET A CA 1
ATOM 2884 C C . MET A 1 372 ? 27.192 25.670 -32.376 1.00 92.06 372 MET A C 1
ATOM 2886 O O . MET A 1 372 ? 27.929 25.648 -33.359 1.00 92.06 372 MET A O 1
ATOM 2890 N N . ARG A 1 373 ? 27.578 26.224 -31.226 1.00 89.69 373 ARG A N 1
ATOM 2891 C CA . ARG A 1 373 ? 28.956 26.666 -30.998 1.00 89.69 373 ARG A CA 1
ATOM 2892 C C . ARG A 1 373 ? 29.736 25.555 -30.319 1.00 89.69 373 ARG A C 1
ATOM 2894 O O . ARG A 1 373 ? 29.344 25.057 -29.266 1.00 89.69 373 ARG A O 1
ATOM 2901 N N . SER A 1 374 ? 30.850 25.176 -30.927 1.00 85.44 374 SER A N 1
ATOM 2902 C CA . SER A 1 374 ? 31.822 24.273 -30.317 1.00 85.44 374 SER A CA 1
ATOM 2903 C C . SER A 1 374 ? 32.460 24.902 -29.069 1.00 85.44 374 SER A C 1
ATOM 2905 O O . SER A 1 374 ? 32.377 26.110 -28.837 1.00 85.44 374 SER A O 1
ATOM 2907 N N . LYS A 1 375 ? 33.172 24.091 -28.275 1.00 82.44 375 LYS A N 1
ATOM 2908 C CA . LYS A 1 375 ? 33.916 24.570 -27.092 1.00 82.44 375 LYS A CA 1
ATOM 2909 C C . LYS A 1 375 ? 34.990 25.613 -27.431 1.00 82.44 375 LYS A C 1
ATOM 2911 O O . LYS A 1 375 ? 35.382 26.380 -26.560 1.00 82.44 375 LYS A O 1
ATOM 2916 N N . THR A 1 376 ? 35.459 25.638 -28.676 1.00 84.69 376 THR A N 1
ATOM 2917 C CA . THR A 1 376 ? 36.448 26.595 -29.192 1.00 84.69 376 THR A CA 1
ATOM 2918 C C . THR A 1 376 ? 35.803 27.840 -29.811 1.00 84.69 376 THR A C 1
ATOM 2920 O O . THR A 1 376 ? 36.513 28.703 -30.314 1.00 84.69 376 THR A O 1
ATOM 2923 N N . GLY A 1 377 ? 34.470 27.958 -29.772 1.00 85.31 377 GLY A N 1
ATOM 2924 C CA . GLY A 1 377 ? 33.723 29.100 -30.305 1.00 85.31 377 GLY A CA 1
ATOM 2925 C C . GLY A 1 377 ? 33.437 29.036 -31.807 1.00 85.31 377 GLY A C 1
ATOM 2926 O O . GLY A 1 377 ? 32.734 29.908 -32.309 1.00 85.31 377 GLY A O 1
ATOM 2927 N N . GLN A 1 378 ? 33.924 28.012 -32.514 1.00 89.81 378 GLN A N 1
ATOM 2928 C CA . GLN A 1 378 ? 33.620 27.791 -33.929 1.00 89.81 378 GLN A CA 1
ATOM 2929 C C . GLN A 1 378 ? 32.166 27.339 -34.108 1.00 89.81 378 GLN A C 1
ATOM 2931 O O . GLN A 1 378 ? 31.673 26.525 -33.318 1.00 89.81 378 GLN A O 1
ATOM 2936 N N . GLU A 1 379 ? 31.508 27.847 -35.147 1.00 92.00 379 GLU A N 1
ATOM 2937 C CA . GLU A 1 379 ? 30.164 27.431 -35.545 1.00 92.00 379 GLU A CA 1
ATOM 2938 C C . GLU A 1 379 ? 30.215 26.066 -36.239 1.00 92.00 379 GLU A C 1
ATOM 2940 O O . GLU A 1 379 ? 30.978 25.842 -37.178 1.00 92.00 379 GLU A O 1
ATOM 2945 N N . VAL A 1 380 ? 29.413 25.139 -35.731 1.00 93.50 380 VAL A N 1
ATOM 2946 C CA . VAL A 1 380 ? 29.346 23.742 -36.158 1.00 93.50 380 VAL A CA 1
ATOM 2947 C C . VAL A 1 380 ? 27.889 23.428 -36.470 1.00 93.50 380 VAL A C 1
ATOM 2949 O O . VAL A 1 380 ? 26.997 23.779 -35.697 1.00 93.50 380 VAL A O 1
ATOM 2952 N N . ALA A 1 381 ? 27.643 22.763 -37.591 1.00 94.62 381 ALA A N 1
ATOM 2953 C CA . ALA A 1 381 ? 26.351 22.178 -37.900 1.00 94.62 381 ALA A CA 1
ATOM 2954 C C . ALA A 1 381 ? 26.301 20.744 -37.360 1.00 94.62 381 ALA A C 1
ATOM 2956 O O . ALA A 1 381 ? 27.159 19.917 -37.674 1.00 94.62 381 ALA A O 1
ATOM 2957 N N . LEU A 1 382 ? 25.291 20.457 -36.542 1.00 94.50 382 LEU A N 1
ATOM 2958 C CA . LEU A 1 382 ? 24.936 19.106 -36.131 1.00 94.50 382 LEU A CA 1
ATOM 2959 C C . LEU A 1 382 ? 23.860 18.585 -37.080 1.00 94.50 382 LEU A C 1
ATOM 2961 O O . LEU A 1 382 ? 22.736 19.085 -37.067 1.00 94.50 382 LEU A O 1
ATOM 2965 N N . VAL A 1 383 ? 24.209 17.577 -37.870 1.00 96.12 383 VAL A N 1
ATOM 2966 C CA . VAL A 1 383 ? 23.306 16.862 -38.772 1.00 96.12 383 VAL A CA 1
ATOM 2967 C C . VAL A 1 383 ? 22.900 15.563 -38.086 1.00 96.12 383 VAL A C 1
ATOM 2969 O O . VAL A 1 383 ? 23.761 14.761 -37.725 1.00 96.12 383 VAL A O 1
ATOM 2972 N N . SER A 1 384 ? 21.604 15.360 -37.857 1.00 95.88 384 SER A N 1
ATOM 2973 C CA . SER A 1 384 ? 21.074 14.141 -37.238 1.00 95.88 384 SER A CA 1
ATOM 2974 C C . SER A 1 384 ? 19.876 13.609 -38.011 1.00 95.88 384 SER A C 1
ATOM 2976 O O . SER A 1 384 ? 18.932 14.344 -38.280 1.00 95.88 384 SER A O 1
ATOM 2978 N N . TYR A 1 385 ? 19.916 12.327 -38.350 1.00 97.31 385 TYR A N 1
ATOM 2979 C CA . TYR A 1 385 ? 18.812 11.599 -38.966 1.00 97.31 385 TYR A CA 1
ATOM 2980 C C . TYR A 1 385 ? 18.310 10.565 -37.963 1.00 97.31 385 TYR A C 1
ATOM 2982 O O . TYR A 1 385 ? 19.098 9.756 -37.475 1.00 97.31 385 TYR A O 1
ATOM 2990 N N . PHE A 1 386 ? 17.021 10.608 -37.647 1.00 95.44 386 PHE A N 1
ATOM 2991 C CA . PHE A 1 386 ? 16.348 9.646 -36.786 1.00 95.44 386 PHE A CA 1
ATOM 2992 C C . PHE A 1 386 ? 15.549 8.697 -37.661 1.00 95.44 386 PHE A C 1
ATOM 2994 O O . PHE A 1 386 ? 14.672 9.130 -38.404 1.00 95.44 386 PHE A O 1
ATOM 3001 N N . LEU A 1 387 ? 15.885 7.413 -37.596 1.00 95.00 387 LEU A N 1
ATOM 3002 C CA . LEU A 1 387 ? 15.233 6.361 -38.360 1.00 95.00 387 LEU A CA 1
ATOM 3003 C C . LEU A 1 387 ? 14.459 5.470 -37.401 1.00 95.00 387 LEU A C 1
ATOM 3005 O O . LEU A 1 387 ? 15.026 4.983 -36.421 1.00 95.00 387 LEU A O 1
ATOM 3009 N N . TYR A 1 388 ? 13.198 5.229 -37.719 1.00 92.00 388 TYR A N 1
ATOM 3010 C CA . TYR A 1 388 ? 12.392 4.214 -37.064 1.00 92.00 388 TYR A CA 1
ATOM 3011 C C . TYR A 1 388 ? 12.592 2.886 -37.788 1.00 92.00 388 TYR A C 1
ATOM 3013 O O . TYR A 1 388 ? 12.652 2.840 -39.024 1.00 92.00 388 TYR A O 1
ATOM 3021 N N . ASP A 1 389 ? 12.742 1.807 -37.028 1.00 87.81 389 ASP A N 1
ATOM 3022 C CA . ASP A 1 389 ? 12.704 0.474 -37.610 1.00 87.81 389 ASP A CA 1
ATOM 3023 C C . ASP A 1 389 ? 11.297 0.144 -38.147 1.00 87.81 389 ASP A C 1
ATOM 3025 O O . ASP A 1 389 ? 10.323 0.870 -37.936 1.00 87.81 389 ASP A O 1
ATOM 3029 N N . GLN A 1 390 ? 11.191 -0.944 -38.911 1.00 81.62 390 GLN A N 1
ATOM 3030 C CA . GLN A 1 390 ? 9.947 -1.295 -39.612 1.00 81.62 390 GLN A CA 1
ATOM 3031 C C . GLN A 1 390 ? 8.786 -1.600 -38.659 1.00 81.62 390 GLN A C 1
ATOM 3033 O O . GLN A 1 390 ? 7.630 -1.398 -39.029 1.00 81.62 390 GLN A O 1
ATOM 3038 N N . ASP A 1 391 ? 9.108 -2.068 -37.454 1.00 82.38 391 ASP A N 1
ATOM 3039 C CA . ASP A 1 391 ? 8.143 -2.439 -36.425 1.00 82.38 391 ASP A CA 1
ATOM 3040 C C . ASP A 1 391 ? 7.864 -1.274 -35.446 1.00 82.38 391 ASP A C 1
ATOM 3042 O O . ASP A 1 391 ? 6.937 -1.344 -34.640 1.00 82.38 391 ASP A O 1
ATOM 3046 N N . GLY A 1 392 ? 8.609 -0.164 -35.549 1.00 80.31 392 GLY A N 1
ATOM 3047 C CA . GLY A 1 392 ? 8.497 1.007 -34.677 1.00 80.31 392 GLY A CA 1
ATOM 3048 C C . GLY A 1 392 ? 8.952 0.751 -33.237 1.00 80.31 392 GLY A C 1
ATOM 3049 O O . GLY A 1 392 ? 8.511 1.444 -32.321 1.00 80.31 392 GLY A O 1
ATOM 3050 N N . HIS A 1 393 ? 9.780 -0.269 -33.028 1.00 83.50 393 HIS A N 1
ATOM 3051 C CA . HIS A 1 393 ? 10.322 -0.668 -31.737 1.00 83.50 393 HIS A CA 1
ATOM 3052 C C . HIS A 1 393 ? 11.642 0.029 -31.415 1.00 83.50 393 HIS A C 1
ATOM 3054 O O . HIS A 1 393 ? 11.959 0.180 -30.238 1.00 83.50 393 HIS A O 1
ATOM 3060 N N . ASP A 1 394 ? 12.393 0.477 -32.422 1.00 89.31 394 ASP A N 1
ATOM 3061 C CA . ASP A 1 394 ? 13.729 1.043 -32.252 1.00 89.31 394 ASP A CA 1
ATOM 3062 C C . ASP A 1 394 ? 13.883 2.382 -32.983 1.00 89.31 394 ASP A C 1
ATOM 3064 O O . ASP A 1 394 ? 13.470 2.552 -34.133 1.00 89.31 394 ASP A O 1
ATOM 3068 N N . ILE A 1 395 ? 14.548 3.333 -32.323 1.00 92.00 395 ILE A N 1
ATOM 3069 C CA . ILE A 1 395 ? 14.938 4.621 -32.900 1.00 92.00 395 ILE A CA 1
ATOM 3070 C C . ILE A 1 395 ? 16.451 4.638 -33.081 1.00 92.00 395 ILE A C 1
ATOM 3072 O O . ILE A 1 395 ? 17.212 4.552 -32.114 1.00 92.00 395 ILE A O 1
ATOM 3076 N N . HIS A 1 396 ? 16.898 4.817 -34.317 1.00 94.00 396 HIS A N 1
ATOM 3077 C CA . HIS A 1 396 ? 18.305 4.944 -34.665 1.00 94.00 396 HIS A CA 1
ATOM 3078 C C . HIS A 1 396 ? 18.653 6.389 -34.985 1.00 94.00 396 HIS A C 1
ATOM 3080 O O . HIS A 1 396 ? 18.077 6.974 -35.896 1.00 94.00 396 HIS A O 1
ATOM 3086 N N . GLN A 1 397 ? 19.633 6.955 -34.285 1.00 95.31 397 GLN A N 1
ATOM 3087 C CA . GLN A 1 397 ? 20.153 8.284 -34.585 1.00 95.31 397 GLN A CA 1
ATOM 3088 C C . GLN A 1 397 ? 21.480 8.167 -35.329 1.00 95.31 397 GLN A C 1
ATOM 3090 O O . GLN A 1 397 ? 22.471 7.664 -34.806 1.00 95.31 397 GLN A O 1
ATOM 3095 N N . VAL A 1 398 ? 21.516 8.697 -36.539 1.00 96.38 398 VAL A N 1
ATOM 3096 C CA . VAL A 1 398 ? 22.699 8.806 -37.384 1.00 96.38 398 VAL A CA 1
ATOM 3097 C C . VAL A 1 398 ? 23.175 10.252 -37.295 1.00 96.38 398 VAL A C 1
ATOM 3099 O O . VAL A 1 398 ? 22.491 11.153 -37.777 1.00 96.38 398 VAL A O 1
ATOM 3102 N N . SER A 1 399 ? 24.305 10.493 -36.625 1.00 94.94 399 SER A N 1
ATOM 3103 C CA . SER A 1 399 ? 24.748 11.849 -36.284 1.00 94.94 399 SER A CA 1
ATOM 3104 C C . SER A 1 399 ? 26.157 12.166 -36.777 1.00 94.94 399 SER A C 1
ATOM 3106 O O . SER A 1 399 ? 27.091 11.370 -36.632 1.00 94.94 399 SER A O 1
ATOM 3108 N N . LEU A 1 400 ? 26.301 13.368 -37.333 1.00 94.31 400 LEU A N 1
ATOM 3109 C CA . LEU A 1 400 ? 27.536 13.932 -37.859 1.00 94.31 400 LEU A CA 1
ATOM 3110 C C . LEU A 1 400 ? 27.619 15.413 -37.457 1.00 94.31 400 LEU A C 1
ATOM 3112 O O . LEU A 1 400 ? 26.663 16.167 -37.627 1.00 94.31 400 LEU A O 1
ATOM 3116 N N . ALA A 1 401 ? 28.775 15.842 -36.952 1.00 92.25 401 ALA A N 1
ATOM 3117 C CA . ALA A 1 401 ? 29.057 17.247 -36.671 1.00 92.25 401 ALA A CA 1
ATOM 3118 C C . ALA A 1 401 ? 30.147 17.754 -37.623 1.00 92.25 401 ALA A C 1
ATOM 3120 O O . ALA A 1 401 ? 31.226 17.164 -37.693 1.00 92.25 401 ALA A O 1
ATOM 3121 N N . VAL A 1 402 ? 29.871 18.843 -38.342 1.00 93.31 402 VAL A N 1
ATOM 3122 C CA . VAL A 1 402 ? 30.773 19.447 -39.342 1.00 93.31 402 VAL A CA 1
ATOM 3123 C C . VAL A 1 402 ? 30.866 20.963 -39.151 1.00 93.31 402 VAL A C 1
ATOM 3125 O O . VAL A 1 402 ? 29.968 21.545 -38.538 1.00 93.31 402 VAL A O 1
ATOM 3128 N N . PRO A 1 403 ? 31.921 21.635 -39.647 1.00 93.75 403 PRO A N 1
ATOM 3129 C CA . PRO A 1 403 ? 31.928 23.092 -39.748 1.00 93.75 403 PRO A CA 1
ATOM 3130 C C . PRO A 1 403 ? 30.656 23.607 -40.426 1.00 93.75 403 PRO A C 1
ATOM 3132 O O . PRO A 1 403 ? 30.074 22.938 -41.281 1.00 93.75 403 PRO A O 1
ATOM 3135 N N . ARG A 1 404 ? 30.185 24.786 -40.020 1.00 92.56 404 ARG A N 1
ATOM 3136 C CA . ARG A 1 404 ? 28.901 25.321 -40.486 1.00 92.56 404 ARG A CA 1
ATOM 3137 C C . ARG A 1 404 ? 28.838 25.489 -42.009 1.00 92.56 404 ARG A C 1
ATOM 3139 O O . ARG A 1 404 ? 27.787 25.267 -42.616 1.00 92.56 404 ARG A O 1
ATOM 3146 N N . GLU A 1 405 ? 29.944 25.896 -42.606 1.00 92.62 405 GLU A N 1
ATOM 3147 C CA . GLU A 1 405 ? 30.131 26.045 -44.046 1.00 92.62 405 GLU A CA 1
ATOM 3148 C C . GLU A 1 405 ? 29.969 24.722 -44.813 1.00 92.62 405 GLU A C 1
ATOM 3150 O O . GLU A 1 405 ? 29.531 24.738 -45.959 1.00 92.62 405 GLU A O 1
ATOM 3155 N N . ASP A 1 406 ? 30.211 23.586 -44.155 1.00 94.31 406 ASP A N 1
ATOM 3156 C CA . ASP A 1 406 ? 30.160 22.246 -44.742 1.00 94.31 406 ASP A CA 1
ATOM 3157 C C . ASP A 1 406 ? 28.831 21.522 -44.465 1.00 94.31 406 ASP A C 1
ATOM 3159 O O . ASP A 1 406 ? 28.717 20.323 -44.713 1.00 94.31 406 ASP A O 1
ATOM 3163 N N . ALA A 1 407 ? 27.811 22.213 -43.940 1.00 92.75 407 ALA A N 1
ATOM 3164 C CA . ALA A 1 407 ? 26.547 21.594 -43.529 1.00 92.75 407 ALA A CA 1
ATOM 3165 C C . ALA A 1 407 ? 25.862 20.801 -44.660 1.00 92.75 407 ALA A C 1
ATOM 3167 O O . ALA A 1 407 ? 25.442 19.668 -44.439 1.00 92.75 407 ALA A O 1
ATOM 3168 N N . GLU A 1 408 ? 25.808 21.359 -45.875 1.00 94.00 408 GLU A N 1
ATOM 3169 C CA . GLU A 1 408 ? 25.222 20.687 -47.047 1.00 94.00 408 GLU A CA 1
ATOM 3170 C C . GLU A 1 408 ? 26.027 19.443 -47.453 1.00 94.00 408 GLU A C 1
ATOM 3172 O O . GLU A 1 408 ? 25.458 18.396 -47.761 1.00 94.00 408 GLU A O 1
ATOM 3177 N N . ALA A 1 409 ? 27.361 19.522 -47.399 1.00 94.19 409 ALA A N 1
ATOM 3178 C CA . ALA A 1 409 ? 28.232 18.382 -47.677 1.00 94.19 409 ALA A CA 1
ATOM 3179 C C . ALA A 1 409 ? 28.102 17.293 -46.598 1.00 94.19 409 ALA A C 1
ATOM 3181 O O . ALA A 1 409 ? 28.104 16.103 -46.912 1.00 94.19 409 ALA A O 1
ATOM 3182 N N . GLY A 1 410 ? 27.952 17.690 -45.332 1.00 93.75 410 GLY A N 1
ATOM 3183 C CA . GLY A 1 410 ? 27.669 16.786 -44.221 1.00 93.75 410 GLY A CA 1
ATOM 3184 C C . GLY A 1 410 ? 26.334 16.067 -44.393 1.00 93.75 410 GLY A C 1
ATOM 3185 O O . GLY A 1 410 ? 26.260 14.856 -44.206 1.00 93.75 410 GLY A O 1
ATOM 3186 N N . GLU A 1 411 ? 25.293 16.781 -44.813 1.00 95.12 411 GLU A N 1
ATOM 3187 C CA . GLU A 1 411 ? 23.990 16.186 -45.101 1.00 95.12 411 GLU A CA 1
ATOM 3188 C C . GLU A 1 411 ? 24.052 15.184 -46.260 1.00 95.12 411 GLU A C 1
ATOM 3190 O O . GLU A 1 411 ? 23.561 14.062 -46.125 1.00 95.12 411 GLU A O 1
ATOM 3195 N N . ALA A 1 412 ? 24.734 15.536 -47.353 1.00 95.25 412 ALA A N 1
ATOM 3196 C CA . ALA A 1 412 ? 24.957 14.626 -48.474 1.00 95.25 412 ALA A CA 1
ATOM 3197 C C . ALA A 1 412 ? 25.706 13.348 -48.049 1.00 95.25 412 ALA A C 1
ATOM 3199 O O . ALA A 1 412 ? 25.386 12.262 -48.525 1.00 95.25 412 ALA A O 1
ATOM 3200 N N . LEU A 1 413 ? 26.660 13.451 -47.115 1.00 94.94 413 LEU A N 1
ATOM 3201 C CA . LEU A 1 413 ? 27.361 12.288 -46.559 1.00 94.94 413 LEU A CA 1
ATOM 3202 C C . LEU A 1 413 ? 26.448 11.396 -45.713 1.00 94.94 413 LEU A C 1
ATOM 3204 O O . LEU A 1 413 ? 26.573 10.177 -45.779 1.00 94.94 413 LEU A O 1
ATOM 3208 N N . VAL A 1 414 ? 25.533 11.968 -44.924 1.00 95.19 414 VAL A N 1
ATOM 3209 C CA . VAL A 1 414 ? 24.556 11.160 -44.177 1.00 95.19 414 VAL A CA 1
ATOM 3210 C C . VAL A 1 414 ? 23.596 10.460 -45.140 1.00 95.19 414 VAL A C 1
ATOM 3212 O O . VAL A 1 414 ? 23.315 9.280 -44.963 1.00 95.19 414 VAL A O 1
ATOM 3215 N N . GLN A 1 415 ? 23.134 11.137 -46.192 1.00 95.00 415 GLN A N 1
ATOM 3216 C CA . GLN A 1 415 ? 22.278 10.514 -47.208 1.00 95.00 415 GLN A CA 1
ATOM 3217 C C . GLN A 1 415 ? 22.999 9.392 -47.965 1.00 95.00 415 GLN A C 1
ATOM 3219 O O . GLN A 1 415 ? 22.409 8.334 -48.178 1.00 95.00 415 GLN A O 1
ATOM 3224 N N . ASP A 1 416 ? 24.274 9.585 -48.312 1.00 94.19 416 ASP A N 1
ATOM 3225 C CA . ASP A 1 416 ? 25.116 8.534 -48.889 1.00 94.19 416 ASP A CA 1
ATOM 3226 C C . ASP A 1 416 ? 25.258 7.344 -47.930 1.00 94.19 416 ASP A C 1
ATOM 3228 O O . ASP A 1 416 ? 25.034 6.203 -48.331 1.00 94.19 416 ASP A O 1
ATOM 3232 N N . PHE A 1 417 ? 25.529 7.593 -46.644 1.00 94.38 417 PHE A N 1
ATOM 3233 C CA . PHE A 1 417 ? 25.557 6.543 -45.624 1.00 94.38 417 PHE A CA 1
ATOM 3234 C C . PHE A 1 417 ? 24.243 5.752 -45.599 1.00 94.38 417 PHE A C 1
ATOM 3236 O O . PHE A 1 417 ? 24.262 4.523 -45.648 1.00 94.38 417 PHE A O 1
ATOM 3243 N N . LEU A 1 418 ? 23.101 6.447 -45.571 1.00 94.50 418 LEU A N 1
ATOM 3244 C CA . LEU A 1 418 ? 21.780 5.820 -45.550 1.00 94.50 418 LEU A CA 1
ATOM 3245 C C . LEU A 1 418 ? 21.488 5.028 -46.826 1.00 94.50 418 LEU A C 1
ATOM 3247 O O . LEU A 1 418 ? 20.874 3.972 -46.743 1.00 94.50 418 LEU A O 1
ATOM 3251 N N . HIS A 1 419 ? 21.978 5.462 -47.988 1.00 92.62 419 HIS A N 1
ATOM 3252 C CA . HIS A 1 419 ? 21.822 4.714 -49.237 1.00 92.62 419 HIS A CA 1
ATOM 3253 C C . HIS A 1 419 ? 22.480 3.324 -49.190 1.00 92.62 419 HIS A C 1
ATOM 3255 O O . HIS A 1 419 ? 21.999 2.386 -49.824 1.00 92.62 419 HIS A O 1
ATOM 3261 N N . HIS A 1 420 ? 23.555 3.182 -48.410 1.00 91.88 420 HIS A N 1
ATOM 3262 C CA . HIS A 1 420 ? 24.268 1.918 -48.209 1.00 91.88 420 HIS A CA 1
ATOM 3263 C C . HIS A 1 420 ? 23.810 1.167 -46.950 1.00 91.88 420 HIS A C 1
ATOM 3265 O O . HIS A 1 420 ? 24.238 0.033 -46.714 1.00 91.88 420 HIS A O 1
ATOM 3271 N N . ALA A 1 421 ? 22.977 1.797 -46.119 1.00 93.00 421 ALA A N 1
ATOM 3272 C CA . ALA A 1 421 ? 22.569 1.256 -44.837 1.00 93.00 421 ALA A CA 1
ATOM 3273 C C . ALA A 1 421 ? 21.417 0.266 -44.978 1.00 93.00 421 ALA A C 1
ATOM 3275 O O . ALA A 1 421 ? 20.544 0.378 -45.838 1.00 93.00 421 ALA A O 1
ATOM 3276 N N . ARG A 1 422 ? 21.380 -0.692 -44.058 1.00 92.62 422 ARG A N 1
ATOM 3277 C CA . ARG A 1 422 ? 20.238 -1.581 -43.851 1.00 92.62 422 ARG A CA 1
ATOM 3278 C C . ARG A 1 422 ? 20.090 -1.929 -42.381 1.00 92.62 422 ARG A C 1
ATOM 3280 O O . ARG A 1 422 ? 21.081 -1.962 -41.647 1.00 92.62 422 ARG A O 1
ATOM 3287 N N . PHE A 1 423 ? 18.865 -2.245 -41.980 1.00 93.06 423 PHE A N 1
ATOM 3288 C CA . PHE A 1 423 ? 18.623 -2.854 -40.681 1.00 93.06 423 PHE A CA 1
ATOM 3289 C C . PHE A 1 423 ? 19.143 -4.295 -40.661 1.00 93.06 423 PHE A C 1
ATOM 3291 O O . PHE A 1 423 ? 18.912 -5.075 -41.587 1.00 93.06 423 PHE A O 1
ATOM 3298 N N . ILE A 1 424 ? 19.842 -4.641 -39.589 1.00 91.62 424 ILE A N 1
ATOM 3299 C CA . ILE A 1 424 ? 20.289 -5.992 -39.246 1.00 91.62 424 ILE A CA 1
ATOM 3300 C C . ILE A 1 424 ? 19.776 -6.349 -37.848 1.00 91.62 424 ILE A C 1
ATOM 3302 O O . ILE A 1 424 ? 19.259 -5.483 -37.149 1.00 91.62 424 ILE A O 1
ATOM 3306 N N . GLU A 1 425 ? 19.906 -7.607 -37.428 1.00 91.00 425 GLU A N 1
ATOM 3307 C CA . GLU A 1 425 ? 19.693 -7.961 -36.017 1.00 91.00 425 GLU A CA 1
ATOM 3308 C C . GLU A 1 425 ? 20.658 -7.180 -35.118 1.00 91.00 425 GLU A C 1
ATOM 3310 O O . GLU A 1 425 ? 21.821 -6.979 -35.479 1.00 91.00 425 GLU A O 1
ATOM 3315 N N . ALA A 1 426 ? 20.174 -6.737 -33.957 1.00 89.38 426 ALA A N 1
ATOM 3316 C CA . ALA A 1 426 ? 20.978 -5.974 -33.015 1.00 89.38 426 ALA A CA 1
ATOM 3317 C C . ALA A 1 426 ? 22.239 -6.747 -32.587 1.00 89.38 426 ALA A C 1
ATOM 3319 O O . ALA A 1 426 ? 22.185 -7.877 -32.098 1.00 89.38 426 ALA A O 1
ATOM 3320 N N . ILE A 1 427 ? 23.395 -6.096 -32.714 1.00 87.25 427 ILE A N 1
ATOM 3321 C CA . ILE A 1 427 ? 24.700 -6.616 -32.308 1.00 87.25 427 ILE A CA 1
ATOM 3322 C C . ILE A 1 427 ? 25.209 -5.752 -31.163 1.00 87.25 427 ILE A C 1
ATOM 3324 O O . ILE A 1 427 ? 25.509 -4.572 -31.347 1.00 87.25 427 ILE A O 1
ATOM 3328 N N . ALA A 1 428 ? 25.352 -6.342 -29.976 1.00 79.69 428 ALA A N 1
ATOM 3329 C CA . ALA A 1 428 ? 25.910 -5.633 -28.831 1.00 79.69 428 ALA A CA 1
ATOM 3330 C C . ALA A 1 428 ? 27.307 -5.059 -29.165 1.00 79.69 428 ALA A C 1
ATOM 3332 O O . ALA A 1 428 ? 28.168 -5.806 -29.648 1.00 79.69 428 ALA A O 1
ATOM 3333 N N . PRO A 1 429 ? 27.559 -3.758 -28.915 1.00 71.88 429 PRO A N 1
ATOM 3334 C CA . PRO A 1 429 ? 28.879 -3.181 -29.116 1.00 71.88 429 PRO A CA 1
ATOM 3335 C C . PRO A 1 429 ? 29.887 -3.863 -28.187 1.00 71.88 429 PRO A C 1
ATOM 3337 O O . PRO A 1 429 ? 29.593 -4.160 -27.027 1.00 71.88 429 PRO A O 1
ATOM 3340 N N . GLN A 1 430 ? 31.090 -4.111 -28.699 1.00 76.56 430 GLN A N 1
ATOM 3341 C CA . GLN A 1 430 ? 32.184 -4.670 -27.906 1.00 76.56 430 GLN A CA 1
ATOM 3342 C C . GLN A 1 430 ? 32.797 -3.521 -27.097 1.00 76.56 430 GLN A C 1
ATOM 3344 O O . GLN A 1 430 ? 33.487 -2.670 -27.667 1.00 76.56 430 GLN A O 1
ATOM 3349 N N . ARG A 1 431 ? 32.467 -3.456 -25.804 1.00 69.69 431 ARG A N 1
ATOM 3350 C CA . ARG A 1 431 ? 32.964 -2.433 -24.874 1.00 69.69 431 ARG A CA 1
ATOM 3351 C C . ARG A 1 431 ? 34.227 -2.862 -24.155 1.00 69.69 431 ARG A C 1
ATOM 3353 O O . ARG A 1 431 ? 34.312 -4.057 -23.794 1.00 69.69 431 ARG A O 1
#

=== Feature glossary ===
A reading guide for the features in this record.

Start from the sequence.

  · This is the polypeptide sequence — one letter per residue, N-terminus first. Length ranges from a few dozen residues for small domains to over a thousand for large multi-domain proteins.

Fold it, and you get atomic coordinates and the backbone conformation that goes with them.

  · Structure coordinates are given as an mmCIF _atom_site loop: one row per atom with element, residue name, chain id, sequence number, and x/y/z position in Å. Only the four main-chain atoms per residue are included here; side chains are omitted to keep the record compact.

  · Backbone dihedral angles. Every residue except chain termini has a φ (preceding-C → N → Cα → C) and a ψ (N → Cα → C → next-N). They are reported in degrees following the IUPAC sign convention. Secondary structure is essentially a statement about which (φ, ψ) basin each residue occupies.

  · The SS8 string is DSSP's per-residue secondary-structure call. α-helix (H) means an i→i+4 H-bond ladder; β-strand (E) means the residue participates in a β-sheet; 3₁₀ (G) and π (I) are tighter and wider helices; T/S are turns/bends; '-' is loop.

  · SS3 is a coarse helix/strand/coil call (letters a/b/c) made by the P-SEA algorithm from inter-Cα distances and dihedrals. It is less detailed than DSSP but needs only Cα positions.

Summarize the fold with a handful of shape descriptors and a per-residue structural alphabet.

  · Radius of gyration (Rg) is the root-mean-square distance of Cα atoms from their centroid — a single number for overall size and compactness. A globular domain of N residues has Rg ≈ 2.2·N^0.38 Å; an extended or disordered chain has a much larger Rg. The Cα contact count is the number of residue pairs whose Cα atoms are within 8 Å and are more than four positions apart in sequence — a standard proxy for tertiary packing density. The bounding box is the smallest axis-aligned box enclosing all Cα atoms.

  · The Foldseek 3Di string encodes local tertiary geometry as a 20-letter alphabet — one character per residue — derived from the relative positions of nearby Cα atoms. Unlike the amino-acid sequence, 3Di is a direct function of the 3D structure, so two proteins with the same fold have similar 3Di strings even at low sequence identity.

  · Solvent-accessible surface area (SASA) is the area in Å² traced out by the centre of a 1.4 Å probe sphere (a water molecule) rolled over the protein's van der Waals surface (Shrake–Rupley / Lee–Richards construction). Buried residues have near-zero SASA; fully exposed residues can exceed 200 Å². The total SASA scales roughly with the number of surface residues.

Ask how reliable the model is.

  · pLDDT (predicted Local Distance Difference Test) is AlphaFold's per-residue confidence score, ranging from 0 to 100. Values above 90 indicate high confidence (typically well-packed cores); 70–90 is confident; 50–70 low confidence; below 50 usually means the region is disordered or the prediction is unreliable there. AlphaFold stores pLDDT in the mmCIF B-factor column.

  · B-factor (Debye–Waller factor) reflects atomic displacement in the crystal lattice. It is an experimental observable (units Å²), not a prediction; low values mean the atom is pinned down, high values mean it moves or is heterogeneous across the crystal.

  · Predicted Aligned Error (PAE) is an AlphaFold confidence matrix: entry (i, j) is the expected error in the position of residue j, in ångströms, when the prediction is superimposed on the true structure at residue i. Low PAE within a block of residues means that block is internally rigid and well-predicted; high PAE between two blocks means their relative placement is uncertain even if each block individually is confident.

Place it in context: what it resembles, what it is annotated as, and how it looks.

  · Nearest PDB neighbors are the top structural matches found by Foldseek when searching this structure against the entire Protein Data Bank. Each hit reports a TM-score (0 to 1; >0.5 almost always implies the same fold) and an E-value. These are *structural* homologs — they may share no detectable sequence similarity.

  · Functional annotations link the protein to curated databases. InterPro entries identify conserved domains and families by matching the sequence against member-database signatures (Pfam, PROSITE, CDD, …). Gene Ontology (GO) terms describe molecular function, biological process, and cellular component in a controlled vocabulary. CATH places the structure in a hierarchical fold classification (Class/Architecture/Topology/Homologous-superfamily). The organism is the source species.

  · Three diagnostic plots accompany the record. The Cα contact map visualizes the tertiary structure as a 2D adjacency matrix (8 Å cutoff, sequence-local contacts suppressed). The Ramachandran plot shows the distribution of backbone (φ, ψ) torsions, with points in the α and β basins reflecting secondary structure content. The PAE plot shows AlphaFold's inter-residue confidence as a color matrix.

  · Six rendered views show the 3D structure from the faces of a cube — i.e. along ±x, ±y, ±z. Rendering representation is drawn randomly per protein from cartoon (secondary-structure ribbons), sticks (backbone bonds), or molecular surface; coloring is either N→C rainbow (blue at the N-terminus through red at the C-terminus) or one color per chain.